Protein AF-A0A7S3JW39-F1 (afdb_monomer_lite)

Radius of gyration: 87.15 Å; chains: 1; bounding box: 140×127×284 Å

Organism: NCBI:txid44058

Secondary structure (DSSP, 8-state):
--TTTHHHHHHHHHHHHHHHHHHHHHHHHHHHHHHHHHHHHHHHHHHHHHHHHHHHHHHHHHHHHHHHHHHHHHHHHHHHHHHHHHHHHHHHHHHHHHHHHHHHHHHHHHHHHHHHHHHHHHHHHHHHHHHHHHHHHHHHHHHHHHHHHHHHHHHHHHHHHHHHHHHHHHHHHH--S------------SS--S-HHHHHHHHHHHHHH-TT-SSEEEHHHHHHHHTT-HHHHHHHHHHH-HHHHHHHHHHHHHHHHHHHHHTTTSSS----EEEHHHHHGGGS--TTSS--SS-TTS-------PPPPPPP----PPPP--GGGHHHHHTTS-HHHHHHHHHHHHHHHHHHHHHHHHHHHHHHHHHHHHHHHHHHHHHHHHHHHHHHHHHHHHHHHHHHHHHHHHHHHHHHHHHHHHHHHHHHHHHHHHHHHHHHHHHHHHHHHHHHHHHHHHHHHHHHHHHHHHHHHHHHHHHHHHHHHHHHHHHHHHHHHHHHHHHHHHHHHHHHHHHHHHHHHHHHHHHHHHHHHHHHTTTTS---S-------------------------------------------------------------

Sequence (602 aa):
MGEAKDSKKGKAYESVLAKWRGEVYAMMVREICRETELTKLQQEVMALKRAELMAQRSLESMELAEARAKHSTMEAREARNQAHALKEQQDELWGIVRRAAKSLTDNTYSHRLSVATARQEEQCARLNRAASRLAVLHTLLEQRETRLRNGAAALAAERRLWQRERRSAELQALSIIPLEQNKKEETIFIGRGLQPQAEALMRGIFVALDQNGVGRVNANLLLKALRSDANLEQLMHHYIGQTAWTKSLDELDEHILHHRRHIHDEGPPQRADLAWGEFLLLFVPKSSDDNEVKEKQLNDNKISTQLLPAVPVLTLLPPSSNTQNILKLESSMGVDALRREVLRLSSDRSALIAELTRVRDWTLRAAQDAALNWRNELRALELRAERAERSSALEMKLKDEALNRIDALSAASAASTATFSALTQSASVETTRALAAKQRLIDSLTAERNAAVATTKGETERLDTALSKCQQERDTAQANVNALEKEITILRDQLQALETQLTTFQTQTEVQSATKAQLTTVTNHRDALLRLLQEQRNSTIRQPHLPTKKKETHHTASSSTTSTSPHFRALASLQALTDDLLDDDDDDYDDDEVDENNFNMS

Foldseek 3Di:
DPCPVVVVVVVVVVVVVVVVVVVVVVVVVVVVVVVVVVVVVVVVVVVVVVVVVVVVVVVVVVVVVVVVVVVVVVVVVVVVVVVVVVVVVVVVVVVVVVVVVVVVCVVVVVVVVVVVVVVVVVVVVVVVVVVVVVVVVVLVVLLVVLVVQLVVLVVVLVVLLVLVVVVVVVVVVVPPDDDDDPPDPPVCLPHDFFDPVLLVVLVVVQVVQPPPPSQKHQLVVSLCVCVPDPVSLVVCCVRRNNVLVVQLSVVSVVLQVVLVVVCPDDDHRDGNMDGPSNSSSSRRDDPPPDDPPDPPPDPPDDDDPDDDDDDDDPPDDDDDPPCVVVVVCCVVDPPVRVVVVVVVVVVVVVVVVVVVVVVVVVVVVVVVVVVVVVVVVVVVVVVVVVVVVVVVVVVVVVVVVVVVVVVVVVVVVVVVVVVVVVVVVVVVVVVVVVVVVVVVVVVVVVVVVVVVVVVVVVVVVVVVVVVVVVVVVVVVVVVVVVVVVVVVVVVVVVVVVVVVVVVVVVVVVVVVVVVVVVVVVVVVVVVVVVVVVPVVPDPDDDDDDDDDDDDDDDDDDDDDDDDDDDDDDDDDDDDDDDDDDDDDDDDDDPDDPPDDDDDDDD

Structure (mmCIF, N/CA/C/O backbone):
data_AF-A0A7S3JW39-F1
#
_entry.id   AF-A0A7S3JW39-F1
#
loop_
_atom_site.group_PDB
_atom_site.id
_atom_site.type_symbol
_atom_site.label_atom_id
_atom_site.label_alt_id
_atom_site.label_comp_id
_atom_site.label_asym_id
_atom_site.label_entity_id
_atom_site.label_seq_id
_atom_site.pdbx_PDB_ins_code
_atom_site.Cartn_x
_atom_site.Cartn_y
_atom_site.Cartn_z
_atom_site.occupancy
_atom_site.B_iso_or_equiv
_atom_site.auth_seq_id
_atom_site.auth_comp_id
_atom_site.auth_asym_id
_atom_site.auth_atom_id
_atom_site.pdbx_PDB_model_num
ATOM 1 N N . MET A 1 1 ? 46.966 109.981 -96.327 1.00 51.81 1 MET A N 1
ATOM 2 C CA . MET A 1 1 ? 46.589 109.256 -97.568 1.00 51.81 1 MET A CA 1
ATOM 3 C C . MET A 1 1 ? 47.539 108.103 -97.952 1.00 51.81 1 MET A C 1
ATOM 5 O O . MET A 1 1 ? 47.291 107.486 -98.979 1.00 51.81 1 MET A O 1
ATOM 9 N N . GLY A 1 2 ? 48.578 107.756 -97.172 1.00 56.06 2 GLY A N 1
ATOM 10 C CA . GLY A 1 2 ? 49.537 106.702 -97.562 1.00 56.06 2 GLY A CA 1
ATOM 11 C C . GLY A 1 2 ? 49.047 105.257 -97.364 1.00 56.06 2 GLY A C 1
ATOM 12 O O . GLY A 1 2 ? 49.006 104.475 -98.309 1.00 56.06 2 GLY A O 1
ATOM 13 N N . GLU A 1 3 ? 48.627 104.908 -96.147 1.00 47.88 3 GLU A N 1
ATOM 14 C CA . GLU A 1 3 ? 48.547 103.510 -95.664 1.00 47.88 3 GLU A CA 1
ATOM 15 C C . GLU A 1 3 ? 47.446 102.643 -96.312 1.00 47.88 3 GLU A C 1
ATOM 17 O O . GLU A 1 3 ? 47.442 101.415 -96.193 1.00 47.88 3 GLU A O 1
ATOM 22 N N . ALA A 1 4 ? 46.505 103.255 -97.036 1.00 56.22 4 ALA A N 1
ATOM 23 C CA . ALA A 1 4 ? 45.332 102.571 -97.585 1.00 56.22 4 ALA A CA 1
ATOM 24 C C . ALA A 1 4 ? 45.660 101.502 -98.651 1.00 56.22 4 ALA A C 1
ATOM 26 O O . ALA A 1 4 ? 44.826 100.632 -98.919 1.00 56.22 4 ALA A O 1
ATOM 27 N N . LYS A 1 5 ? 46.851 101.548 -99.270 1.00 54.97 5 LYS A N 1
ATOM 28 C CA . LYS A 1 5 ? 47.291 100.535 -100.248 1.00 54.97 5 LYS A CA 1
ATOM 29 C C . LYS A 1 5 ? 47.945 99.323 -99.585 1.00 54.97 5 LYS A C 1
ATOM 31 O O . LYS A 1 5 ? 47.601 98.198 -99.946 1.00 54.97 5 LYS A O 1
ATOM 36 N N . ASP A 1 6 ? 48.791 99.521 -98.579 1.00 55.59 6 ASP A N 1
ATOM 37 C CA . ASP A 1 6 ? 49.425 98.405 -97.866 1.00 55.59 6 ASP A CA 1
ATOM 38 C C . ASP A 1 6 ? 48.435 97.669 -96.957 1.00 55.59 6 ASP A C 1
ATOM 40 O O . ASP A 1 6 ? 48.483 96.442 -96.876 1.00 55.59 6 ASP A O 1
ATOM 44 N N . SER A 1 7 ? 47.416 98.364 -96.431 1.00 57.81 7 SER A N 1
ATOM 45 C CA . SER A 1 7 ? 46.264 97.732 -95.764 1.00 57.81 7 SER A CA 1
ATOM 46 C C . SER A 1 7 ? 45.577 96.656 -96.627 1.00 57.81 7 SER A C 1
ATOM 48 O O . SER A 1 7 ? 45.109 95.650 -96.094 1.00 57.81 7 SER A O 1
ATOM 50 N N . LYS A 1 8 ? 45.547 96.801 -97.964 1.00 61.00 8 LYS A N 1
ATOM 51 C CA . LYS A 1 8 ? 44.989 95.765 -98.857 1.00 61.00 8 LYS A CA 1
ATOM 52 C C . LYS A 1 8 ? 45.900 94.542 -99.002 1.00 61.00 8 LYS A C 1
ATOM 54 O O . LYS A 1 8 ? 45.382 93.432 -99.096 1.00 61.00 8 LYS A O 1
ATOM 59 N N . LYS A 1 9 ? 47.227 94.718 -98.990 1.00 61.75 9 LYS A N 1
ATOM 60 C CA . LYS A 1 9 ? 48.183 93.595 -98.989 1.00 61.75 9 LYS A CA 1
ATOM 61 C C . LYS A 1 9 ? 48.175 92.862 -97.647 1.00 61.75 9 LYS A C 1
ATOM 63 O O . LYS A 1 9 ? 48.112 91.638 -97.644 1.00 61.75 9 LYS A O 1
ATOM 68 N N . GLY A 1 10 ? 48.146 93.607 -96.538 1.00 68.25 10 GLY A N 1
ATOM 69 C CA . GLY A 1 10 ? 47.984 93.064 -95.186 1.00 68.25 10 GLY A CA 1
ATOM 70 C C . GLY A 1 10 ? 46.754 92.164 -95.090 1.00 68.25 10 GLY A C 1
ATOM 71 O O . GLY A 1 10 ? 46.898 90.976 -94.834 1.00 68.25 10 GLY A O 1
ATOM 72 N N . LYS A 1 11 ? 45.572 92.676 -95.457 1.00 71.69 11 LYS A N 1
ATOM 73 C CA . LYS A 1 11 ? 44.311 91.910 -95.431 1.00 71.69 11 LYS A CA 1
ATOM 74 C C . LYS A 1 11 ? 44.311 90.663 -96.323 1.00 71.69 11 LYS A C 1
ATOM 76 O O . LYS A 1 11 ? 43.682 89.667 -95.977 1.00 71.69 11 LYS A O 1
ATOM 81 N N . ALA A 1 12 ? 45.014 90.685 -97.457 1.00 73.00 12 ALA A N 1
ATOM 82 C CA . ALA A 1 12 ? 45.169 89.498 -98.299 1.00 73.00 12 ALA A CA 1
ATOM 83 C C . ALA A 1 12 ? 46.060 88.434 -97.628 1.00 73.00 12 ALA A C 1
ATOM 85 O O . ALA A 1 12 ? 45.723 87.251 -97.643 1.00 73.00 12 ALA A O 1
ATOM 86 N N . TYR A 1 13 ? 47.157 88.851 -96.993 1.00 74.56 13 TYR A N 1
ATOM 87 C CA . TYR A 1 13 ? 48.057 87.959 -96.260 1.00 74.56 13 TYR A CA 1
ATOM 88 C C . TYR A 1 13 ? 47.412 87.411 -94.975 1.00 74.56 13 TYR A C 1
ATOM 90 O O . TYR A 1 13 ? 47.503 86.217 -94.703 1.00 74.56 13 TYR A O 1
ATOM 98 N N . GLU A 1 14 ? 46.672 88.245 -94.238 1.00 77.25 14 GLU A N 1
ATOM 99 C CA . GLU A 1 14 ? 45.842 87.838 -93.097 1.00 77.25 14 GLU A CA 1
ATOM 100 C C . GLU A 1 14 ? 44.768 86.826 -93.507 1.00 77.25 14 GLU A C 1
ATOM 102 O O . GLU A 1 14 ? 44.576 85.845 -92.799 1.00 77.25 14 GLU A O 1
ATOM 107 N N . SER A 1 15 ? 44.115 87.005 -94.661 1.00 79.75 15 SER A N 1
ATOM 108 C CA . SER A 1 15 ? 43.137 86.046 -95.198 1.00 79.75 15 SER A CA 1
ATOM 109 C C . SER A 1 15 ? 43.762 84.671 -95.474 1.00 79.75 15 SER A C 1
ATOM 111 O O . SER A 1 15 ? 43.231 83.645 -95.042 1.00 79.75 15 SER A O 1
ATOM 113 N N . VAL A 1 16 ? 44.938 84.633 -96.115 1.00 78.31 16 VAL A N 1
ATOM 114 C CA . VAL A 1 16 ? 45.667 83.378 -96.372 1.00 78.31 16 VAL A CA 1
ATOM 115 C C . VAL A 1 16 ? 46.146 82.735 -95.066 1.00 78.31 16 VAL A C 1
ATOM 117 O O . VAL A 1 16 ? 45.953 81.535 -94.880 1.00 78.31 16 VAL A O 1
ATOM 120 N N . LEU A 1 17 ? 46.696 83.513 -94.127 1.00 79.69 17 LEU A N 1
ATOM 121 C CA . LEU A 1 17 ? 47.099 83.009 -92.810 1.00 79.69 17 LEU A CA 1
ATOM 122 C C . LEU A 1 17 ? 45.909 82.518 -91.978 1.00 79.69 17 LEU A C 1
ATOM 124 O O . LEU A 1 17 ? 46.038 81.510 -91.289 1.00 79.69 17 LEU A O 1
ATOM 128 N N . ALA A 1 18 ? 44.757 83.188 -92.034 1.00 80.19 18 ALA A N 1
ATOM 129 C CA . ALA A 1 18 ? 43.541 82.764 -91.349 1.00 80.19 18 ALA A CA 1
ATOM 130 C C . ALA A 1 18 ? 43.007 81.449 -91.929 1.00 80.19 18 ALA A C 1
ATOM 132 O O . ALA A 1 18 ? 42.677 80.544 -91.163 1.00 80.19 18 ALA A O 1
ATOM 133 N N . LYS A 1 19 ? 42.998 81.298 -93.263 1.00 83.56 19 LYS A N 1
ATOM 134 C CA . LYS A 1 19 ? 42.613 80.042 -93.922 1.00 83.56 19 LYS A CA 1
ATOM 135 C C . LYS A 1 19 ? 43.581 78.906 -93.589 1.00 83.56 19 LYS A C 1
ATOM 137 O O . LYS A 1 19 ? 43.127 77.841 -93.190 1.00 83.56 19 LYS A O 1
ATOM 142 N N . TRP A 1 20 ? 44.893 79.141 -93.669 1.00 84.00 20 TRP A N 1
ATOM 143 C CA . TRP A 1 20 ? 45.897 78.114 -93.368 1.00 84.00 20 TRP A CA 1
ATOM 144 C C . TRP A 1 20 ? 45.891 77.711 -91.887 1.00 84.00 20 TRP A C 1
ATOM 146 O O . TRP A 1 20 ? 45.914 76.525 -91.575 1.00 84.00 20 TRP A O 1
ATOM 156 N N . ARG A 1 21 ? 45.751 78.673 -90.961 1.00 84.81 21 ARG A N 1
ATOM 157 C CA . ARG A 1 21 ? 45.506 78.380 -89.537 1.00 84.81 21 ARG A CA 1
ATOM 158 C C . ARG A 1 21 ? 44.224 77.569 -89.357 1.00 84.81 21 ARG A C 1
ATOM 160 O O . ARG A 1 21 ? 44.252 76.581 -88.637 1.00 84.81 21 ARG A O 1
ATOM 167 N N . GLY A 1 22 ? 43.130 77.948 -90.019 1.00 83.44 22 GLY A N 1
ATOM 168 C CA . GLY A 1 22 ? 41.865 77.212 -89.984 1.00 83.44 22 GLY A CA 1
ATOM 169 C C . GLY A 1 22 ? 42.002 75.765 -90.465 1.00 83.44 22 GLY A C 1
ATOM 170 O O . GLY A 1 22 ? 41.502 74.859 -89.810 1.00 83.44 22 GLY A O 1
ATOM 171 N N . GLU A 1 23 ? 42.736 75.530 -91.553 1.00 83.69 23 GLU A N 1
ATOM 172 C CA . GLU A 1 23 ? 43.011 74.192 -92.090 1.00 83.69 23 GLU A CA 1
ATOM 173 C C . GLU A 1 23 ? 43.914 73.362 -91.168 1.00 83.69 23 GLU A C 1
ATOM 175 O O . GLU A 1 23 ? 43.612 72.196 -90.914 1.00 83.69 23 GLU A O 1
ATOM 180 N N . VAL A 1 24 ? 44.968 73.960 -90.599 1.00 80.25 24 VAL A N 1
ATOM 181 C CA . VAL A 1 24 ? 45.857 73.300 -89.627 1.00 80.25 24 VAL A CA 1
ATOM 182 C C . VAL A 1 24 ? 45.113 72.968 -88.330 1.00 80.25 24 VAL A C 1
ATOM 184 O O . VAL A 1 24 ? 45.185 71.827 -87.877 1.00 80.25 24 VAL A O 1
ATOM 187 N N . TYR A 1 25 ? 44.329 73.896 -87.769 1.00 80.38 25 TYR A N 1
ATOM 188 C CA . TYR A 1 25 ? 43.463 73.612 -86.619 1.00 80.38 25 TYR A CA 1
ATOM 189 C C . TYR A 1 25 ? 42.421 72.537 -86.955 1.00 80.38 25 TYR A C 1
ATOM 191 O O . TYR A 1 25 ? 42.211 71.634 -86.153 1.00 80.38 25 TYR A O 1
ATOM 199 N N . ALA A 1 26 ? 41.815 72.563 -88.146 1.00 79.94 26 ALA A N 1
ATOM 200 C CA . ALA A 1 26 ? 40.858 71.543 -88.570 1.00 79.94 26 ALA A CA 1
ATOM 201 C C . ALA A 1 26 ? 41.501 70.168 -88.830 1.00 79.94 26 ALA A C 1
ATOM 203 O O . ALA A 1 26 ? 40.798 69.162 -88.767 1.00 79.94 26 ALA A O 1
ATOM 204 N N . MET A 1 27 ? 42.801 70.075 -89.134 1.00 80.38 27 MET A N 1
ATOM 205 C CA . MET A 1 27 ? 43.528 68.797 -89.112 1.00 80.38 27 MET A CA 1
ATOM 206 C C . MET A 1 27 ? 43.837 68.363 -87.678 1.00 80.38 27 MET A C 1
ATOM 208 O O . MET A 1 27 ? 43.476 67.254 -87.306 1.00 80.38 27 MET A O 1
ATOM 212 N N . MET A 1 28 ? 44.408 69.246 -86.854 1.00 79.12 28 MET A N 1
ATOM 213 C CA . MET A 1 28 ? 44.774 68.938 -85.467 1.00 79.12 28 MET A CA 1
ATOM 214 C C . MET A 1 28 ? 43.563 68.498 -84.628 1.00 79.12 28 MET A C 1
ATOM 216 O O . MET A 1 28 ? 43.649 67.525 -83.890 1.00 79.12 28 MET A O 1
ATOM 220 N N . VAL A 1 29 ? 42.408 69.154 -84.789 1.00 82.19 29 VAL A N 1
ATOM 221 C CA . VAL A 1 29 ? 41.151 68.751 -84.136 1.00 82.19 29 VAL A CA 1
ATOM 222 C C . VAL A 1 29 ? 40.667 67.390 -84.642 1.00 82.19 29 VAL A C 1
ATOM 224 O O . VAL A 1 29 ? 40.236 66.582 -83.830 1.00 82.19 29 VAL A O 1
ATOM 227 N N . ARG A 1 30 ? 40.771 67.089 -85.946 1.00 83.12 30 ARG A N 1
ATOM 228 C CA . ARG A 1 30 ? 40.403 65.761 -86.478 1.00 83.12 30 ARG A CA 1
ATOM 229 C C . ARG A 1 30 ? 41.318 64.649 -85.964 1.00 83.12 30 ARG A C 1
ATOM 231 O O . ARG A 1 30 ? 40.822 63.556 -85.708 1.00 83.12 30 ARG A O 1
ATOM 238 N N . GLU A 1 31 ? 42.604 64.927 -85.778 1.00 82.50 31 GLU A N 1
ATOM 239 C CA . GLU A 1 31 ? 43.541 63.945 -85.231 1.00 82.50 31 GLU A CA 1
ATOM 240 C C . GLU A 1 31 ? 43.288 63.709 -83.735 1.00 82.50 31 GLU A C 1
ATOM 242 O O . GLU A 1 31 ? 43.141 62.566 -83.322 1.00 82.50 31 GLU A O 1
ATOM 247 N N . ILE A 1 32 ? 43.065 64.769 -82.949 1.00 79.19 32 ILE A N 1
ATOM 248 C CA . ILE A 1 32 ? 42.654 64.660 -81.535 1.00 79.19 32 ILE A CA 1
ATOM 249 C C . ILE A 1 32 ? 41.302 63.932 -81.400 1.00 79.19 32 ILE A C 1
ATOM 251 O O . ILE A 1 32 ? 41.116 63.128 -80.483 1.00 79.19 32 ILE A O 1
ATOM 255 N N . CYS A 1 33 ? 40.350 64.148 -82.317 1.00 82.19 33 CYS A N 1
ATOM 256 C CA . CYS A 1 33 ? 39.117 63.356 -82.372 1.00 82.19 33 CYS A CA 1
ATOM 257 C C . CYS A 1 33 ? 39.410 61.868 -82.622 1.00 82.19 33 CYS A C 1
ATOM 259 O O . CYS A 1 33 ? 38.880 61.030 -81.901 1.00 82.19 33 CYS A O 1
ATOM 261 N N . ARG A 1 34 ? 40.309 61.525 -83.554 1.00 82.69 34 ARG A N 1
ATOM 262 C CA . ARG A 1 34 ? 40.712 60.128 -83.791 1.00 82.69 34 ARG A CA 1
ATOM 263 C C . ARG A 1 34 ? 41.442 59.493 -82.617 1.00 82.69 34 ARG A C 1
ATOM 265 O O . ARG A 1 34 ? 41.135 58.357 -82.274 1.00 82.69 34 ARG A O 1
ATOM 272 N N . GLU A 1 35 ? 42.367 60.196 -81.975 1.00 82.31 35 GLU A N 1
ATOM 273 C CA . GLU A 1 35 ? 43.060 59.695 -80.782 1.00 82.31 35 GLU A CA 1
ATOM 274 C C . GLU A 1 35 ? 42.078 59.475 -79.620 1.00 82.31 35 GLU A C 1
ATOM 276 O O . GLU A 1 35 ? 42.160 58.468 -78.913 1.00 82.31 35 GLU A O 1
ATOM 281 N N . THR A 1 36 ? 41.091 60.363 -79.449 1.00 81.88 36 THR A N 1
ATOM 282 C CA . THR A 1 36 ? 40.048 60.211 -78.417 1.00 81.88 36 THR A CA 1
ATOM 283 C C . THR A 1 36 ? 38.976 59.173 -78.765 1.00 81.88 36 THR A C 1
ATOM 285 O O . THR A 1 36 ? 38.390 58.592 -77.856 1.00 81.88 36 THR A O 1
ATOM 288 N N . GLU A 1 37 ? 38.731 58.870 -80.041 1.00 84.62 37 GLU A N 1
ATOM 289 C CA . GLU A 1 37 ? 37.926 57.717 -80.479 1.00 84.62 37 GLU A CA 1
ATOM 290 C C . GLU A 1 37 ? 38.684 56.395 -80.276 1.00 84.62 37 GLU A C 1
ATOM 292 O O . GLU A 1 37 ? 38.152 55.452 -79.693 1.00 84.62 37 GLU A O 1
ATOM 297 N N . LEU A 1 38 ? 39.955 56.335 -80.679 1.00 82.81 38 LEU A N 1
ATOM 298 C CA . LEU A 1 38 ? 40.786 55.135 -80.586 1.00 82.81 38 LEU A CA 1
ATOM 299 C C . LEU A 1 38 ? 41.079 54.749 -79.128 1.00 82.81 38 LEU A C 1
ATOM 301 O O . LEU A 1 38 ? 41.041 53.568 -78.785 1.00 82.81 38 LEU A O 1
ATOM 305 N N . THR A 1 39 ? 41.292 55.727 -78.242 1.00 84.19 39 THR A N 1
ATOM 306 C CA . THR A 1 39 ? 41.437 55.468 -76.798 1.00 84.19 39 THR A CA 1
ATOM 307 C C . THR A 1 39 ? 40.126 55.046 -76.126 1.00 84.19 39 THR A C 1
ATOM 309 O O . THR A 1 39 ? 40.175 54.196 -75.237 1.00 84.19 39 THR A O 1
ATOM 312 N N . LYS A 1 40 ? 38.954 55.535 -76.567 1.00 84.50 40 LYS A N 1
ATOM 313 C CA . LYS A 1 40 ? 37.648 54.999 -76.123 1.00 84.50 40 LYS A CA 1
ATOM 314 C C . LYS A 1 40 ? 37.475 53.542 -76.539 1.00 84.50 40 LYS A C 1
ATOM 316 O O . LYS A 1 40 ? 37.223 52.707 -75.679 1.00 84.50 40 LYS A O 1
ATOM 321 N N . LEU A 1 41 ? 37.717 53.214 -77.810 1.00 84.88 41 LEU A N 1
ATOM 322 C CA . LEU A 1 41 ? 37.633 51.837 -78.312 1.00 84.88 41 LEU A CA 1
ATOM 323 C C . LEU A 1 41 ? 38.593 50.893 -77.566 1.00 84.88 41 LEU A C 1
ATOM 325 O O . LEU A 1 41 ? 38.225 49.770 -77.229 1.00 84.88 41 LEU A O 1
ATOM 329 N N . GLN A 1 42 ? 39.805 51.348 -77.227 1.00 84.38 42 GLN A N 1
ATOM 330 C CA . GLN A 1 42 ? 40.721 50.583 -76.371 1.00 84.38 42 GLN A CA 1
ATOM 331 C C . GLN A 1 42 ? 40.177 50.382 -74.946 1.00 84.38 42 GLN A C 1
ATOM 333 O O . GLN A 1 42 ? 40.314 49.289 -74.394 1.00 84.38 42 GLN A O 1
ATOM 338 N N . GLN A 1 43 ? 39.544 51.396 -74.346 1.00 84.94 43 GLN A N 1
ATOM 339 C CA . GLN A 1 43 ? 38.907 51.273 -73.029 1.00 84.94 43 GLN A CA 1
ATOM 340 C C . GLN A 1 43 ? 37.698 50.326 -73.062 1.00 84.94 43 GLN A C 1
ATOM 342 O O . GLN A 1 43 ? 37.567 49.497 -72.165 1.00 84.94 43 GLN A O 1
ATOM 347 N N . GLU A 1 44 ? 36.870 50.383 -74.106 1.00 87.00 44 GLU A N 1
ATOM 348 C CA . GLU A 1 44 ? 35.723 49.493 -74.324 1.00 87.00 44 GLU A CA 1
ATOM 349 C C . GLU A 1 44 ? 36.167 48.035 -74.511 1.00 87.00 44 GLU A C 1
ATOM 351 O O . GLU A 1 44 ? 35.681 47.152 -73.806 1.00 87.00 44 GLU A O 1
ATOM 356 N N . VAL A 1 45 ? 37.169 47.769 -75.358 1.00 85.44 45 VAL A N 1
ATOM 357 C CA . VAL A 1 45 ? 37.749 46.422 -75.528 1.00 85.44 45 VAL A CA 1
ATOM 358 C C . VAL A 1 45 ? 38.351 45.894 -74.219 1.00 85.44 45 VAL A C 1
ATOM 360 O O . VAL A 1 45 ? 38.197 44.715 -73.897 1.00 85.44 45 VAL A O 1
ATOM 363 N N . MET A 1 46 ? 39.003 46.748 -73.424 1.00 84.88 46 MET A N 1
ATOM 364 C CA . MET A 1 46 ? 39.535 46.355 -72.113 1.00 84.88 46 MET A CA 1
ATOM 365 C C . MET A 1 46 ? 38.445 46.181 -71.044 1.00 84.88 46 MET A C 1
ATOM 367 O O . MET A 1 46 ? 38.635 45.391 -70.118 1.00 84.88 46 MET A O 1
ATOM 371 N N . ALA A 1 47 ? 37.306 46.867 -71.157 1.00 84.50 47 ALA A N 1
ATOM 372 C CA . ALA A 1 47 ? 36.140 46.651 -70.303 1.00 84.50 47 ALA A CA 1
ATOM 373 C C . ALA A 1 47 ? 35.443 45.323 -70.640 1.00 84.50 47 ALA A C 1
ATOM 375 O O . ALA A 1 47 ? 35.181 44.535 -69.733 1.00 84.50 47 ALA A O 1
ATOM 376 N N . LEU A 1 48 ? 35.242 45.027 -71.929 1.00 85.00 48 LEU A N 1
ATOM 377 C CA . LEU A 1 48 ? 34.677 43.760 -72.405 1.00 85.00 48 LEU A CA 1
ATOM 378 C C . LEU A 1 48 ? 35.526 42.562 -71.958 1.00 85.00 48 LEU A C 1
ATOM 380 O O . LEU A 1 48 ? 34.996 41.654 -71.328 1.00 85.00 48 LEU A O 1
ATOM 384 N N . LYS A 1 49 ? 36.853 42.605 -72.149 1.00 86.56 49 LYS A N 1
ATOM 385 C CA . LYS A 1 49 ? 37.763 41.541 -71.674 1.00 86.56 49 LYS A CA 1
ATOM 386 C C . LYS A 1 49 ? 37.746 41.349 -70.153 1.00 86.56 49 LYS A C 1
ATOM 388 O O . LYS A 1 49 ? 37.960 40.242 -69.668 1.00 86.56 49 LYS A O 1
ATOM 393 N N . ARG A 1 50 ? 37.495 42.409 -69.375 1.00 85.44 50 ARG A N 1
ATOM 394 C CA . ARG A 1 50 ? 37.314 42.299 -67.914 1.00 85.44 50 ARG A CA 1
ATOM 395 C C . ARG A 1 50 ? 35.974 41.660 -67.557 1.00 85.44 50 ARG A C 1
ATOM 397 O O . ARG A 1 50 ? 35.948 40.838 -66.649 1.00 85.44 50 ARG A O 1
ATOM 404 N N . ALA A 1 51 ? 34.897 42.008 -68.261 1.00 84.38 51 ALA A N 1
ATOM 405 C CA . ALA A 1 51 ? 33.585 41.395 -68.070 1.00 84.38 51 ALA A CA 1
ATOM 406 C C . ALA A 1 51 ? 33.599 39.901 -68.440 1.00 84.38 51 ALA A C 1
ATOM 408 O O . ALA A 1 51 ? 33.093 39.083 -67.679 1.00 84.38 51 ALA A O 1
ATOM 409 N N . GLU A 1 52 ? 34.257 39.537 -69.542 1.00 88.25 52 GLU A N 1
ATOM 410 C CA . GLU A 1 52 ? 34.462 38.153 -69.988 1.00 88.25 52 GLU A CA 1
ATOM 411 C C . GLU A 1 52 ? 35.227 37.319 -68.943 1.00 88.25 52 GLU A C 1
ATOM 413 O O . GLU A 1 52 ? 34.744 36.273 -68.516 1.00 88.25 52 GLU A O 1
ATOM 418 N N . LEU A 1 53 ? 36.357 37.825 -68.431 1.00 87.62 53 LEU A N 1
ATOM 419 C CA . LEU A 1 53 ? 37.119 37.166 -67.358 1.00 87.62 53 LEU A CA 1
ATOM 420 C C . LEU A 1 53 ? 36.355 37.077 -66.023 1.00 87.62 53 LEU A C 1
ATOM 422 O O . LEU A 1 53 ? 36.610 36.170 -65.231 1.00 87.62 53 LEU A O 1
ATOM 426 N N . MET A 1 54 ? 35.432 38.004 -65.742 1.00 84.19 54 MET A N 1
ATOM 427 C CA . MET A 1 54 ? 34.536 37.900 -64.583 1.00 84.19 54 MET A CA 1
ATOM 428 C C . MET A 1 54 ? 33.435 36.859 -64.809 1.00 84.19 54 MET A C 1
ATOM 430 O O . MET A 1 54 ? 33.132 36.107 -63.887 1.00 84.19 54 MET A O 1
ATOM 434 N N . ALA A 1 55 ? 32.878 36.769 -66.020 1.00 83.56 55 ALA A N 1
ATOM 435 C CA . ALA A 1 55 ? 31.882 35.764 -66.380 1.00 83.56 55 ALA A CA 1
ATOM 436 C C . ALA A 1 55 ? 32.468 34.342 -66.336 1.00 83.56 55 ALA A C 1
ATOM 438 O O . ALA A 1 55 ? 31.859 33.463 -65.735 1.00 83.56 55 ALA A O 1
ATOM 439 N N . GLN A 1 56 ? 33.677 34.138 -66.873 1.00 84.62 56 GLN A N 1
ATOM 440 C CA . GLN A 1 56 ? 34.398 32.859 -66.807 1.00 84.62 56 GLN A CA 1
ATOM 441 C C . GLN A 1 56 ? 34.629 32.418 -65.355 1.00 84.62 56 GLN A C 1
ATOM 443 O O . GLN A 1 56 ? 34.205 31.334 -64.970 1.00 84.62 56 GLN A O 1
ATOM 448 N N . ARG A 1 57 ? 35.175 33.296 -64.502 1.00 84.62 57 ARG A N 1
ATOM 449 C CA . ARG A 1 57 ? 35.357 33.001 -63.067 1.00 84.62 57 ARG A CA 1
ATOM 450 C C . ARG A 1 57 ? 34.044 32.773 -62.322 1.00 84.62 57 ARG A C 1
ATOM 452 O O . ARG A 1 57 ? 34.007 31.990 -61.377 1.00 84.62 57 ARG A O 1
ATOM 459 N N . SER A 1 58 ? 32.971 33.457 -62.721 1.00 83.00 58 SER A N 1
ATOM 460 C CA . SER A 1 58 ? 31.639 33.219 -62.162 1.00 83.00 58 SER A CA 1
ATOM 461 C C . SER A 1 58 ? 31.144 31.818 -62.521 1.00 83.00 58 SER A C 1
ATOM 463 O O . SER A 1 58 ? 30.639 31.131 -61.636 1.00 83.00 58 SER A O 1
ATOM 465 N N . LEU A 1 59 ? 31.331 31.384 -63.773 1.00 83.69 59 LEU A N 1
ATOM 466 C CA . LEU A 1 59 ? 30.980 30.044 -64.246 1.00 83.69 59 LEU A CA 1
ATOM 467 C C . LEU A 1 59 ? 31.784 28.970 -63.497 1.00 83.69 59 LEU A C 1
ATOM 469 O O . LEU A 1 59 ? 31.183 28.133 -62.832 1.00 83.69 59 LEU A O 1
ATOM 473 N N . GLU A 1 60 ? 33.117 29.081 -63.477 1.00 85.81 60 GLU A N 1
ATOM 474 C CA . GLU A 1 60 ? 34.020 28.194 -62.720 1.00 85.81 60 GLU A CA 1
ATOM 475 C C . GLU A 1 60 ? 33.602 28.085 -61.241 1.00 85.81 60 GLU A C 1
ATOM 477 O O . GLU A 1 60 ? 33.567 26.999 -60.662 1.00 85.81 60 GLU A O 1
ATOM 482 N N . SER A 1 61 ? 33.249 29.212 -60.608 1.00 82.56 61 SER A N 1
ATOM 483 C CA . SER A 1 61 ? 32.811 29.225 -59.206 1.00 82.56 61 SER A CA 1
ATOM 484 C C . SER A 1 61 ? 31.443 28.570 -58.989 1.00 82.56 61 SER A C 1
ATOM 486 O O . SER A 1 61 ? 31.213 27.993 -57.925 1.00 82.56 61 SER A O 1
ATOM 488 N N . MET A 1 62 ? 30.554 28.632 -59.986 1.00 85.38 62 MET A N 1
ATOM 489 C CA . MET A 1 62 ? 29.228 28.020 -59.956 1.00 85.38 62 MET A CA 1
ATOM 490 C C . MET A 1 62 ? 29.320 26.509 -60.180 1.00 85.38 62 MET A C 1
ATOM 492 O O . MET A 1 62 ? 28.770 25.757 -59.384 1.00 85.38 62 MET A O 1
ATOM 496 N N . GLU A 1 63 ? 30.078 26.061 -61.181 1.00 83.94 63 GLU A N 1
ATOM 497 C CA . GLU A 1 63 ? 30.342 24.642 -61.456 1.00 83.94 63 GLU A CA 1
ATOM 498 C C . GLU A 1 63 ? 31.006 23.958 -60.252 1.00 83.94 63 GLU A C 1
ATOM 500 O O . GLU A 1 63 ? 30.595 22.879 -59.825 1.00 83.94 63 GLU A O 1
ATOM 505 N N . LEU A 1 64 ? 31.986 24.620 -59.626 1.00 84.50 64 LEU A N 1
ATOM 506 C CA . LEU A 1 64 ? 32.675 24.108 -58.441 1.00 84.50 64 LEU A CA 1
ATOM 507 C C . LEU A 1 64 ? 31.763 24.113 -57.195 1.00 84.50 64 LEU A C 1
ATOM 509 O O . LEU A 1 64 ? 31.867 23.221 -56.347 1.00 84.50 64 LEU A O 1
ATOM 513 N N . ALA A 1 65 ? 30.833 25.067 -57.081 1.00 78.56 65 ALA A N 1
ATOM 514 C CA . ALA A 1 65 ? 29.794 25.050 -56.050 1.00 78.56 65 ALA A CA 1
ATOM 515 C C . ALA A 1 65 ? 28.756 23.937 -56.288 1.00 78.56 65 ALA A C 1
ATOM 517 O O . ALA A 1 65 ? 28.368 23.259 -55.337 1.00 78.56 65 ALA A O 1
ATOM 518 N N . GLU A 1 66 ? 28.353 23.696 -57.535 1.00 82.25 66 GLU A N 1
ATOM 519 C CA . GLU A 1 66 ? 27.414 22.638 -57.912 1.00 82.25 66 GLU A CA 1
ATOM 520 C C . GLU A 1 66 ? 28.025 21.244 -57.712 1.00 82.25 66 GLU A C 1
ATOM 522 O O . GLU A 1 66 ? 27.376 20.362 -57.153 1.00 82.25 66 GLU A O 1
ATOM 527 N N . ALA A 1 67 ? 29.301 21.054 -58.061 1.00 77.69 67 ALA A N 1
ATOM 528 C CA . ALA A 1 67 ? 30.045 19.828 -57.778 1.00 77.69 67 ALA A CA 1
ATOM 529 C C . ALA A 1 67 ? 30.118 19.539 -56.266 1.00 77.69 67 ALA A C 1
ATOM 531 O O . ALA A 1 67 ? 29.881 18.409 -55.836 1.00 77.69 67 ALA A O 1
ATOM 532 N N . ARG A 1 68 ? 30.363 20.564 -55.434 1.00 82.06 68 ARG A N 1
ATOM 533 C CA . ARG A 1 68 ? 30.316 20.453 -53.962 1.00 82.06 68 ARG A CA 1
ATOM 534 C C . ARG A 1 68 ? 28.908 20.169 -53.431 1.00 82.06 68 ARG A C 1
ATOM 536 O O . ARG A 1 68 ? 28.760 19.401 -52.480 1.00 82.06 68 ARG A O 1
ATOM 543 N N . ALA A 1 69 ? 27.873 20.751 -54.034 1.00 76.88 69 ALA A N 1
ATOM 544 C CA . ALA A 1 69 ? 26.488 20.458 -53.678 1.00 76.88 69 ALA A CA 1
ATOM 545 C C . ALA A 1 69 ? 26.149 18.992 -53.994 1.00 76.88 69 ALA A C 1
ATOM 547 O O . ALA A 1 69 ? 25.717 18.266 -53.103 1.00 76.88 69 ALA A O 1
ATOM 548 N N . LYS A 1 70 ? 26.461 18.521 -55.208 1.00 79.69 70 LYS A N 1
ATOM 549 C CA . LYS A 1 70 ? 26.297 17.122 -55.631 1.00 79.69 70 LYS A CA 1
ATOM 550 C C . LYS A 1 70 ? 27.027 16.158 -54.688 1.00 79.69 70 LYS A C 1
ATOM 552 O O . LYS A 1 70 ? 26.387 15.251 -54.157 1.00 79.69 70 LYS A O 1
ATOM 557 N N . HIS A 1 71 ? 28.302 16.413 -54.379 1.00 77.62 71 HIS A N 1
ATOM 558 C CA . HIS A 1 71 ? 29.082 15.620 -53.417 1.00 77.62 71 HIS A CA 1
ATOM 559 C C . HIS A 1 71 ? 28.406 15.556 -52.036 1.00 77.62 71 HIS A C 1
ATOM 561 O O . HIS A 1 71 ? 28.118 14.468 -51.545 1.00 77.62 71 HIS A O 1
ATOM 567 N N . SER A 1 72 ? 28.031 16.704 -51.459 1.00 74.81 72 SER A N 1
ATOM 568 C CA . SER A 1 72 ? 27.385 16.725 -50.137 1.00 74.81 72 SER A CA 1
ATOM 569 C C . SER A 1 72 ? 25.995 16.071 -50.124 1.00 74.81 72 SER A C 1
ATOM 571 O O . SER A 1 72 ? 25.601 15.497 -49.109 1.00 74.81 72 SER A O 1
ATOM 573 N N . THR A 1 73 ? 25.261 16.066 -51.245 1.00 78.06 73 THR A N 1
ATOM 574 C CA . THR A 1 73 ? 24.009 15.293 -51.365 1.00 78.06 73 THR A CA 1
ATOM 575 C C . THR A 1 73 ? 24.227 13.783 -51.492 1.00 78.06 73 THR A C 1
ATOM 577 O O . THR A 1 73 ? 23.359 13.028 -51.053 1.00 78.06 73 THR A O 1
ATOM 580 N N . MET A 1 74 ? 25.367 13.332 -52.028 1.00 78.06 74 MET A N 1
ATOM 581 C CA . MET A 1 74 ? 25.753 11.914 -52.040 1.00 78.06 74 MET A CA 1
ATOM 582 C C . MET A 1 74 ? 26.146 11.463 -50.630 1.00 78.06 74 MET A C 1
ATOM 584 O O . MET A 1 74 ? 25.529 10.546 -50.096 1.00 78.06 74 MET A O 1
ATOM 588 N N . GLU A 1 75 ? 27.049 12.192 -49.966 1.00 79.06 75 GLU A N 1
ATOM 589 C CA . GLU A 1 75 ? 27.450 11.933 -48.572 1.00 79.06 75 GLU A CA 1
ATOM 590 C C . GLU A 1 75 ? 26.237 11.920 -47.623 1.00 79.06 75 GLU A C 1
ATOM 592 O O . GLU A 1 75 ? 26.118 11.053 -46.758 1.00 79.06 75 GLU A O 1
ATOM 597 N N . ALA A 1 76 ? 25.278 12.835 -47.813 1.00 74.75 76 ALA A N 1
ATOM 598 C CA . ALA A 1 76 ? 24.041 12.869 -47.034 1.00 74.75 76 ALA A CA 1
ATOM 599 C C . ALA A 1 76 ? 23.065 11.716 -47.350 1.00 74.75 76 ALA A C 1
ATOM 601 O O . ALA A 1 76 ? 22.258 11.361 -46.488 1.00 74.75 76 ALA A O 1
ATOM 602 N N . ARG A 1 77 ? 23.110 11.126 -48.554 1.00 79.56 77 ARG A N 1
ATOM 603 C CA . ARG A 1 77 ? 22.365 9.898 -48.895 1.00 79.56 77 ARG A CA 1
ATOM 604 C C . ARG A 1 77 ? 23.038 8.673 -48.278 1.00 79.56 77 ARG A C 1
ATOM 606 O O . ARG A 1 77 ? 22.368 7.908 -47.594 1.00 79.56 77 ARG A O 1
ATOM 613 N N . GLU A 1 78 ? 24.352 8.534 -48.418 1.00 78.19 78 GLU A N 1
ATOM 614 C CA . GLU A 1 78 ? 25.124 7.440 -47.814 1.00 78.19 78 GLU A CA 1
ATOM 615 C C . GLU A 1 78 ? 24.995 7.423 -46.285 1.00 78.19 78 GLU A C 1
ATOM 617 O O . GLU A 1 78 ? 24.691 6.382 -45.703 1.00 78.19 78 GLU A O 1
ATOM 622 N N . ALA A 1 79 ? 25.123 8.581 -45.629 1.00 74.50 79 ALA A N 1
ATOM 623 C CA . ALA A 1 79 ? 24.947 8.706 -44.183 1.00 74.50 79 ALA A CA 1
ATOM 624 C C . ALA A 1 79 ? 23.517 8.362 -43.724 1.00 74.50 79 ALA A C 1
ATOM 626 O O . ALA A 1 79 ? 23.340 7.775 -42.654 1.00 74.50 79 ALA A O 1
ATOM 627 N N . ARG A 1 80 ? 22.488 8.676 -44.529 1.00 77.00 80 ARG A N 1
ATOM 628 C CA . ARG A 1 80 ? 21.106 8.236 -44.266 1.00 77.00 80 ARG A CA 1
ATOM 629 C C . ARG A 1 80 ? 20.975 6.725 -44.408 1.00 77.00 80 ARG A C 1
ATOM 631 O O . ARG A 1 80 ? 20.461 6.097 -43.491 1.00 77.00 80 ARG A O 1
ATOM 638 N N . ASN A 1 81 ? 21.482 6.134 -45.485 1.00 79.81 81 ASN A N 1
ATOM 639 C CA . ASN A 1 81 ? 21.398 4.691 -45.716 1.00 79.81 81 ASN A CA 1
ATOM 640 C C . ASN A 1 81 ? 22.113 3.904 -44.600 1.00 79.81 81 ASN A C 1
ATOM 642 O O . ASN A 1 81 ? 21.564 2.937 -44.076 1.00 79.81 81 ASN A O 1
ATOM 646 N N . GLN A 1 82 ? 23.280 4.376 -44.146 1.00 76.31 82 GLN A N 1
ATOM 647 C CA . GLN A 1 82 ? 23.978 3.818 -42.980 1.00 76.31 82 GLN A CA 1
ATOM 648 C C . GLN A 1 82 ? 23.165 3.971 -41.681 1.00 76.31 82 GLN A C 1
ATOM 650 O O . GLN A 1 82 ? 23.095 3.032 -40.890 1.00 76.31 82 GLN A O 1
ATOM 655 N N . ALA A 1 83 ? 22.512 5.118 -41.458 1.00 73.75 83 ALA A N 1
ATOM 656 C CA . ALA A 1 83 ? 21.649 5.325 -40.292 1.00 73.75 83 ALA A CA 1
ATOM 657 C C . ALA A 1 83 ? 20.382 4.446 -40.317 1.00 73.75 83 ALA A C 1
ATOM 659 O O . ALA A 1 83 ? 19.961 3.966 -39.265 1.00 73.75 83 ALA A O 1
ATOM 660 N N . HIS A 1 84 ? 19.802 4.195 -41.495 1.00 75.31 84 HIS A N 1
ATOM 661 C CA . HIS A 1 84 ? 18.685 3.263 -41.671 1.00 75.31 84 HIS A CA 1
ATOM 662 C C . HIS A 1 84 ? 19.111 1.818 -41.372 1.00 75.31 84 HIS A C 1
ATOM 664 O O . HIS A 1 84 ? 18.499 1.187 -40.513 1.00 75.31 84 HIS A O 1
ATOM 670 N N . ALA A 1 85 ? 20.216 1.338 -41.953 1.00 77.69 85 ALA A N 1
ATOM 671 C CA . ALA A 1 85 ? 20.731 -0.010 -41.694 1.00 77.69 85 ALA A CA 1
ATOM 672 C C . ALA A 1 85 ? 21.097 -0.236 -40.209 1.00 77.69 85 ALA A C 1
ATOM 674 O O . ALA A 1 85 ? 20.814 -1.290 -39.639 1.00 77.69 85 ALA A O 1
ATOM 675 N N . LEU A 1 86 ? 21.681 0.771 -39.542 1.00 76.94 86 LEU A N 1
ATOM 676 C CA . LEU A 1 86 ? 21.949 0.720 -38.098 1.00 76.94 86 LEU A CA 1
ATOM 677 C C . LEU A 1 86 ? 20.663 0.696 -37.261 1.00 76.94 86 LEU A C 1
ATOM 679 O O . LEU A 1 86 ? 20.625 0.031 -36.225 1.00 76.94 86 LEU A O 1
ATOM 683 N N . LYS A 1 87 ? 19.608 1.396 -37.695 1.00 79.12 87 LYS A N 1
ATOM 684 C CA . LYS A 1 87 ? 18.302 1.368 -37.028 1.00 79.12 87 LYS A CA 1
ATOM 685 C C . LYS A 1 87 ? 17.631 0.001 -37.177 1.00 79.12 87 LYS A C 1
ATOM 687 O O . LYS A 1 87 ? 17.137 -0.523 -36.187 1.00 79.12 87 LYS A O 1
ATOM 692 N N . GLU A 1 88 ? 17.659 -0.597 -38.364 1.00 80.62 88 GLU A N 1
ATOM 693 C CA . GLU A 1 88 ? 17.111 -1.939 -38.611 1.00 80.62 88 GLU A CA 1
ATOM 694 C C . GLU A 1 88 ? 17.802 -2.992 -37.736 1.00 80.62 88 GLU A C 1
ATOM 696 O O . GLU A 1 88 ? 17.127 -3.733 -37.023 1.00 80.62 88 GLU A O 1
ATOM 701 N N . GLN A 1 89 ? 19.138 -2.975 -37.665 1.00 77.00 89 GLN A N 1
ATOM 702 C CA . GLN A 1 89 ? 19.896 -3.825 -36.736 1.00 77.00 89 GLN A CA 1
ATOM 703 C C . GLN A 1 89 ? 19.525 -3.568 -35.265 1.00 77.00 89 GLN A C 1
ATOM 705 O O . GLN A 1 89 ? 19.442 -4.504 -34.466 1.00 77.00 89 GLN A O 1
ATOM 710 N N . GLN A 1 90 ? 19.272 -2.312 -34.881 1.00 77.38 90 GLN A N 1
ATOM 711 C CA . GLN A 1 90 ? 18.836 -1.974 -33.526 1.00 77.38 90 GLN A CA 1
ATOM 712 C C . GLN A 1 90 ? 17.419 -2.497 -33.225 1.00 77.38 90 GLN A C 1
ATOM 714 O O . GLN A 1 90 ? 17.186 -3.016 -32.131 1.00 77.38 90 GLN A O 1
ATOM 719 N N . ASP A 1 91 ? 16.489 -2.396 -34.174 1.00 77.81 91 ASP A N 1
ATOM 720 C CA . ASP A 1 91 ? 15.111 -2.877 -34.041 1.00 77.81 91 ASP A CA 1
ATOM 721 C C . ASP A 1 91 ? 15.036 -4.420 -34.071 1.00 77.81 91 ASP A C 1
ATOM 723 O O . ASP A 1 91 ? 14.271 -5.004 -33.296 1.00 77.81 91 ASP A O 1
ATOM 727 N N . GLU A 1 92 ? 15.893 -5.109 -34.837 1.00 78.38 92 GLU A N 1
ATOM 728 C CA . GLU A 1 92 ? 16.073 -6.568 -34.752 1.00 78.38 92 GLU A CA 1
ATOM 729 C C . GLU A 1 9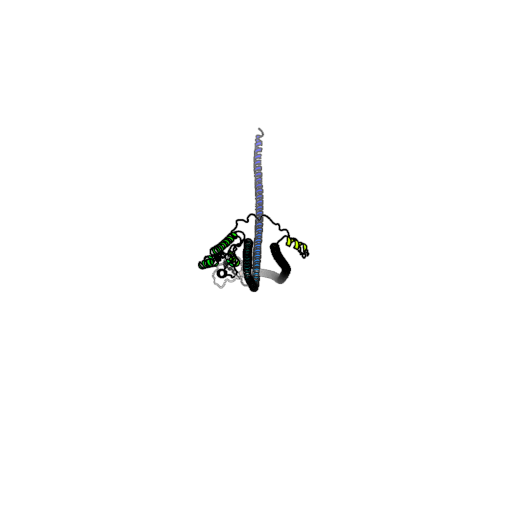2 ? 16.583 -7.007 -33.373 1.00 78.38 92 GLU A C 1
ATOM 731 O O . GLU A 1 92 ? 16.004 -7.907 -32.750 1.00 78.38 92 GLU A O 1
ATOM 736 N N . LEU A 1 93 ? 17.635 -6.355 -32.862 1.00 74.69 93 LEU A N 1
ATOM 737 C CA . LEU A 1 93 ? 18.192 -6.634 -31.536 1.00 74.69 93 LEU A CA 1
ATOM 738 C C . LEU A 1 93 ? 17.162 -6.362 -30.434 1.00 74.69 93 LEU A C 1
ATOM 740 O O . LEU A 1 93 ? 16.986 -7.200 -29.545 1.00 74.69 93 LEU A O 1
ATOM 744 N N . TRP A 1 94 ? 16.399 -5.267 -30.518 1.00 77.25 94 TRP A N 1
ATOM 745 C CA . TRP A 1 94 ? 15.251 -5.036 -29.637 1.00 77.25 94 TRP A CA 1
ATOM 746 C C . TRP A 1 94 ? 14.173 -6.108 -29.796 1.00 77.25 94 TRP A C 1
ATOM 748 O O . TRP A 1 94 ? 13.591 -6.522 -28.796 1.00 77.25 94 TRP A O 1
ATOM 758 N N . GLY A 1 95 ? 13.916 -6.603 -31.006 1.00 75.00 95 GLY A N 1
ATOM 759 C CA . GLY A 1 95 ? 13.004 -7.715 -31.264 1.00 75.00 95 GLY A CA 1
ATOM 760 C C . GLY A 1 95 ? 13.467 -9.028 -30.625 1.00 75.00 95 GLY A C 1
ATOM 761 O O . GLY A 1 95 ? 12.647 -9.788 -30.107 1.00 75.00 95 GLY A O 1
ATOM 762 N N . ILE A 1 96 ? 14.772 -9.311 -30.613 1.00 74.69 96 ILE A N 1
ATOM 763 C CA . ILE A 1 96 ? 15.369 -10.467 -29.922 1.00 74.69 96 ILE A CA 1
ATOM 764 C C . ILE A 1 96 ? 15.273 -10.282 -28.400 1.00 74.69 96 ILE A C 1
ATOM 766 O O . ILE A 1 96 ? 14.722 -11.146 -27.716 1.00 74.69 96 ILE A O 1
ATOM 770 N N . VAL A 1 97 ? 15.712 -9.136 -27.870 1.00 69.81 97 VAL A N 1
ATOM 771 C CA . VAL A 1 97 ? 15.653 -8.813 -26.432 1.00 69.81 97 VAL A CA 1
ATOM 772 C C . VAL A 1 97 ? 14.213 -8.823 -25.916 1.00 69.81 97 VAL A C 1
ATOM 774 O O . VAL A 1 97 ? 13.955 -9.379 -24.854 1.00 69.81 97 VAL A O 1
ATOM 777 N N . ARG A 1 98 ? 13.244 -8.294 -26.673 1.00 75.25 98 ARG A N 1
ATOM 778 C CA . ARG A 1 98 ? 11.815 -8.292 -26.313 1.00 75.25 98 ARG A CA 1
ATOM 779 C C . ARG A 1 98 ? 11.220 -9.704 -26.317 1.00 75.25 98 ARG A C 1
ATOM 781 O O . ARG A 1 98 ? 10.428 -10.015 -25.432 1.00 75.25 98 ARG A O 1
ATOM 788 N N . ARG A 1 99 ? 11.626 -10.578 -27.250 1.00 73.81 99 ARG A N 1
ATOM 789 C CA . ARG A 1 99 ? 11.232 -12.004 -27.262 1.00 73.81 99 ARG A CA 1
ATOM 790 C C . ARG A 1 99 ? 11.825 -12.770 -26.073 1.00 73.81 99 ARG A C 1
ATOM 792 O O . ARG A 1 99 ? 11.089 -13.486 -25.399 1.00 73.81 99 ARG A O 1
ATOM 799 N N . ALA A 1 100 ? 13.109 -12.570 -25.769 1.00 60.81 100 ALA A N 1
ATOM 800 C CA . ALA A 1 100 ? 13.778 -13.183 -24.618 1.00 60.81 100 ALA A CA 1
ATOM 801 C C . ALA A 1 100 ? 13.226 -12.673 -23.273 1.00 60.81 100 ALA A C 1
ATOM 803 O O . ALA A 1 100 ? 12.977 -13.457 -22.360 1.00 60.81 100 ALA A O 1
ATOM 804 N N . ALA A 1 101 ? 12.966 -11.368 -23.158 1.00 60.97 101 ALA A N 1
ATOM 805 C CA . ALA A 1 101 ? 12.323 -10.783 -21.988 1.00 60.97 101 ALA A CA 1
ATOM 806 C C . ALA A 1 101 ? 10.913 -11.352 -21.788 1.00 60.97 101 ALA A C 1
ATOM 808 O O . ALA A 1 101 ? 10.567 -11.701 -20.664 1.00 60.97 101 ALA A O 1
ATOM 809 N N . LYS A 1 102 ? 10.130 -11.519 -22.866 1.00 62.94 102 LYS A N 1
ATOM 810 C CA . LYS A 1 102 ? 8.771 -12.071 -22.789 1.00 62.94 102 LYS A CA 1
ATOM 811 C C . LYS A 1 102 ? 8.749 -13.537 -22.333 1.00 62.94 102 LYS A C 1
ATOM 813 O O . LYS A 1 102 ? 7.968 -13.888 -21.455 1.00 62.94 102 LYS A O 1
ATOM 818 N N . SER A 1 103 ? 9.651 -14.390 -22.829 1.00 61.28 103 SER A N 1
ATOM 819 C CA . SER A 1 103 ? 9.737 -15.785 -22.356 1.00 61.28 103 SER A CA 1
ATOM 820 C C . SER A 1 103 ? 10.217 -15.908 -20.898 1.00 61.28 103 SER A C 1
ATOM 822 O O . SER A 1 103 ? 9.811 -16.834 -20.188 1.00 61.28 103 SER A O 1
ATOM 824 N N . LEU A 1 104 ? 11.018 -14.946 -20.422 1.00 58.50 104 LEU A N 1
ATOM 825 C CA . LEU A 1 104 ? 11.385 -14.789 -19.011 1.00 58.50 104 LEU A CA 1
ATOM 826 C C . LEU A 1 104 ? 10.225 -14.260 -18.150 1.00 58.50 104 LEU A C 1
ATOM 828 O O . LEU A 1 104 ? 10.033 -14.754 -17.032 1.00 58.50 104 LEU A O 1
ATOM 832 N N . THR A 1 105 ? 9.430 -13.297 -18.632 1.00 58.00 105 THR A N 1
ATOM 833 C CA . THR A 1 105 ? 8.268 -12.792 -17.885 1.00 58.00 105 THR A CA 1
ATOM 834 C C . THR A 1 105 ? 7.171 -13.831 -17.789 1.00 58.00 105 THR A C 1
ATOM 836 O O . THR A 1 105 ? 6.686 -14.057 -16.691 1.00 58.00 105 THR A O 1
ATOM 839 N N . ASP A 1 106 ? 6.799 -14.514 -18.868 1.00 58.19 106 ASP A N 1
ATOM 840 C CA . ASP A 1 106 ? 5.568 -15.314 -18.867 1.00 58.19 106 ASP A CA 1
ATOM 841 C C . ASP A 1 106 ? 5.641 -16.476 -17.848 1.00 58.19 106 ASP A C 1
ATOM 843 O O . ASP A 1 106 ? 4.673 -16.741 -17.133 1.00 58.19 106 ASP A O 1
ATOM 847 N N . ASN A 1 107 ? 6.827 -17.067 -17.646 1.00 58.50 107 ASN A N 1
ATOM 848 C CA . ASN A 1 107 ? 7.063 -18.058 -16.587 1.00 58.50 107 ASN A CA 1
ATOM 849 C C . ASN A 1 107 ? 7.242 -17.438 -15.185 1.00 58.50 107 ASN A C 1
ATOM 851 O O . ASN A 1 107 ? 6.623 -17.890 -14.217 1.00 58.50 107 ASN A O 1
ATOM 855 N N . THR A 1 108 ? 8.086 -16.408 -15.032 1.00 58.88 108 THR A N 1
ATOM 856 C CA . THR A 1 108 ? 8.403 -15.864 -13.693 1.00 58.88 108 THR A CA 1
ATOM 857 C C . THR A 1 108 ? 7.291 -14.986 -13.122 1.00 58.88 108 THR A C 1
ATOM 859 O O . THR A 1 108 ? 7.078 -14.979 -11.910 1.00 58.88 108 THR A O 1
ATOM 862 N N . TYR A 1 109 ? 6.555 -14.276 -13.975 1.00 57.16 109 TYR A N 1
ATOM 863 C CA . TYR A 1 109 ? 5.417 -13.436 -13.616 1.00 57.16 109 TYR A CA 1
ATOM 864 C C . TYR A 1 109 ? 4.195 -14.293 -13.286 1.00 57.16 109 TYR A C 1
ATOM 866 O O . TYR A 1 109 ? 3.556 -14.019 -12.280 1.00 57.16 109 TYR A O 1
ATOM 874 N N . SER A 1 110 ? 3.928 -15.381 -14.024 1.00 61.94 110 SER A N 1
ATOM 875 C CA . SER A 1 110 ? 2.872 -16.348 -13.672 1.00 61.94 110 SER A CA 1
ATOM 876 C C . SER A 1 110 ? 3.077 -16.930 -12.266 1.00 61.94 110 SER A C 1
ATOM 878 O O . SER A 1 110 ? 2.192 -16.837 -11.411 1.00 61.94 110 SER A O 1
ATOM 880 N N . HIS A 1 111 ? 4.285 -17.422 -11.958 1.00 68.75 111 HIS A N 1
ATOM 881 C CA . HIS A 1 111 ? 4.584 -17.941 -10.620 1.00 68.75 111 HIS A CA 1
ATOM 882 C C . HIS A 1 111 ? 4.542 -16.847 -9.536 1.00 68.75 111 HIS A C 1
ATOM 884 O O . HIS A 1 111 ? 3.980 -17.065 -8.463 1.00 68.75 111 HIS A O 1
ATOM 890 N N . ARG A 1 112 ? 5.068 -15.641 -9.805 1.00 70.94 112 ARG A N 1
ATOM 891 C CA . ARG A 1 112 ? 4.991 -14.508 -8.863 1.00 70.94 112 ARG A CA 1
ATOM 892 C C . ARG A 1 112 ? 3.557 -14.034 -8.625 1.00 70.94 112 ARG A C 1
ATOM 894 O O . ARG A 1 112 ? 3.241 -13.695 -7.489 1.00 70.94 112 ARG A O 1
ATOM 901 N N . LEU A 1 113 ? 2.701 -14.044 -9.647 1.00 71.75 113 LEU A N 1
ATOM 902 C CA . LEU A 1 113 ? 1.286 -13.699 -9.536 1.00 71.75 113 LEU A CA 1
ATOM 903 C C . LEU A 1 113 ? 0.549 -14.747 -8.696 1.00 71.75 113 LEU A C 1
ATOM 905 O O . LEU A 1 113 ? -0.130 -14.372 -7.752 1.00 71.75 113 LEU A O 1
ATOM 909 N N . SER A 1 114 ? 0.772 -16.042 -8.947 1.00 74.06 114 SER A N 1
ATOM 910 C CA . SER A 1 114 ? 0.224 -17.141 -8.136 1.00 74.06 114 SER A CA 1
ATOM 911 C C . SER A 1 114 ? 0.655 -17.064 -6.662 1.00 74.06 114 SER A C 1
ATOM 913 O O . SER A 1 114 ? -0.162 -17.231 -5.757 1.00 74.06 114 SER A O 1
ATOM 915 N N . VAL A 1 115 ? 1.924 -16.740 -6.392 1.00 78.12 115 VAL A N 1
ATOM 916 C CA . VAL A 1 115 ? 2.418 -16.519 -5.022 1.00 78.12 115 VAL A CA 1
ATOM 917 C C . VAL A 1 115 ? 1.836 -15.236 -4.410 1.00 78.12 115 VAL A C 1
ATOM 919 O O . VAL A 1 115 ? 1.614 -15.187 -3.200 1.00 78.12 115 VAL A O 1
ATOM 922 N N . ALA A 1 116 ? 1.559 -14.201 -5.208 1.00 73.06 116 ALA A N 1
ATOM 923 C CA . ALA A 1 116 ? 0.915 -12.975 -4.742 1.00 73.06 116 ALA A CA 1
ATOM 924 C C . ALA A 1 116 ? -0.575 -13.184 -4.420 1.00 73.06 116 ALA A C 1
ATOM 926 O O . ALA A 1 116 ? -1.007 -12.756 -3.350 1.00 73.06 116 ALA A O 1
ATOM 927 N N . THR A 1 117 ? -1.337 -13.888 -5.265 1.00 77.19 117 THR A N 1
ATOM 928 C CA . THR A 1 117 ? -2.750 -14.208 -4.999 1.00 77.19 117 THR A CA 1
ATOM 929 C C . THR A 1 117 ? -2.880 -15.125 -3.790 1.00 77.19 117 THR A C 1
ATOM 931 O O . THR A 1 117 ? -3.635 -14.796 -2.884 1.00 77.19 117 THR A O 1
ATOM 934 N N . ALA A 1 118 ? -2.059 -16.175 -3.671 1.00 78.50 118 ALA A N 1
ATOM 935 C CA . ALA A 1 118 ? -2.053 -17.041 -2.488 1.00 78.50 118 ALA A CA 1
ATOM 936 C C . ALA A 1 118 ? -1.741 -16.267 -1.187 1.00 78.50 118 ALA A C 1
ATOM 938 O O . ALA A 1 118 ? -2.367 -16.496 -0.151 1.00 78.50 118 ALA A O 1
ATOM 939 N N . ARG A 1 119 ? -0.813 -15.297 -1.229 1.00 82.69 119 ARG A N 1
ATOM 940 C CA . ARG A 1 119 ? -0.535 -14.396 -0.092 1.00 82.69 119 ARG A CA 1
ATOM 941 C C . ARG A 1 119 ? -1.698 -13.448 0.202 1.00 82.69 119 ARG A C 1
ATOM 943 O O . ARG A 1 119 ? -1.973 -13.187 1.371 1.00 82.69 119 ARG A O 1
ATOM 950 N N . GLN A 1 120 ? -2.377 -12.935 -0.822 1.00 83.25 120 GLN A N 1
ATOM 951 C CA . GLN A 1 120 ? -3.553 -12.078 -0.667 1.00 83.25 120 GLN A CA 1
ATOM 952 C C . GLN A 1 120 ? -4.741 -12.864 -0.090 1.00 83.25 120 GLN A C 1
ATOM 954 O O . GLN A 1 120 ? -5.391 -12.387 0.834 1.00 83.25 120 GLN A O 1
ATOM 959 N N . GLU A 1 121 ? -4.971 -14.094 -0.544 1.00 88.12 121 GLU A N 1
ATOM 960 C CA . GLU A 1 121 ? -5.964 -15.025 -0.000 1.00 88.12 121 GLU A CA 1
ATOM 961 C C . GLU A 1 121 ? -5.666 -15.381 1.465 1.00 88.12 121 GLU A C 1
ATOM 963 O O . GLU A 1 121 ? -6.570 -15.334 2.301 1.00 88.12 121 GLU A O 1
ATOM 968 N N . GLU A 1 122 ? -4.402 -15.647 1.826 1.00 87.25 122 GLU A N 1
ATOM 969 C CA . GLU A 1 122 ? -4.001 -15.856 3.226 1.00 87.25 122 GLU A CA 1
ATOM 970 C C . GLU A 1 122 ? -4.250 -14.599 4.079 1.00 87.25 122 GLU A C 1
ATOM 972 O O . GLU A 1 122 ? -4.757 -14.698 5.202 1.00 87.25 122 GLU A O 1
ATOM 977 N N . GLN A 1 123 ? -3.950 -13.406 3.554 1.00 88.12 123 GLN A N 1
ATOM 978 C CA . GLN A 1 123 ? -4.240 -12.135 4.224 1.00 88.12 123 GLN A CA 1
ATOM 979 C C . GLN A 1 123 ? -5.748 -11.917 4.401 1.00 88.12 123 GLN A C 1
ATOM 981 O O . GLN A 1 123 ? -6.176 -11.605 5.510 1.00 88.12 123 GLN A O 1
ATOM 986 N N . CYS A 1 124 ? -6.568 -12.163 3.377 1.00 87.25 124 CYS A N 1
ATOM 987 C CA . CYS A 1 124 ? -8.028 -12.119 3.473 1.00 87.25 124 CYS A CA 1
ATOM 988 C C . CYS A 1 124 ? -8.559 -13.139 4.493 1.00 87.25 124 CYS A C 1
ATOM 990 O O . CYS A 1 124 ? -9.383 -12.790 5.336 1.00 87.25 124 CYS A O 1
ATOM 992 N N . ALA A 1 125 ? -8.040 -14.369 4.513 1.00 86.56 125 ALA A N 1
ATOM 993 C CA . ALA A 1 125 ? -8.399 -15.373 5.514 1.00 86.56 125 ALA A CA 1
ATOM 994 C C . ALA A 1 125 ? -7.997 -14.947 6.940 1.00 86.56 125 ALA A C 1
ATOM 996 O O . ALA A 1 125 ? -8.738 -15.186 7.896 1.00 86.56 125 ALA A O 1
ATOM 997 N N . ARG A 1 126 ? -6.847 -14.281 7.109 1.00 88.31 126 ARG A N 1
ATOM 998 C CA . ARG A 1 126 ? -6.396 -13.718 8.394 1.00 88.31 126 ARG A CA 1
ATOM 999 C C . ARG A 1 126 ? -7.246 -12.532 8.841 1.00 88.31 126 ARG A C 1
ATOM 1001 O O . ARG A 1 126 ? -7.594 -12.475 10.019 1.00 88.31 126 ARG A O 1
ATOM 1008 N N . LEU A 1 127 ? -7.620 -11.640 7.926 1.00 89.75 127 LEU A N 1
ATOM 1009 C CA . LEU A 1 127 ? -8.532 -10.525 8.186 1.00 89.75 127 LEU A CA 1
ATOM 1010 C C . LEU A 1 127 ? -9.932 -11.029 8.551 1.00 89.75 127 LEU A C 1
ATOM 1012 O O . LEU A 1 127 ? -10.485 -10.579 9.548 1.00 89.75 127 LEU A O 1
ATOM 1016 N N . ASN A 1 128 ? -10.460 -12.034 7.849 1.00 89.00 128 ASN A N 1
ATOM 1017 C CA . ASN A 1 128 ? -11.748 -12.651 8.174 1.00 89.00 128 ASN A CA 1
ATOM 1018 C C . ASN A 1 128 ? -11.719 -13.312 9.563 1.00 89.00 128 ASN A C 1
ATOM 1020 O O . ASN A 1 128 ? -12.604 -13.060 10.375 1.00 89.00 128 ASN A O 1
ATOM 1024 N N . ARG A 1 129 ? -10.658 -14.063 9.905 1.00 90.75 129 ARG A N 1
ATOM 1025 C CA . ARG A 1 129 ? -10.459 -14.596 11.272 1.00 90.75 129 ARG A CA 1
ATOM 1026 C C . ARG A 1 129 ? -10.360 -13.482 12.323 1.00 90.75 129 ARG A C 1
ATOM 1028 O O . ARG A 1 129 ? -10.859 -13.654 13.434 1.00 90.75 129 ARG A O 1
ATOM 1035 N N . ALA A 1 130 ? -9.724 -12.354 12.003 1.00 86.12 130 ALA A N 1
ATOM 1036 C CA . ALA A 1 130 ? -9.654 -11.198 12.895 1.00 86.12 130 ALA A CA 1
ATOM 1037 C C . ALA A 1 130 ? -11.032 -10.537 13.075 1.00 86.12 130 ALA A C 1
ATOM 1039 O O . ALA A 1 130 ? -11.418 -10.270 14.208 1.00 86.12 130 ALA A O 1
ATOM 1040 N N . ALA A 1 131 ? -11.807 -10.369 12.001 1.00 88.94 131 ALA A N 1
ATOM 1041 C CA . ALA A 1 131 ? -13.174 -9.857 12.037 1.00 88.94 131 ALA A CA 1
ATOM 1042 C C . ALA A 1 131 ? -14.108 -10.770 12.850 1.00 88.94 131 ALA A C 1
ATOM 1044 O O . ALA A 1 131 ? -14.824 -10.280 13.719 1.00 88.94 131 ALA A O 1
ATOM 1045 N N . SER A 1 132 ? -14.037 -12.097 12.677 1.00 89.44 132 SER A N 1
ATOM 1046 C CA . SER A 1 132 ? -14.779 -13.052 13.516 1.00 89.44 132 SER A CA 1
ATOM 1047 C C . SER A 1 132 ? -14.401 -12.935 14.997 1.00 89.44 132 SER A C 1
ATOM 1049 O O . SER A 1 132 ? -15.274 -12.960 15.862 1.00 89.44 132 SER A O 1
ATOM 1051 N N . ARG A 1 133 ? -13.110 -12.755 15.313 1.00 90.88 133 ARG A N 1
ATOM 1052 C CA . ARG A 1 133 ? -12.654 -12.523 16.695 1.00 90.88 133 ARG A CA 1
ATOM 1053 C C . ARG A 1 133 ? -13.126 -11.177 17.246 1.00 90.88 133 ARG A C 1
ATOM 1055 O O . ARG A 1 133 ? -13.474 -11.119 18.419 1.00 90.88 133 ARG A O 1
ATOM 1062 N N . LEU A 1 134 ? -13.166 -10.123 16.431 1.00 88.31 134 LEU A N 1
ATOM 1063 C CA . LEU A 1 134 ? -13.707 -8.819 16.820 1.00 88.31 134 LEU A CA 1
ATOM 1064 C C . LEU A 1 134 ? -15.220 -8.882 17.060 1.00 88.31 134 LEU A C 1
ATOM 1066 O O . LEU A 1 134 ? -15.677 -8.318 18.045 1.00 88.31 134 LEU A O 1
ATOM 1070 N N . ALA A 1 135 ? -15.978 -9.628 16.252 1.00 84.81 135 ALA A N 1
ATOM 1071 C CA . ALA A 1 135 ? -17.407 -9.858 16.476 1.00 84.81 135 ALA A CA 1
ATOM 1072 C C . ALA A 1 135 ? -17.674 -10.610 17.795 1.00 84.81 135 ALA A C 1
ATOM 1074 O O . ALA A 1 135 ? -18.532 -10.202 18.573 1.00 84.81 135 ALA A O 1
ATOM 1075 N N . VAL A 1 136 ? -16.892 -11.653 18.104 1.00 88.12 136 VAL A N 1
ATOM 1076 C CA . VAL A 1 136 ? -16.971 -12.356 19.402 1.00 88.12 136 VAL A CA 1
ATOM 1077 C C . VAL A 1 136 ? -16.548 -11.451 20.567 1.00 88.12 136 VAL A C 1
ATOM 1079 O O . VAL A 1 136 ? -17.153 -11.493 21.634 1.00 88.12 136 VAL A O 1
ATOM 1082 N N . LEU A 1 137 ? -15.535 -10.598 20.390 1.00 88.31 137 LEU A N 1
ATOM 1083 C CA . LEU A 1 137 ? -15.158 -9.615 21.411 1.00 88.31 137 LEU A CA 1
ATOM 1084 C C . LEU A 1 137 ? -16.235 -8.538 21.603 1.00 88.31 137 LEU A C 1
ATOM 1086 O O . LEU A 1 137 ? -16.444 -8.114 22.735 1.00 88.31 137 LEU A O 1
ATOM 1090 N N . HIS A 1 138 ? -16.940 -8.134 20.543 1.00 85.75 138 HIS A N 1
ATOM 1091 C CA . HIS A 1 138 ? -18.060 -7.196 20.611 1.00 85.75 138 HIS A CA 1
ATOM 1092 C C . HIS A 1 138 ? -19.197 -7.771 21.460 1.00 85.75 138 HIS A C 1
ATOM 1094 O O . HIS A 1 138 ? -19.563 -7.162 22.462 1.00 85.75 138 HIS A O 1
ATOM 1100 N N . THR A 1 139 ? -19.666 -8.989 21.164 1.00 85.81 139 THR A N 1
ATOM 1101 C CA . THR A 1 139 ? -20.748 -9.617 21.943 1.00 85.81 139 THR A CA 1
ATOM 1102 C C . THR A 1 139 ? -20.346 -9.896 23.393 1.00 85.81 139 THR A C 1
ATOM 1104 O O . THR A 1 139 ? -21.164 -9.738 24.298 1.00 85.81 139 THR A O 1
ATOM 1107 N N . LEU A 1 140 ? -19.078 -10.230 23.663 1.00 87.25 140 LEU A N 1
ATOM 1108 C CA . LEU A 1 140 ? -18.556 -10.351 25.031 1.00 87.25 140 LEU A CA 1
ATOM 1109 C C . LEU A 1 140 ? -18.458 -9.002 25.765 1.00 87.25 140 LEU A C 1
ATOM 1111 O O . LEU A 1 140 ? -18.664 -8.959 26.980 1.00 87.25 140 LEU A O 1
ATOM 1115 N N . LEU A 1 141 ? -18.155 -7.905 25.064 1.00 87.56 141 LEU A N 1
ATOM 1116 C CA . LEU A 1 141 ? -18.173 -6.554 25.632 1.00 87.56 141 LEU A CA 1
ATOM 1117 C C . LEU A 1 141 ? -19.604 -6.095 25.915 1.00 87.56 141 LEU A C 1
ATOM 1119 O O . LEU A 1 141 ? -19.858 -5.621 27.019 1.00 87.56 141 LEU A O 1
ATOM 1123 N N . GLU A 1 142 ? -20.543 -6.319 24.995 1.00 85.06 142 GLU A N 1
ATOM 1124 C CA . GLU A 1 142 ? -21.971 -6.056 25.199 1.00 85.06 142 GLU A CA 1
ATOM 1125 C C . GLU A 1 142 ? -22.502 -6.839 26.404 1.00 85.06 142 GLU A C 1
ATOM 1127 O O . GLU A 1 142 ? -23.026 -6.234 27.334 1.00 85.06 142 GLU A O 1
ATOM 1132 N N . GLN A 1 143 ? -22.277 -8.158 26.470 1.00 87.69 143 GLN A N 1
ATOM 1133 C CA . GLN A 1 143 ? -22.658 -8.987 27.623 1.00 87.69 143 GLN A CA 1
ATOM 1134 C C . GLN A 1 143 ? -21.979 -8.561 28.934 1.00 87.69 143 GLN A C 1
ATOM 1136 O O . GLN A 1 143 ? -22.545 -8.739 30.014 1.00 87.69 143 GLN A O 1
ATOM 1141 N N . ARG A 1 144 ? -20.755 -8.020 28.889 1.00 88.31 144 ARG A N 1
ATOM 1142 C CA . ARG A 1 144 ? -20.106 -7.451 30.078 1.00 88.31 144 ARG A CA 1
ATOM 1143 C C . ARG A 1 144 ? -20.786 -6.151 30.497 1.00 88.31 144 ARG A C 1
ATOM 1145 O O . ARG A 1 144 ? -20.995 -5.938 31.688 1.00 88.31 144 ARG A O 1
ATOM 1152 N N . GLU A 1 145 ? -21.135 -5.298 29.543 1.00 88.19 145 GLU A N 1
ATOM 1153 C CA . GLU A 1 145 ? -21.811 -4.030 29.792 1.00 88.19 145 GLU A CA 1
ATOM 1154 C C . GLU A 1 145 ? -23.256 -4.246 30.283 1.00 88.19 145 GLU A C 1
ATOM 1156 O O . GLU A 1 145 ? -23.683 -3.552 31.203 1.00 88.19 145 GLU A O 1
ATOM 1161 N N . THR A 1 146 ? -23.984 -5.262 29.789 1.00 87.69 146 THR A N 1
ATOM 1162 C CA . THR A 1 146 ? -25.309 -5.631 30.328 1.00 87.69 146 THR A CA 1
ATOM 1163 C C . THR A 1 146 ? -25.208 -6.124 31.766 1.00 87.69 146 THR A C 1
ATOM 1165 O O . THR A 1 146 ? -25.979 -5.682 32.615 1.00 87.69 146 THR A O 1
ATOM 1168 N N . ARG A 1 147 ? -24.212 -6.961 32.093 1.00 88.31 147 ARG A N 1
ATOM 1169 C CA . ARG A 1 147 ? -23.932 -7.383 33.478 1.00 88.31 147 ARG A CA 1
ATOM 1170 C C . ARG A 1 147 ? -23.568 -6.203 34.383 1.00 88.31 147 ARG A C 1
ATOM 1172 O O . ARG A 1 147 ? -24.015 -6.179 35.525 1.00 88.31 147 ARG A O 1
ATOM 1179 N N . LEU A 1 148 ? -22.804 -5.225 33.890 1.00 87.81 148 LEU A N 1
ATOM 1180 C CA . LEU A 1 148 ? -22.460 -4.016 34.648 1.00 87.81 148 LEU A CA 1
ATOM 1181 C C . LEU A 1 148 ? -23.682 -3.119 34.892 1.00 87.81 148 LEU A C 1
ATOM 1183 O O . LEU A 1 148 ? -23.888 -2.705 36.029 1.00 87.81 148 LEU A O 1
ATOM 1187 N N . ARG A 1 149 ? -24.526 -2.881 33.878 1.00 87.69 149 ARG A N 1
ATOM 1188 C CA . ARG A 1 149 ? -25.795 -2.145 34.035 1.00 87.69 149 ARG A CA 1
ATOM 1189 C C . ARG A 1 149 ? -26.754 -2.857 34.991 1.00 87.69 149 ARG A C 1
ATOM 1191 O O . ARG A 1 149 ? -27.249 -2.240 35.928 1.00 87.69 149 ARG A O 1
ATOM 1198 N N . ASN A 1 150 ? -26.930 -4.171 34.839 1.00 87.38 150 ASN A N 1
ATOM 1199 C CA . ASN A 1 150 ? -27.733 -4.991 35.752 1.00 87.38 150 ASN A CA 1
ATOM 1200 C C . ASN A 1 150 ? -27.199 -4.939 37.196 1.00 87.38 150 ASN A C 1
ATOM 1202 O O . ASN A 1 150 ? -27.987 -4.820 38.129 1.00 87.38 150 ASN A O 1
ATOM 1206 N N . GLY A 1 151 ? -25.875 -4.977 37.393 1.00 81.94 151 GLY A N 1
ATOM 1207 C CA . GLY A 1 151 ? -25.249 -4.834 38.711 1.00 81.94 151 GLY A CA 1
ATOM 1208 C C . GLY A 1 151 ? -25.419 -3.436 39.315 1.00 81.94 151 GLY A C 1
ATOM 1209 O O . GLY A 1 151 ? -25.725 -3.311 40.498 1.00 81.94 151 GLY A O 1
ATOM 1210 N N . ALA A 1 152 ? -25.293 -2.380 38.508 1.00 84.81 152 ALA A N 1
ATOM 1211 C CA . ALA A 1 152 ? -25.555 -1.007 38.938 1.00 84.81 152 ALA A CA 1
ATOM 1212 C C . ALA A 1 152 ? -27.031 -0.798 39.320 1.00 84.81 152 ALA A C 1
ATOM 1214 O O . ALA A 1 152 ? -27.319 -0.171 40.339 1.00 84.81 152 ALA A O 1
ATOM 1215 N N . ALA A 1 153 ? -27.960 -1.377 38.554 1.00 85.62 153 ALA A N 1
ATOM 1216 C CA . ALA A 1 153 ? -29.387 -1.345 38.848 1.00 85.62 153 ALA A CA 1
ATOM 1217 C C . ALA A 1 153 ? -29.748 -2.160 40.103 1.00 85.62 153 ALA A C 1
ATOM 1219 O O . ALA A 1 153 ? -30.538 -1.690 40.919 1.00 85.62 153 ALA A O 1
ATOM 1220 N N . ALA A 1 154 ? -29.120 -3.322 40.321 1.00 83.62 154 ALA A N 1
ATOM 1221 C CA . ALA A 1 154 ? -29.268 -4.097 41.554 1.00 83.62 154 ALA A CA 1
ATOM 1222 C C . ALA A 1 154 ? -28.780 -3.307 42.782 1.00 83.62 154 ALA A C 1
ATOM 1224 O O . ALA A 1 154 ? -29.526 -3.154 43.745 1.00 83.62 154 ALA A O 1
ATOM 1225 N N . LEU A 1 155 ? -27.591 -2.695 42.715 1.00 81.62 155 LEU A N 1
ATOM 1226 C CA . LEU A 1 155 ? -27.081 -1.809 43.772 1.00 81.62 155 LEU A CA 1
ATOM 1227 C C . LEU A 1 155 ? -27.979 -0.576 43.989 1.00 81.62 155 LEU A C 1
ATOM 1229 O O . LEU A 1 155 ? -28.103 -0.087 45.112 1.00 81.62 155 LEU A O 1
ATOM 1233 N N . ALA A 1 156 ? -28.622 -0.053 42.941 1.00 82.50 156 ALA A N 1
ATOM 1234 C CA . ALA A 1 156 ? -29.602 1.023 43.067 1.00 82.50 156 ALA A CA 1
ATOM 1235 C C . ALA A 1 156 ? -30.901 0.549 43.747 1.00 82.50 156 ALA A C 1
ATOM 1237 O O . ALA A 1 156 ? -31.448 1.280 44.575 1.00 82.50 156 ALA A O 1
ATOM 1238 N N . ALA A 1 157 ? -31.365 -0.669 43.455 1.00 81.38 157 ALA A N 1
ATOM 1239 C CA . ALA A 1 157 ? -32.511 -1.284 44.119 1.00 81.38 157 ALA A CA 1
ATOM 1240 C C . ALA A 1 157 ? -32.221 -1.558 45.604 1.00 81.38 157 ALA A C 1
ATOM 1242 O O . ALA A 1 157 ? -33.006 -1.139 46.452 1.00 81.38 157 ALA A O 1
ATOM 1243 N N . GLU A 1 158 ? -31.068 -2.147 45.937 1.00 80.38 158 GLU A N 1
ATOM 1244 C CA . GLU A 1 158 ? -30.607 -2.342 47.321 1.00 80.38 158 GLU A CA 1
ATOM 1245 C C . GLU A 1 158 ? -30.548 -1.017 48.092 1.00 80.38 158 GLU A C 1
ATOM 1247 O O . GLU A 1 158 ? -31.044 -0.933 49.213 1.00 80.38 158 GLU A O 1
ATOM 1252 N N . ARG A 1 159 ? -30.019 0.056 47.484 1.00 82.75 159 ARG A N 1
ATOM 1253 C CA . ARG A 1 159 ? -30.001 1.396 48.099 1.00 82.75 159 ARG A CA 1
ATOM 1254 C C . ARG A 1 159 ? -31.407 1.942 48.358 1.00 82.75 159 ARG A C 1
ATOM 1256 O O . ARG A 1 159 ? -31.635 2.491 49.433 1.00 82.75 159 ARG A O 1
ATOM 1263 N N . ARG A 1 160 ? -32.346 1.796 47.412 1.00 81.31 160 ARG A N 1
ATOM 1264 C CA . ARG A 1 160 ? -33.751 2.226 47.582 1.00 81.31 160 ARG A CA 1
ATOM 1265 C C . ARG A 1 160 ? -34.452 1.422 48.684 1.00 81.31 160 ARG A C 1
ATOM 1267 O O . ARG A 1 160 ? -35.121 2.015 49.528 1.00 81.31 160 ARG A O 1
ATOM 1274 N N . LEU A 1 161 ? -34.258 0.101 48.709 1.00 78.00 161 LEU A N 1
ATOM 1275 C CA . LEU A 1 161 ? -34.791 -0.790 49.743 1.00 78.00 161 LEU A CA 1
ATOM 1276 C C . LEU A 1 161 ? -34.224 -0.440 51.122 1.00 78.00 161 LEU A C 1
ATOM 1278 O O . LEU A 1 161 ? -34.998 -0.151 52.026 1.00 78.00 161 LEU A O 1
ATOM 1282 N N . TRP A 1 162 ? -32.901 -0.340 51.267 1.00 78.94 162 TRP A N 1
ATOM 1283 C CA . TRP A 1 162 ? -32.263 -0.007 52.543 1.00 78.94 162 TRP A CA 1
ATOM 1284 C C . TRP A 1 162 ? -32.656 1.382 53.063 1.00 78.94 162 TRP A C 1
ATOM 1286 O O . TRP A 1 162 ? -32.911 1.548 54.253 1.00 78.94 162 TRP A O 1
ATOM 1296 N N . GLN A 1 163 ? -32.773 2.387 52.185 1.00 79.81 163 GLN A N 1
ATOM 1297 C CA . GLN A 1 163 ? -33.292 3.708 52.567 1.00 79.81 163 GLN A CA 1
ATOM 1298 C C . GLN A 1 163 ? -34.746 3.637 53.056 1.00 79.81 163 GLN A C 1
ATOM 1300 O O . GLN A 1 163 ? -35.101 4.329 54.008 1.00 79.81 163 GLN A O 1
ATOM 1305 N N . ARG A 1 164 ? -35.586 2.798 52.436 1.00 73.44 164 ARG A N 1
ATOM 1306 C CA . ARG A 1 164 ? -36.981 2.584 52.844 1.00 73.44 164 ARG A CA 1
ATOM 1307 C C . ARG A 1 164 ? -37.083 1.828 54.168 1.00 73.44 164 ARG A C 1
ATOM 1309 O O . ARG A 1 164 ? -37.823 2.269 55.042 1.00 73.44 164 ARG A O 1
ATOM 1316 N N . GLU A 1 165 ? -36.336 0.740 54.334 1.00 76.88 165 GLU A N 1
ATOM 1317 C CA . GLU A 1 165 ? -36.250 -0.028 55.583 1.00 76.88 165 GLU A CA 1
ATOM 1318 C C . GLU A 1 165 ? -35.779 0.868 56.727 1.00 76.88 165 GLU A C 1
ATOM 1320 O O . GLU A 1 165 ? -36.454 0.967 57.752 1.00 76.88 165 GLU A O 1
ATOM 1325 N N . ARG A 1 166 ? -34.689 1.613 56.512 1.00 78.19 166 ARG A N 1
ATOM 1326 C CA . ARG A 1 166 ? -34.161 2.585 57.469 1.00 78.19 166 ARG A CA 1
ATOM 1327 C C . ARG A 1 166 ? -35.203 3.638 57.853 1.00 78.19 166 ARG A C 1
ATOM 1329 O O . ARG A 1 166 ? -35.461 3.793 59.041 1.00 78.19 166 ARG A O 1
ATOM 1336 N N . ARG A 1 167 ? -35.853 4.297 56.884 1.00 73.38 167 ARG A N 1
ATOM 1337 C CA . ARG A 1 167 ? -36.934 5.259 57.170 1.00 73.38 167 ARG A CA 1
ATOM 1338 C C . ARG A 1 167 ? -38.105 4.611 57.908 1.00 73.38 167 ARG A C 1
ATOM 1340 O O . ARG A 1 167 ? -38.695 5.248 58.769 1.00 73.38 167 ARG A O 1
ATOM 1347 N N . SER A 1 168 ? -38.448 3.358 57.602 1.00 72.00 168 SER A N 1
ATOM 1348 C CA . SER A 1 168 ? -39.525 2.650 58.305 1.00 72.00 168 SER A CA 1
ATOM 1349 C C . SER A 1 168 ? -39.161 2.342 59.761 1.00 72.00 168 SER A C 1
ATOM 1351 O O . SER A 1 168 ? -40.006 2.507 60.634 1.00 72.00 168 SER A O 1
ATOM 1353 N N . ALA A 1 169 ? -37.898 2.005 60.042 1.00 74.94 169 ALA A N 1
ATOM 1354 C CA . ALA A 1 169 ? -37.384 1.830 61.398 1.00 74.94 169 ALA A CA 1
ATOM 1355 C C . ALA A 1 169 ? -37.272 3.170 62.152 1.00 74.94 169 ALA A C 1
ATOM 1357 O O . ALA A 1 169 ? -37.616 3.238 63.327 1.00 74.94 169 ALA A O 1
ATOM 1358 N N . GLU A 1 170 ? -36.858 4.249 61.480 1.00 73.25 170 GLU A N 1
ATOM 1359 C CA . GLU A 1 170 ? -36.835 5.609 62.039 1.00 73.25 170 GLU A CA 1
ATOM 1360 C C . GLU A 1 170 ? -38.261 6.094 62.372 1.00 73.25 170 GLU A C 1
ATOM 1362 O O . GLU A 1 170 ? -38.495 6.597 63.468 1.00 73.25 170 GLU A O 1
ATOM 1367 N N . LEU A 1 171 ? -39.246 5.854 61.498 1.00 72.19 171 LEU A N 1
ATOM 1368 C CA . LEU A 1 171 ? -40.661 6.145 61.766 1.00 72.19 171 LEU A CA 1
ATOM 1369 C C . LEU A 1 171 ? -41.243 5.278 6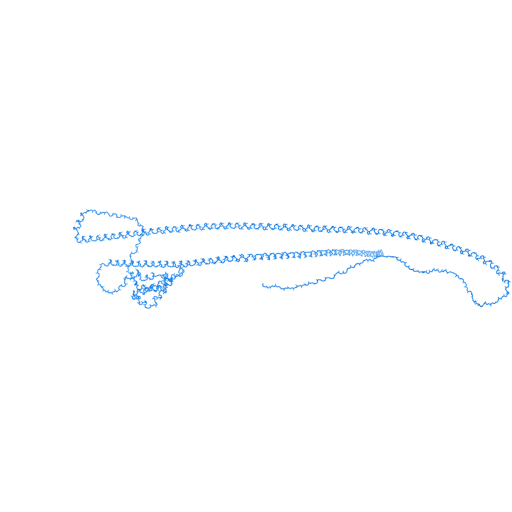2.895 1.00 72.19 171 LEU A C 1
ATOM 1371 O O . LEU A 1 171 ? -41.977 5.802 63.728 1.00 72.19 171 LEU A O 1
ATOM 1375 N N . GLN A 1 172 ? -40.889 3.990 62.973 1.00 74.00 172 GLN A N 1
ATOM 1376 C CA . GLN A 1 172 ? -41.295 3.106 64.077 1.00 74.00 172 GLN A CA 1
ATOM 1377 C C . GLN A 1 172 ? -40.663 3.508 65.420 1.00 74.00 172 GLN A C 1
ATOM 1379 O O . GLN A 1 172 ? -41.313 3.416 66.459 1.00 74.00 172 GLN A O 1
ATOM 1384 N N . ALA A 1 173 ? -39.421 4.000 65.414 1.00 72.00 173 ALA A N 1
ATOM 1385 C CA . ALA A 1 173 ? -38.764 4.541 66.603 1.00 72.00 173 ALA A CA 1
ATOM 1386 C C . ALA A 1 173 ? -39.374 5.882 67.056 1.00 72.00 173 ALA A C 1
ATOM 1388 O O . ALA A 1 173 ? -39.359 6.193 68.246 1.00 72.00 173 ALA A O 1
ATOM 1389 N N . LEU A 1 174 ? -39.934 6.664 66.126 1.00 66.75 174 LEU A N 1
ATOM 1390 C CA . LEU A 1 174 ? -40.668 7.900 66.414 1.00 66.75 174 LEU A CA 1
ATOM 1391 C C . LEU A 1 174 ? -42.131 7.650 66.832 1.00 66.75 174 LEU A C 1
ATOM 1393 O O . LEU A 1 174 ? -42.704 8.471 67.551 1.00 66.75 174 LEU A O 1
ATOM 1397 N N . SER A 1 175 ? -42.745 6.525 66.445 1.00 62.59 175 SER A N 1
ATOM 1398 C CA . SER A 1 175 ? -44.115 6.155 66.833 1.00 62.59 175 SER A CA 1
ATOM 1399 C C . SER A 1 175 ? -44.187 5.595 68.262 1.00 62.59 175 SER A C 1
ATOM 1401 O O . SER A 1 175 ? -44.496 4.427 68.485 1.00 62.59 175 SER A O 1
ATOM 1403 N N . ILE A 1 176 ? -43.918 6.452 69.249 1.00 51.03 176 ILE A N 1
ATOM 1404 C CA . ILE A 1 176 ? -43.895 6.117 70.688 1.00 51.03 176 ILE A CA 1
ATOM 1405 C C . ILE A 1 176 ? -45.321 5.986 71.287 1.00 51.03 176 ILE A C 1
ATOM 1407 O O . ILE A 1 176 ? -45.488 5.577 72.435 1.00 51.03 176 ILE A O 1
ATOM 1411 N N . ILE A 1 177 ? -46.373 6.281 70.512 1.00 49.81 177 ILE A N 1
ATOM 1412 C CA . ILE A 1 177 ? -47.779 6.132 70.924 1.00 49.81 177 ILE A CA 1
ATOM 1413 C C . ILE A 1 177 ? -48.342 4.798 70.393 1.00 49.81 177 ILE A C 1
ATOM 1415 O O . ILE A 1 177 ? -48.433 4.637 69.173 1.00 49.81 177 ILE A O 1
ATOM 1419 N N . PRO A 1 178 ? -48.780 3.864 71.261 1.00 45.84 178 PRO A N 1
ATOM 1420 C CA . PRO A 1 178 ? -49.436 2.632 70.835 1.00 45.84 178 PRO A CA 1
ATOM 1421 C C . PRO A 1 178 ? -50.885 2.915 70.409 1.00 45.84 178 PRO A C 1
ATOM 1423 O O . PRO A 1 178 ? -51.805 2.891 71.224 1.00 45.84 178 PRO A O 1
ATOM 1426 N N . LEU A 1 179 ? -51.090 3.195 69.122 1.00 44.03 179 LEU A N 1
ATOM 1427 C CA . LEU A 1 179 ? -52.425 3.254 68.521 1.00 44.03 179 LEU A CA 1
ATOM 1428 C C . LEU A 1 179 ? -52.977 1.839 68.298 1.00 44.03 179 LEU A C 1
ATOM 1430 O O . LEU A 1 179 ? -52.271 0.943 67.835 1.00 44.03 179 LEU A O 1
ATOM 1434 N N . GLU A 1 180 ? -54.241 1.637 68.671 1.00 42.09 180 GLU A N 1
ATOM 1435 C CA . GLU A 1 180 ? -54.857 0.311 68.746 1.00 42.09 180 GLU A CA 1
ATOM 1436 C C . GLU A 1 180 ? -55.146 -0.339 67.382 1.00 42.09 180 GLU A C 1
ATOM 1438 O O . GLU A 1 180 ? -55.148 0.285 66.319 1.00 42.09 180 GLU A O 1
ATOM 1443 N N . GLN A 1 181 ? -55.409 -1.647 67.435 1.00 48.91 181 GLN A N 1
ATOM 1444 C CA . GLN A 1 181 ? -55.553 -2.535 66.286 1.00 48.91 181 GLN A CA 1
ATOM 1445 C C . GLN A 1 181 ? -56.799 -2.230 65.436 1.00 48.91 181 GLN A C 1
ATOM 1447 O O . GLN A 1 181 ? -57.833 -2.880 65.586 1.00 48.91 181 GLN A O 1
ATOM 1452 N N . ASN A 1 182 ? -56.682 -1.350 64.442 1.00 35.19 182 ASN A N 1
ATOM 1453 C CA . ASN A 1 182 ? -57.608 -1.357 63.309 1.00 35.19 182 ASN A CA 1
ATOM 1454 C C . ASN A 1 182 ? -57.120 -2.326 62.225 1.00 35.19 182 ASN A C 1
ATOM 1456 O O . ASN A 1 182 ? -56.513 -1.935 61.230 1.00 35.19 182 ASN A O 1
ATOM 1460 N N . LYS A 1 183 ? -57.425 -3.618 62.412 1.00 43.19 183 LYS A N 1
ATOM 1461 C CA . LYS A 1 183 ? -57.361 -4.625 61.342 1.00 43.19 183 LYS A CA 1
ATOM 1462 C C . LYS A 1 183 ? -58.478 -4.374 60.322 1.00 43.19 183 LYS A C 1
ATOM 1464 O O . LYS A 1 183 ? -59.462 -5.107 60.277 1.00 43.19 183 LYS A O 1
ATOM 1469 N N . LYS A 1 184 ? -58.320 -3.346 59.490 1.00 37.56 184 LYS A N 1
ATOM 1470 C CA . LYS A 1 184 ? -58.917 -3.372 58.155 1.00 37.56 184 LYS A CA 1
ATOM 1471 C C . LYS A 1 184 ? -57.949 -4.068 57.219 1.00 37.56 184 LYS A C 1
ATOM 1473 O O . LYS A 1 184 ? -56.755 -3.784 57.229 1.00 37.56 184 LYS A O 1
ATOM 1478 N N . GLU A 1 185 ? -58.487 -4.962 56.405 1.00 37.00 185 GLU A N 1
ATOM 1479 C CA . GLU A 1 185 ? -57.766 -5.635 55.329 1.00 37.00 185 GLU A CA 1
ATOM 1480 C C . GLU A 1 185 ? -57.615 -4.684 54.136 1.00 37.00 185 GLU A C 1
ATOM 1482 O O . GLU A 1 185 ? -58.019 -4.974 53.013 1.00 37.00 185 GLU A O 1
ATOM 1487 N N . GLU A 1 186 ? -56.993 -3.528 54.379 1.00 38.12 186 GLU A N 1
ATOM 1488 C CA . GLU A 1 186 ? -56.227 -2.907 53.313 1.00 38.12 186 GLU A CA 1
ATOM 1489 C C . GLU A 1 186 ? -55.160 -3.928 52.922 1.00 38.12 186 GLU A C 1
ATOM 1491 O O . GLU A 1 186 ? -54.274 -4.280 53.707 1.00 38.12 186 GLU A O 1
ATOM 1496 N N . THR A 1 187 ? -55.274 -4.460 51.708 1.00 37.62 187 THR A N 1
ATOM 1497 C CA . THR A 1 187 ? -54.237 -5.274 51.080 1.00 37.62 187 THR A CA 1
ATOM 1498 C C . THR A 1 187 ? -53.065 -4.354 50.766 1.00 37.62 187 THR A C 1
ATOM 1500 O O . THR A 1 187 ? -52.910 -3.883 49.640 1.00 37.62 187 THR A O 1
ATOM 1503 N N . ILE A 1 188 ? -52.286 -4.042 51.807 1.00 38.62 188 ILE A N 1
ATOM 1504 C CA . ILE A 1 188 ? -51.167 -3.102 51.804 1.00 38.62 188 ILE A CA 1
ATOM 1505 C C . ILE A 1 188 ? -50.106 -3.629 50.834 1.00 38.62 188 ILE A C 1
ATOM 1507 O O . ILE A 1 188 ? -49.173 -4.346 51.193 1.00 38.62 188 ILE A O 1
ATOM 1511 N N . PHE A 1 189 ? -50.225 -3.208 49.575 1.00 43.03 189 PHE A N 1
ATOM 1512 C CA . PHE A 1 189 ? -49.253 -3.437 48.504 1.00 43.03 189 PHE A CA 1
ATOM 1513 C C . PHE A 1 189 ? -47.987 -2.566 48.683 1.00 43.03 189 PHE A C 1
ATOM 1515 O O . PHE A 1 189 ? -47.251 -2.256 47.753 1.00 43.03 189 PHE A O 1
ATOM 1522 N N . ILE A 1 190 ? -47.723 -2.143 49.921 1.00 44.31 190 ILE A N 1
ATOM 1523 C CA . ILE A 1 190 ? -46.769 -1.105 50.307 1.00 44.31 190 ILE A CA 1
ATOM 1524 C C . ILE A 1 190 ? -45.571 -1.760 51.015 1.00 44.31 190 ILE A C 1
ATOM 1526 O O . ILE A 1 190 ? -45.114 -1.289 52.055 1.00 44.31 190 ILE A O 1
ATOM 1530 N N . GLY A 1 191 ? -45.012 -2.839 50.452 1.00 48.97 191 GLY A N 1
ATOM 1531 C CA . GLY A 1 191 ? -43.870 -3.513 51.094 1.00 48.97 191 GLY A CA 1
ATOM 1532 C C . GLY A 1 191 ? -43.068 -4.521 50.274 1.00 48.97 191 GLY A C 1
ATOM 1533 O O . GLY A 1 191 ? -41.870 -4.646 50.508 1.00 48.97 191 GLY A O 1
ATOM 1534 N N . ARG A 1 192 ? -43.671 -5.222 49.308 1.00 55.66 192 ARG A N 1
ATOM 1535 C CA . ARG A 1 192 ? -42.945 -6.135 48.407 1.00 55.66 192 ARG A CA 1
ATOM 1536 C C . ARG A 1 192 ? -42.889 -5.540 47.003 1.00 55.66 192 ARG A C 1
ATOM 1538 O O . ARG A 1 192 ? -43.794 -4.809 46.616 1.00 55.66 192 ARG A O 1
ATOM 1545 N N . GLY A 1 193 ? -41.797 -5.813 46.291 1.00 62.78 193 GLY A N 1
ATOM 1546 C CA . GLY A 1 193 ? -41.646 -5.428 44.889 1.00 62.78 193 GLY A CA 1
ATOM 1547 C C . GLY A 1 193 ? -42.519 -6.280 43.965 1.00 62.78 193 GLY A C 1
ATOM 1548 O O . GLY A 1 193 ? -43.439 -6.967 44.412 1.00 62.78 193 GLY A O 1
ATOM 1549 N N . LEU A 1 194 ? -42.187 -6.249 42.676 1.00 76.06 194 LEU A N 1
ATOM 1550 C CA . LEU A 1 194 ? -42.832 -7.041 41.630 1.00 76.06 194 LEU A CA 1
ATOM 1551 C C . LEU A 1 194 ? -43.040 -8.510 42.058 1.00 76.06 194 LEU A C 1
ATOM 1553 O O . LEU A 1 194 ? -42.105 -9.166 42.517 1.00 76.06 194 LEU A O 1
ATOM 1557 N N . GLN A 1 195 ? -44.265 -9.030 41.919 1.00 82.06 195 GLN A N 1
ATOM 1558 C CA . GLN A 1 195 ? -44.554 -10.423 42.280 1.00 82.06 195 GLN A CA 1
ATOM 1559 C C . GLN A 1 195 ? -43.817 -11.399 41.343 1.00 82.06 195 GLN A C 1
ATOM 1561 O O . GLN A 1 195 ? -43.761 -11.125 40.143 1.00 82.06 195 GLN A O 1
ATOM 1566 N N . PRO A 1 196 ? -43.339 -12.569 41.818 1.00 82.00 196 PRO A N 1
ATOM 1567 C CA . PRO A 1 196 ? -42.618 -13.537 40.982 1.00 82.00 196 PRO A CA 1
ATOM 1568 C C . PRO A 1 196 ? -43.378 -13.984 39.723 1.00 82.00 196 PRO A C 1
ATOM 1570 O O . PRO A 1 196 ? -42.768 -14.274 38.699 1.00 82.00 196 PRO A O 1
ATOM 1573 N N . GLN A 1 197 ? -44.711 -14.016 39.779 1.00 83.62 197 GLN A N 1
ATOM 1574 C CA . GLN A 1 197 ? -45.592 -14.325 38.651 1.00 83.62 197 GLN A CA 1
ATOM 1575 C C . GLN A 1 197 ? -45.530 -13.233 37.569 1.00 83.62 197 GLN A C 1
ATOM 1577 O O . GLN A 1 197 ? -45.358 -13.539 36.390 1.00 83.62 197 GLN A O 1
ATOM 1582 N N . ALA A 1 198 ? -45.608 -11.963 37.974 1.00 85.12 198 ALA A N 1
ATOM 1583 C CA . ALA A 1 198 ? -45.492 -10.815 37.077 1.00 85.12 198 ALA A CA 1
ATOM 1584 C C . ALA A 1 198 ? -44.055 -10.625 36.563 1.00 85.12 198 ALA A C 1
ATOM 1586 O O . ALA A 1 198 ? -43.859 -10.281 35.398 1.00 85.12 198 ALA A O 1
ATOM 1587 N N . GLU A 1 199 ? -43.046 -10.918 37.394 1.00 87.88 199 GLU A N 1
ATOM 1588 C CA . GLU A 1 199 ? -41.647 -10.978 36.963 1.00 87.88 199 GLU A CA 1
ATOM 1589 C C . GLU A 1 199 ? -41.457 -12.045 35.882 1.00 87.88 199 GLU A C 1
ATOM 1591 O O . GLU A 1 199 ? -40.937 -11.732 34.816 1.00 87.88 199 GLU A O 1
ATOM 1596 N N . ALA A 1 200 ? -41.918 -13.279 36.107 1.00 86.06 200 ALA A N 1
ATOM 1597 C CA . ALA A 1 200 ? -41.796 -14.362 35.133 1.00 86.06 200 ALA A CA 1
ATOM 1598 C C . ALA A 1 200 ? -42.479 -14.025 33.795 1.00 86.06 200 ALA A C 1
ATOM 1600 O O . ALA A 1 200 ? -41.910 -14.295 32.736 1.00 86.06 200 ALA A O 1
ATOM 1601 N N . LEU A 1 201 ? -43.656 -13.389 33.839 1.00 88.00 201 LEU A N 1
ATOM 1602 C CA . LEU A 1 201 ? -44.397 -12.956 32.653 1.00 88.00 201 LEU A CA 1
ATOM 1603 C C . LEU A 1 201 ? -43.625 -11.868 31.884 1.00 88.00 201 LEU A C 1
ATOM 1605 O O . LEU A 1 201 ? -43.289 -12.060 30.713 1.00 88.00 201 LEU A O 1
ATOM 1609 N N . MET A 1 202 ? -43.257 -10.760 32.539 1.00 89.00 202 MET A N 1
ATOM 1610 C CA . MET A 1 202 ? -42.507 -9.682 31.880 1.00 89.00 202 MET A CA 1
ATOM 1611 C C . MET A 1 202 ? -41.104 -10.117 31.442 1.00 89.00 202 MET A C 1
ATOM 1613 O O . MET A 1 202 ? -40.610 -9.642 30.421 1.00 89.00 202 MET A O 1
ATOM 1617 N N . ARG A 1 203 ? -40.476 -11.067 32.145 1.00 89.94 203 ARG A N 1
ATOM 1618 C CA . ARG A 1 203 ? -39.209 -11.681 31.734 1.00 89.94 203 ARG A CA 1
ATOM 1619 C C . ARG A 1 203 ? -39.379 -12.534 30.480 1.00 89.94 203 ARG A C 1
ATOM 1621 O O . ARG A 1 203 ? -38.496 -12.515 29.630 1.00 89.94 203 ARG A O 1
ATOM 1628 N N . GLY A 1 204 ? -40.508 -13.230 30.330 1.00 88.94 204 GLY A N 1
ATOM 1629 C CA . GLY A 1 204 ? -40.876 -13.917 29.090 1.00 88.94 204 GLY A CA 1
ATOM 1630 C C . GLY A 1 204 ? -40.978 -12.953 27.906 1.00 88.94 204 GLY A C 1
ATOM 1631 O O . GLY A 1 204 ? -40.370 -13.198 26.866 1.00 88.94 204 GLY A O 1
ATOM 1632 N N . ILE A 1 205 ? -41.655 -11.813 28.091 1.00 90.25 205 ILE A N 1
ATOM 1633 C CA . ILE A 1 205 ? -41.753 -10.746 27.077 1.00 90.25 205 ILE A CA 1
ATOM 1634 C C . ILE A 1 205 ? -40.368 -10.166 26.751 1.00 90.25 205 ILE A C 1
ATOM 1636 O O . ILE A 1 205 ? -40.016 -10.026 25.582 1.00 90.25 205 ILE A O 1
ATOM 1640 N N . PHE A 1 206 ? -39.551 -9.869 27.766 1.00 91.69 206 PHE A N 1
ATOM 1641 C CA . PHE A 1 206 ? -38.207 -9.318 27.577 1.00 91.69 206 PHE A CA 1
ATOM 1642 C C . PHE A 1 206 ? -37.292 -10.291 26.814 1.00 91.69 206 PHE A C 1
ATOM 1644 O O . PHE A 1 206 ? -36.623 -9.886 25.868 1.00 91.69 206 PHE A O 1
ATOM 1651 N N . VAL A 1 207 ? -37.309 -11.584 27.157 1.00 92.00 207 VAL A N 1
ATOM 1652 C CA . VAL A 1 207 ? -36.542 -12.627 26.449 1.00 92.00 207 VAL A CA 1
ATOM 1653 C C . VAL A 1 207 ? -37.041 -12.828 25.012 1.00 92.00 207 VAL A C 1
ATOM 1655 O O . VAL A 1 207 ? -36.227 -13.054 24.124 1.00 92.00 207 VAL A O 1
ATOM 1658 N N . ALA A 1 208 ? -38.343 -12.690 24.747 1.00 90.12 208 ALA A N 1
ATOM 1659 C CA . ALA A 1 208 ? -38.887 -12.749 23.387 1.00 90.12 208 ALA A CA 1
ATOM 1660 C C . ALA A 1 208 ? -38.481 -11.547 22.504 1.00 90.12 208 ALA A C 1
ATOM 1662 O O . ALA A 1 208 ? -38.516 -11.647 21.277 1.00 90.12 208 ALA A O 1
ATOM 1663 N N . LEU A 1 209 ? -38.092 -10.418 23.110 1.00 91.06 209 LEU A N 1
ATOM 1664 C CA . LEU A 1 209 ? -37.618 -9.218 22.409 1.00 91.06 209 LEU A CA 1
ATOM 1665 C C . LEU A 1 209 ? -36.080 -9.142 22.309 1.00 91.06 209 LEU A C 1
ATOM 1667 O O . LEU A 1 209 ? -35.565 -8.493 21.398 1.00 91.06 209 LEU A O 1
ATOM 1671 N N . ASP A 1 210 ? -35.341 -9.812 23.199 1.00 90.75 210 ASP A N 1
ATOM 1672 C CA . ASP A 1 210 ? -33.875 -9.929 23.172 1.00 90.75 210 ASP A CA 1
ATOM 1673 C C . ASP A 1 210 ? -33.418 -10.996 22.161 1.00 90.75 210 ASP A C 1
ATOM 1675 O O . ASP A 1 210 ? -32.939 -12.076 22.511 1.00 90.75 210 ASP A O 1
ATOM 1679 N N . GLN A 1 211 ? -33.556 -10.671 20.872 1.00 83.50 211 GLN A N 1
ATOM 1680 C CA . GLN A 1 211 ? -33.211 -11.548 19.741 1.00 83.50 211 GLN A CA 1
ATOM 1681 C C . GLN A 1 211 ? -31.756 -12.055 19.754 1.00 83.50 211 GLN A C 1
ATOM 1683 O O . GLN A 1 211 ? -31.453 -13.055 19.106 1.00 83.50 211 GLN A O 1
ATOM 1688 N N . ASN A 1 212 ? -30.861 -11.381 20.486 1.00 82.19 212 ASN A N 1
ATOM 1689 C CA . ASN A 1 212 ? -29.436 -11.701 20.552 1.00 82.19 212 ASN A CA 1
ATOM 1690 C C . ASN A 1 212 ? -29.039 -12.448 21.844 1.00 82.19 212 ASN A C 1
ATOM 1692 O O . ASN A 1 212 ? -27.891 -12.881 21.960 1.00 82.19 212 ASN A O 1
ATOM 1696 N N . GLY A 1 213 ? -29.940 -12.578 22.827 1.00 83.38 213 GLY A N 1
ATOM 1697 C CA . GLY A 1 213 ? -29.648 -13.167 24.142 1.00 83.38 213 GLY A CA 1
ATOM 1698 C C . GLY A 1 213 ? -28.595 -12.397 24.954 1.00 83.38 213 GLY A C 1
ATOM 1699 O O . GLY A 1 213 ? -27.834 -12.996 25.717 1.00 83.38 213 GLY A O 1
ATOM 1700 N N . VAL A 1 214 ? -28.495 -11.079 24.758 1.00 83.69 214 VAL A N 1
ATOM 1701 C CA . VAL A 1 214 ? -27.428 -10.222 25.318 1.00 83.69 214 VAL A CA 1
ATOM 1702 C C . VAL A 1 214 ? -27.783 -9.672 26.711 1.00 83.69 214 VAL A C 1
ATOM 1704 O O . VAL A 1 214 ? -26.900 -9.263 27.472 1.00 83.69 214 VAL A O 1
ATOM 1707 N N . GLY A 1 215 ? -29.060 -9.706 27.087 1.00 85.19 215 GLY A N 1
ATOM 1708 C CA . GLY A 1 215 ? -29.629 -9.111 28.295 1.00 85.19 215 GLY A CA 1
ATOM 1709 C C . GLY A 1 215 ? -30.133 -7.680 28.088 1.00 85.19 215 GLY A C 1
ATOM 1710 O O . GLY A 1 215 ? -30.131 -6.905 29.048 1.00 85.19 215 GLY A O 1
ATOM 1711 N N . ARG A 1 216 ? -30.513 -7.316 26.854 1.00 89.06 216 ARG A N 1
ATOM 1712 C CA . ARG A 1 216 ? -30.920 -5.962 26.433 1.00 89.06 216 ARG A CA 1
ATOM 1713 C C . ARG A 1 216 ? -32.097 -5.983 25.468 1.00 89.06 216 ARG A C 1
ATOM 1715 O O . ARG A 1 216 ? -32.136 -6.802 24.559 1.00 89.06 216 ARG A O 1
ATOM 1722 N N . VAL A 1 217 ? -32.985 -5.002 25.609 1.00 91.06 217 VAL A N 1
ATOM 1723 C CA . VAL A 1 217 ? -34.094 -4.749 24.679 1.00 91.06 217 VAL A CA 1
ATOM 1724 C C . VAL A 1 217 ? -34.194 -3.249 24.405 1.00 91.06 217 VAL A C 1
ATOM 1726 O O . VAL A 1 217 ? -34.046 -2.437 25.316 1.00 91.06 217 VAL A O 1
ATOM 1729 N N . ASN A 1 218 ? -34.485 -2.865 23.161 1.00 90.38 218 ASN A N 1
ATOM 1730 C CA . ASN A 1 218 ? -34.801 -1.476 22.825 1.00 90.38 218 ASN A CA 1
ATOM 1731 C C . ASN A 1 218 ? -36.081 -1.048 23.564 1.00 90.38 218 ASN A C 1
ATOM 1733 O O . ASN A 1 218 ? -37.153 -1.615 23.338 1.00 90.38 218 ASN A O 1
ATOM 1737 N N . ALA A 1 219 ? -35.980 -0.031 24.417 1.00 89.25 219 ALA A N 1
ATOM 1738 C CA . ALA A 1 219 ? -37.051 0.427 25.295 1.00 89.25 219 ALA A CA 1
ATOM 1739 C C . ALA A 1 219 ? -38.336 0.798 24.535 1.00 89.25 219 ALA A C 1
ATOM 1741 O O . ALA A 1 219 ? -39.425 0.572 25.050 1.00 89.25 219 ALA A O 1
ATOM 1742 N N . ASN A 1 220 ? -38.239 1.273 23.287 1.00 89.19 220 ASN A N 1
ATOM 1743 C CA . ASN A 1 220 ? -39.405 1.571 22.444 1.00 89.19 220 ASN A CA 1
ATOM 1744 C C . ASN A 1 220 ? -40.163 0.296 22.038 1.00 89.19 220 ASN A C 1
ATOM 1746 O O . ASN A 1 220 ? -41.391 0.300 21.981 1.00 89.19 220 ASN A O 1
ATOM 1750 N N . LEU A 1 221 ? -39.444 -0.797 21.753 1.00 90.38 221 LEU A N 1
ATOM 1751 C CA . LEU A 1 221 ? -40.051 -2.092 21.429 1.00 90.38 221 LEU A CA 1
ATOM 1752 C C . LEU A 1 221 ? -40.666 -2.730 22.677 1.00 90.38 221 LEU A C 1
ATOM 1754 O O . LEU A 1 221 ? -41.768 -3.266 22.594 1.00 90.38 221 LEU A O 1
ATOM 1758 N N . LEU A 1 222 ? -39.995 -2.609 23.828 1.00 90.56 222 LEU A N 1
ATOM 1759 C CA . LEU A 1 222 ? -40.522 -3.060 25.114 1.00 90.56 222 LEU A CA 1
ATOM 1760 C C . LEU A 1 222 ? -41.793 -2.287 25.495 1.00 90.56 222 LEU A C 1
ATOM 1762 O O . LEU A 1 222 ? -42.834 -2.903 25.680 1.00 90.56 222 LEU A O 1
ATOM 1766 N N . LEU A 1 223 ? -41.752 -0.950 25.519 1.00 90.88 223 LEU A N 1
ATOM 1767 C CA . LEU A 1 223 ? -42.912 -0.104 25.823 1.00 90.88 223 LEU A CA 1
ATOM 1768 C C . LEU A 1 223 ? -44.082 -0.375 24.867 1.00 90.88 223 LEU A C 1
ATOM 1770 O O . LEU A 1 223 ? -45.225 -0.474 25.311 1.00 90.88 223 LEU A O 1
ATOM 1774 N N . LYS A 1 224 ? -43.806 -0.555 23.565 1.00 90.44 224 LYS A N 1
ATOM 1775 C CA . LYS A 1 224 ? -44.831 -0.934 22.586 1.00 90.44 224 LYS A CA 1
ATOM 1776 C C . LYS A 1 224 ? -45.437 -2.302 22.899 1.00 90.44 224 LYS A C 1
ATOM 1778 O O . LYS A 1 224 ? -46.654 -2.415 22.853 1.00 90.44 224 LYS A O 1
ATOM 1783 N N . ALA A 1 225 ? -44.628 -3.313 23.223 1.00 89.75 225 ALA A N 1
ATOM 1784 C CA . ALA A 1 225 ? -45.129 -4.635 23.592 1.00 89.75 225 ALA A CA 1
ATOM 1785 C C . ALA A 1 225 ? -46.014 -4.564 24.849 1.00 89.75 225 ALA A C 1
ATOM 1787 O O . ALA A 1 225 ? -47.161 -5.011 24.814 1.00 89.75 225 ALA A O 1
ATOM 1788 N N . LEU A 1 226 ? -45.527 -3.915 25.914 1.00 89.75 226 LEU A N 1
ATOM 1789 C CA . LEU A 1 226 ? -46.232 -3.786 27.194 1.00 89.75 226 LEU A CA 1
ATOM 1790 C C . LEU A 1 226 ? -47.550 -2.993 27.096 1.00 89.75 226 LEU A C 1
ATOM 1792 O O . LEU A 1 226 ? -48.481 -3.294 27.834 1.00 89.75 226 LEU A O 1
ATOM 1796 N N . ARG A 1 227 ? -47.654 -2.024 26.172 1.00 89.56 227 ARG A N 1
ATOM 1797 C CA . ARG A 1 227 ? -48.897 -1.281 25.871 1.00 89.56 227 ARG A CA 1
ATOM 1798 C C . ARG A 1 227 ? -49.775 -1.923 24.776 1.00 89.56 227 ARG A C 1
ATOM 1800 O O . ARG A 1 227 ? -50.802 -1.348 24.432 1.00 89.56 227 ARG A O 1
ATOM 1807 N N . SER A 1 228 ? -49.384 -3.057 24.181 1.00 86.50 228 SER A N 1
ATOM 1808 C CA . SER A 1 228 ? -50.109 -3.655 23.036 1.00 86.50 228 SER A CA 1
ATOM 1809 C C . SER A 1 228 ? -51.060 -4.804 23.376 1.00 86.50 228 SER A C 1
ATOM 1811 O O . SER A 1 228 ? -51.911 -5.132 22.551 1.00 86.50 228 SER A O 1
ATOM 1813 N N . ASP A 1 229 ? -50.942 -5.403 24.563 1.00 87.25 229 ASP A N 1
ATOM 1814 C CA . ASP A 1 229 ? -51.799 -6.504 25.009 1.00 87.25 229 ASP A CA 1
ATOM 1815 C C . ASP A 1 229 ? -52.678 -6.065 26.191 1.00 87.25 229 ASP A C 1
ATOM 1817 O O . ASP A 1 229 ? -52.206 -5.853 27.307 1.00 87.25 229 ASP A O 1
ATOM 1821 N N . ALA A 1 230 ? -53.985 -5.958 25.947 1.00 83.69 230 ALA A N 1
ATOM 1822 C CA . ALA A 1 230 ? -54.964 -5.586 26.966 1.00 83.69 230 ALA A CA 1
ATOM 1823 C C . ALA A 1 230 ? -55.125 -6.652 28.071 1.00 83.69 230 ALA A C 1
ATOM 1825 O O . ALA A 1 230 ? -55.555 -6.327 29.178 1.00 83.69 230 ALA A O 1
ATOM 1826 N N . ASN A 1 231 ? -54.770 -7.916 27.808 1.00 85.88 231 ASN A N 1
ATOM 1827 C CA . ASN A 1 231 ? -54.786 -8.972 28.825 1.00 85.88 231 ASN A CA 1
ATOM 1828 C C . ASN A 1 231 ? -53.593 -8.817 29.774 1.00 85.88 231 ASN A C 1
ATOM 1830 O O . ASN A 1 231 ? -53.749 -8.944 30.988 1.00 85.88 231 ASN A O 1
ATOM 1834 N N . LEU A 1 232 ? -52.417 -8.481 29.232 1.00 87.69 232 LEU A N 1
ATOM 1835 C CA . LEU A 1 232 ? -51.242 -8.106 30.017 1.00 87.69 232 LEU A CA 1
ATOM 1836 C C . LEU A 1 232 ? -51.536 -6.894 30.906 1.00 87.69 232 LEU A C 1
ATOM 1838 O O . LEU A 1 232 ? -51.227 -6.940 32.092 1.00 87.69 232 LEU A O 1
ATOM 1842 N N . GLU A 1 233 ? -52.163 -5.843 30.371 1.00 87.81 233 GLU A N 1
ATOM 1843 C CA . GLU A 1 233 ? -52.545 -4.662 31.156 1.00 87.81 233 GLU A CA 1
ATOM 1844 C C . GLU A 1 233 ? -53.446 -5.041 32.347 1.00 87.81 233 GLU A C 1
ATOM 1846 O O . GLU A 1 233 ? -53.145 -4.687 33.487 1.00 87.81 233 GLU A O 1
ATOM 1851 N N . GLN A 1 234 ? -54.492 -5.844 32.118 1.00 86.56 234 GLN A N 1
ATOM 1852 C CA . GLN A 1 234 ? -55.383 -6.328 33.183 1.00 86.56 234 GLN A CA 1
ATOM 1853 C C . GLN A 1 234 ? -54.656 -7.201 34.220 1.00 86.56 234 GLN A C 1
ATOM 1855 O O . GLN A 1 234 ? -54.879 -7.045 35.424 1.00 86.56 234 GLN A O 1
ATOM 1860 N N . LEU A 1 235 ? -53.754 -8.086 33.782 1.00 86.50 235 LEU A N 1
ATOM 1861 C CA . LEU A 1 235 ? -52.932 -8.904 34.678 1.00 86.50 235 LEU A CA 1
ATOM 1862 C C . LEU A 1 235 ? -51.974 -8.044 35.512 1.00 86.50 235 LEU A C 1
ATOM 1864 O O . LEU A 1 235 ? -51.851 -8.264 36.714 1.00 86.50 235 LEU A O 1
ATOM 1868 N N . MET A 1 236 ? -51.334 -7.031 34.926 1.00 86.12 236 MET A N 1
ATOM 1869 C CA . MET A 1 236 ? -50.444 -6.124 35.657 1.00 86.12 236 MET A CA 1
ATOM 1870 C C . MET A 1 236 ? -51.220 -5.215 36.621 1.00 86.12 236 MET A C 1
ATOM 1872 O O . MET A 1 236 ? -50.792 -5.039 37.763 1.00 86.12 236 MET A O 1
ATOM 1876 N N . HIS A 1 237 ? -52.409 -4.733 36.242 1.00 87.81 237 HIS A N 1
ATOM 1877 C CA . HIS A 1 237 ? -53.320 -4.040 37.161 1.00 87.81 237 HIS A CA 1
ATOM 1878 C C . HIS A 1 237 ? -53.683 -4.905 38.377 1.00 87.81 237 HIS A C 1
ATOM 1880 O O . HIS A 1 237 ? -53.748 -4.380 39.488 1.00 87.81 237 HIS A O 1
ATOM 1886 N N . HIS A 1 238 ? -53.856 -6.219 38.200 1.00 83.62 238 HIS A N 1
ATOM 1887 C CA . HIS A 1 238 ? -54.072 -7.158 39.304 1.00 83.62 238 HIS A CA 1
ATOM 1888 C C . HIS A 1 238 ? -52.794 -7.433 40.124 1.00 83.62 238 HIS A C 1
ATOM 1890 O O . HIS A 1 238 ? -52.854 -7.484 41.351 1.00 83.62 238 HIS A O 1
ATOM 1896 N N . TYR A 1 239 ? -51.634 -7.592 39.475 1.00 82.19 239 TYR A N 1
ATOM 1897 C CA . TYR A 1 239 ? -50.392 -8.008 40.138 1.00 82.19 239 TYR A CA 1
ATOM 1898 C C . TYR A 1 239 ? -49.607 -6.900 40.848 1.00 82.19 239 TYR A C 1
ATOM 1900 O O . TYR A 1 239 ? -48.820 -7.235 41.731 1.00 82.19 239 TYR A O 1
ATOM 1908 N N . ILE A 1 240 ? -49.760 -5.627 40.468 1.00 78.31 240 ILE A N 1
ATOM 1909 C CA . ILE A 1 240 ? -49.060 -4.489 41.107 1.00 78.31 240 ILE A CA 1
ATOM 1910 C C . ILE A 1 240 ? -49.949 -3.264 41.380 1.00 78.31 240 ILE A C 1
ATOM 1912 O O . ILE A 1 240 ? -49.498 -2.323 42.030 1.00 78.31 240 ILE A O 1
ATOM 1916 N N . GLY A 1 241 ? -51.205 -3.270 40.927 1.00 82.94 241 GLY A N 1
ATOM 1917 C CA . GLY A 1 241 ? -52.113 -2.127 41.028 1.00 82.94 241 GLY A CA 1
ATOM 1918 C C . GLY A 1 241 ? -52.004 -1.169 39.837 1.00 82.94 241 GLY A C 1
ATOM 1919 O O . GLY A 1 241 ? -50.919 -0.886 39.328 1.00 82.94 241 GLY A O 1
ATOM 1920 N N . GLN A 1 242 ? -53.153 -0.640 39.407 1.00 84.88 242 GLN A N 1
ATOM 1921 C CA . GLN A 1 242 ? -53.277 0.216 38.221 1.00 84.88 242 GLN A CA 1
ATOM 1922 C C . GLN A 1 242 ? -52.350 1.442 38.253 1.00 84.88 242 GLN A C 1
ATOM 1924 O O . GLN A 1 242 ? -51.623 1.684 37.296 1.00 84.88 242 GLN A O 1
ATOM 1929 N N . THR A 1 243 ? -52.322 2.181 39.365 1.00 82.44 243 THR A N 1
ATOM 1930 C CA . THR A 1 243 ? -51.517 3.408 39.509 1.00 82.44 243 THR A CA 1
ATOM 1931 C C . THR A 1 243 ? -50.009 3.157 39.492 1.00 82.44 243 THR A C 1
ATOM 1933 O O . THR A 1 243 ? -49.253 3.998 39.007 1.00 82.44 243 THR A O 1
ATOM 1936 N N . ALA A 1 244 ? -49.558 2.004 39.998 1.00 80.25 244 ALA A N 1
ATOM 1937 C CA . ALA A 1 244 ? -48.154 1.612 39.943 1.00 80.25 244 ALA A CA 1
ATOM 1938 C C . ALA A 1 244 ? -47.754 1.189 38.524 1.00 80.25 244 ALA A C 1
ATOM 1940 O O . ALA A 1 244 ? -46.697 1.590 38.048 1.00 80.25 244 ALA A O 1
ATOM 1941 N N . TRP A 1 245 ? -48.615 0.441 37.823 1.00 87.38 245 TRP A N 1
ATOM 1942 C CA . TRP A 1 245 ? -48.379 0.053 36.431 1.00 87.38 245 TRP A CA 1
ATOM 1943 C C . TRP A 1 245 ? -48.292 1.261 35.497 1.00 87.38 245 TRP A C 1
ATOM 1945 O O . TRP A 1 245 ? -47.314 1.373 34.758 1.00 87.38 245 TRP A O 1
ATOM 1955 N N . THR A 1 246 ? -49.246 2.199 35.570 1.00 86.81 246 THR A N 1
ATOM 1956 C CA . THR A 1 246 ? -49.195 3.417 34.746 1.00 86.81 246 THR A CA 1
ATOM 1957 C C . THR A 1 246 ? -47.941 4.232 35.053 1.00 86.81 246 THR A C 1
ATOM 1959 O O . THR A 1 246 ? -47.195 4.531 34.128 1.00 86.81 246 THR A O 1
ATOM 1962 N N . LYS A 1 247 ? -47.610 4.471 36.336 1.00 86.94 247 LYS A N 1
ATOM 1963 C CA . LYS A 1 247 ? -46.373 5.185 36.708 1.00 86.94 247 LYS A CA 1
ATOM 1964 C C . LYS A 1 247 ? -45.116 4.485 36.174 1.00 86.94 247 LYS A C 1
ATOM 1966 O O . LYS A 1 247 ? -44.242 5.159 35.641 1.00 86.94 247 LYS A O 1
ATOM 1971 N N . SER A 1 248 ? -45.019 3.155 36.242 1.00 85.94 248 SER A N 1
ATOM 1972 C CA . SER A 1 248 ? -43.869 2.421 35.688 1.00 85.94 248 SER A CA 1
ATOM 1973 C C . SER A 1 248 ? -43.777 2.494 34.156 1.00 85.94 248 SER A C 1
ATOM 1975 O O . SER A 1 248 ? -42.667 2.522 33.623 1.00 85.94 248 SER A O 1
ATOM 1977 N N . LEU A 1 249 ? -44.904 2.553 33.435 1.00 88.81 249 LEU A N 1
ATOM 1978 C CA . LEU A 1 249 ? -44.916 2.775 31.982 1.00 88.81 249 LEU A CA 1
ATOM 1979 C C . LEU A 1 249 ? -44.576 4.224 31.610 1.00 88.81 249 LEU A C 1
ATOM 1981 O O . LEU A 1 249 ? -43.883 4.446 30.618 1.00 88.81 249 LEU A O 1
ATOM 1985 N N . ASP A 1 250 ? -45.019 5.197 32.401 1.00 88.19 250 ASP A N 1
ATOM 1986 C CA . ASP A 1 250 ? -44.749 6.617 32.171 1.00 88.19 250 ASP A CA 1
ATOM 1987 C C . ASP A 1 250 ? -43.292 6.973 32.513 1.00 88.19 250 ASP A C 1
ATOM 1989 O O . ASP A 1 250 ? -42.656 7.719 31.772 1.00 88.19 250 ASP A O 1
ATOM 1993 N N . GLU A 1 251 ? -42.701 6.357 33.546 1.00 86.69 251 GLU A N 1
ATOM 1994 C CA . GLU A 1 251 ? -41.255 6.432 33.812 1.00 86.69 251 GLU A CA 1
ATOM 1995 C C . GLU A 1 251 ? -40.415 5.773 32.698 1.00 86.69 251 GLU A C 1
ATOM 1997 O O . GLU A 1 251 ? -39.303 6.225 32.417 1.00 86.69 251 GLU A O 1
ATOM 2002 N N . LEU A 1 252 ? -40.932 4.735 32.026 1.00 86.94 252 LEU A N 1
ATOM 2003 C CA . LEU A 1 252 ? -40.285 4.131 30.853 1.00 86.94 252 LEU A CA 1
ATOM 2004 C C . LEU A 1 252 ? -40.366 5.049 29.619 1.00 86.94 252 LEU A C 1
ATOM 2006 O O . LEU A 1 252 ? -39.387 5.165 28.879 1.00 86.94 252 LEU A O 1
ATOM 2010 N N . ASP A 1 253 ? -41.494 5.732 29.416 1.00 88.56 253 ASP A N 1
ATOM 2011 C CA . ASP A 1 253 ? -41.667 6.744 28.364 1.00 88.56 253 ASP A CA 1
ATOM 2012 C C . ASP A 1 253 ? -40.766 7.969 28.622 1.00 88.56 253 ASP A C 1
ATOM 2014 O O . ASP A 1 253 ? -40.050 8.427 27.730 1.00 88.56 253 ASP A O 1
ATOM 2018 N N . GLU A 1 254 ? -40.689 8.445 29.871 1.00 85.94 254 GLU A N 1
ATOM 2019 C CA . GLU A 1 254 ? -39.756 9.502 30.279 1.00 85.94 254 GLU A CA 1
ATOM 2020 C C . GLU A 1 254 ? -38.297 9.081 30.054 1.00 85.94 254 GLU A C 1
ATOM 2022 O O . GLU A 1 254 ? -37.519 9.856 29.498 1.00 85.94 254 GLU A O 1
ATOM 2027 N N . HIS A 1 255 ? -37.919 7.847 30.400 1.00 82.25 255 HIS A N 1
ATOM 2028 C CA . HIS A 1 255 ? -36.574 7.320 30.156 1.00 82.25 255 HIS A CA 1
ATOM 2029 C C . HIS A 1 255 ? -36.208 7.317 28.658 1.00 82.25 255 HIS A C 1
ATOM 2031 O O . HIS A 1 255 ? -35.079 7.664 28.290 1.00 82.25 255 HIS A O 1
ATOM 2037 N N . ILE A 1 256 ? -37.164 6.976 27.784 1.00 84.44 256 ILE A N 1
ATOM 2038 C CA . ILE A 1 256 ? -37.020 7.048 26.321 1.00 84.44 256 ILE A CA 1
ATOM 2039 C C . ILE A 1 256 ? -36.885 8.504 25.857 1.00 84.44 256 ILE A C 1
ATOM 2041 O O . ILE A 1 256 ? -35.993 8.814 25.065 1.00 84.44 256 ILE A O 1
ATOM 2045 N N . LEU A 1 257 ? -37.725 9.413 26.360 1.00 82.38 257 LEU A N 1
ATOM 2046 C CA . LEU A 1 257 ? -37.680 10.840 26.029 1.00 82.38 257 LEU A CA 1
ATOM 2047 C C . LEU A 1 257 ? -36.379 11.504 26.503 1.00 82.38 257 LEU A C 1
ATOM 2049 O O . LEU A 1 257 ? -35.814 12.316 25.774 1.00 82.38 257 LEU A O 1
ATOM 2053 N N . HIS A 1 258 ? -35.870 11.133 27.678 1.00 78.50 258 HIS A N 1
ATOM 2054 C CA . HIS A 1 258 ? -34.594 11.594 28.222 1.00 78.50 258 HIS A CA 1
ATOM 2055 C C . HIS A 1 258 ? -33.427 11.169 27.322 1.00 78.50 258 HIS A C 1
ATOM 2057 O O . HIS A 1 258 ? -32.653 12.016 26.876 1.00 78.50 258 HIS A O 1
ATOM 2063 N N . HIS A 1 259 ? -33.349 9.881 26.962 1.00 73.75 259 HIS A N 1
ATOM 2064 C CA . HIS A 1 259 ? -32.367 9.393 25.988 1.00 73.75 259 HIS A CA 1
ATOM 2065 C C . HIS A 1 259 ? -32.488 10.131 24.648 1.00 73.75 259 HIS A C 1
ATOM 2067 O O . HIS A 1 259 ? -31.487 10.578 24.095 1.00 73.75 259 HIS A O 1
ATOM 2073 N N . ARG A 1 260 ? -33.714 10.332 24.150 1.00 74.88 260 ARG A N 1
ATOM 2074 C CA . ARG A 1 260 ? -33.964 11.008 22.870 1.00 74.88 260 ARG A CA 1
ATOM 2075 C C . ARG A 1 260 ? -33.544 12.482 22.861 1.00 74.88 260 ARG A C 1
ATOM 2077 O O . ARG A 1 260 ? -33.150 12.968 21.807 1.00 74.88 260 ARG A O 1
ATOM 2084 N N . ARG A 1 261 ? -33.602 13.181 24.001 1.00 71.06 261 ARG A N 1
ATOM 2085 C CA . ARG A 1 261 ? -33.103 14.563 24.148 1.00 71.06 261 ARG A CA 1
ATOM 2086 C C . ARG A 1 261 ? -31.570 14.612 24.133 1.00 71.06 261 ARG A C 1
ATOM 2088 O O . ARG A 1 261 ? -31.007 15.427 23.413 1.00 71.06 261 ARG A O 1
ATOM 2095 N N . HIS A 1 262 ? -30.902 13.706 24.851 1.00 61.91 262 HIS A N 1
ATOM 2096 C CA . HIS A 1 262 ? -29.436 13.694 24.977 1.00 61.91 262 HIS A CA 1
ATOM 2097 C C . HIS A 1 262 ? -28.666 13.123 23.770 1.00 61.91 262 HIS A C 1
ATOM 2099 O O . HIS A 1 262 ? -27.441 13.199 23.745 1.00 61.91 262 HIS A O 1
ATOM 2105 N N . ILE A 1 263 ? -29.348 12.612 22.737 1.00 57.53 263 ILE A N 1
ATOM 2106 C CA . ILE A 1 263 ? -28.712 12.186 21.472 1.00 57.53 263 ILE A CA 1
ATOM 2107 C C . ILE A 1 263 ? -28.033 13.352 20.718 1.00 57.53 263 ILE A C 1
ATOM 2109 O O . ILE A 1 263 ? -27.198 13.100 19.853 1.00 57.53 263 ILE A O 1
ATOM 2113 N N . HIS A 1 264 ? -28.367 14.611 21.019 1.00 53.56 264 HIS A N 1
ATOM 2114 C CA . HIS A 1 264 ? -27.931 15.756 20.213 1.00 53.56 264 HIS A CA 1
ATOM 2115 C C . HIS A 1 264 ? -26.558 16.363 20.550 1.00 53.56 264 HIS A C 1
ATOM 2117 O O . HIS A 1 264 ? -26.004 17.011 19.664 1.00 53.56 264 HIS A O 1
ATOM 2123 N N . ASP A 1 265 ? -26.002 16.163 21.752 1.00 51.59 265 ASP A N 1
ATOM 2124 C CA . ASP A 1 265 ? -24.834 16.952 22.194 1.00 51.59 265 ASP A CA 1
ATOM 2125 C C . ASP A 1 265 ? -23.457 16.295 21.962 1.00 51.59 265 ASP A C 1
ATOM 2127 O O . ASP A 1 265 ? -22.544 16.989 21.521 1.00 51.59 265 ASP A O 1
ATOM 2131 N N . GLU A 1 266 ? -23.251 14.997 22.255 1.00 45.16 266 GLU A N 1
ATOM 2132 C CA . GLU A 1 266 ? -21.865 14.501 22.452 1.00 45.16 266 GLU A CA 1
ATOM 2133 C C . GLU A 1 266 ? -21.541 13.053 22.005 1.00 45.16 266 GLU A C 1
ATOM 2135 O O . GLU A 1 266 ? -20.592 12.441 22.499 1.00 45.16 266 GLU A O 1
ATOM 2140 N N . GLY A 1 267 ? -22.261 12.464 21.038 1.00 48.72 267 GLY A N 1
ATOM 2141 C CA . GLY A 1 267 ? -21.846 11.153 20.509 1.00 48.72 267 GLY A CA 1
ATOM 2142 C C . GLY A 1 267 ? -22.654 10.562 19.348 1.00 48.72 267 GLY A C 1
ATOM 2143 O O . GLY A 1 267 ? -23.687 11.105 18.959 1.00 48.72 267 GLY A O 1
ATOM 2144 N N . PRO A 1 268 ? -22.207 9.419 18.783 1.00 48.00 268 PRO A N 1
ATOM 2145 C CA . PRO A 1 268 ? -23.030 8.630 17.868 1.00 48.00 268 PRO A CA 1
ATOM 2146 C C . PRO A 1 268 ? -24.307 8.163 18.589 1.00 48.00 268 PRO A C 1
ATOM 2148 O O . PRO A 1 268 ? -24.250 7.889 19.791 1.00 48.00 268 PRO A O 1
ATOM 2151 N N . PRO A 1 269 ? -25.450 8.034 17.887 1.00 53.88 269 PRO A N 1
ATOM 2152 C CA . PRO A 1 269 ? -26.748 7.817 18.518 1.00 53.88 269 PRO A CA 1
ATOM 2153 C C . PRO A 1 269 ? -26.802 6.466 19.237 1.00 53.88 269 PRO A C 1
ATOM 2155 O O . PRO A 1 269 ? -27.074 5.423 18.633 1.00 53.88 269 PRO A O 1
ATOM 2158 N N . GLN A 1 270 ? -26.564 6.491 20.550 1.00 57.22 270 GLN A N 1
ATOM 2159 C CA . GLN A 1 270 ? -26.803 5.345 21.411 1.00 57.22 270 GLN A CA 1
ATOM 2160 C C . GLN A 1 270 ? -28.295 5.024 21.356 1.00 57.22 270 GLN A C 1
ATOM 2162 O O . GLN A 1 270 ? -29.152 5.867 21.629 1.00 57.22 270 GLN A O 1
ATOM 2167 N N . ARG A 1 271 ? -28.606 3.793 20.954 1.00 63.03 271 ARG A N 1
ATOM 2168 C CA . ARG A 1 271 ? -29.976 3.285 20.969 1.00 63.03 271 ARG A CA 1
ATOM 2169 C C . ARG A 1 271 ? -30.478 3.311 22.412 1.00 63.03 271 ARG A C 1
ATOM 2171 O O . ARG A 1 271 ? -29.708 3.061 23.339 1.00 63.03 271 ARG A O 1
ATOM 2178 N N . ALA A 1 272 ? -31.763 3.608 22.595 1.00 73.94 272 ALA A N 1
ATOM 2179 C CA . ALA A 1 272 ? -32.419 3.584 23.901 1.00 73.94 272 ALA A CA 1
ATOM 2180 C C . ALA A 1 272 ? -32.624 2.127 24.364 1.00 73.94 272 ALA A C 1
ATOM 2182 O O . ALA A 1 272 ? -33.749 1.641 24.441 1.00 73.94 272 ALA A O 1
ATOM 2183 N N . ASP A 1 273 ? -31.523 1.417 24.599 1.00 87.69 273 ASP A N 1
ATOM 2184 C CA . ASP A 1 273 ? -31.481 0.000 24.943 1.00 87.69 273 ASP A CA 1
ATOM 2185 C C . ASP A 1 273 ? -31.391 -0.158 26.465 1.00 87.69 273 ASP A C 1
ATOM 2187 O O . ASP A 1 273 ? -30.475 0.355 27.112 1.00 87.69 273 ASP A O 1
ATOM 2191 N N . LEU A 1 274 ? -32.358 -0.886 27.019 1.00 88.81 274 LEU A N 1
ATOM 2192 C CA . LEU A 1 274 ? -32.578 -1.084 28.446 1.00 88.81 274 LEU A CA 1
ATOM 2193 C C . LEU A 1 274 ? -32.146 -2.501 28.840 1.00 88.81 274 LEU A C 1
ATOM 2195 O O . LEU A 1 274 ? -32.514 -3.474 28.176 1.00 88.81 274 LEU A O 1
ATOM 2199 N N . ALA A 1 275 ? -31.368 -2.635 29.912 1.00 90.88 275 ALA A N 1
ATOM 2200 C CA . ALA A 1 275 ? -31.024 -3.929 30.493 1.00 90.88 275 ALA A CA 1
ATOM 2201 C C . ALA A 1 275 ? -32.114 -4.413 31.471 1.00 90.88 275 ALA A C 1
ATOM 2203 O O . ALA A 1 275 ? -32.838 -3.615 32.064 1.00 90.88 275 ALA A O 1
ATOM 2204 N N . TRP A 1 276 ? -32.228 -5.730 31.673 1.00 90.19 276 TRP A N 1
ATOM 2205 C CA . TRP A 1 276 ? -33.293 -6.329 32.500 1.00 90.19 276 TRP A CA 1
ATOM 2206 C C . TRP A 1 276 ? -33.374 -5.753 33.928 1.00 90.19 276 TRP A C 1
ATOM 2208 O O . TRP A 1 276 ? -34.461 -5.472 34.426 1.00 90.19 276 TRP A O 1
ATOM 2218 N N . GLY A 1 277 ? -32.232 -5.516 34.578 1.00 86.12 277 GLY A N 1
ATOM 2219 C CA . GLY A 1 277 ? -32.181 -4.907 35.909 1.00 86.12 277 GLY A CA 1
ATOM 2220 C C . GLY A 1 277 ? -32.617 -3.439 35.920 1.00 86.12 277 GLY A C 1
ATOM 2221 O O . GLY A 1 277 ? -33.234 -2.997 36.884 1.00 86.12 277 GLY A O 1
ATOM 2222 N N . GLU A 1 278 ? -32.347 -2.694 34.845 1.00 88.44 278 GLU A N 1
ATOM 2223 C CA . GLU A 1 278 ? -32.778 -1.296 34.689 1.00 88.44 278 GLU A CA 1
ATOM 2224 C C . GLU A 1 278 ? -34.301 -1.211 34.513 1.00 88.44 278 GLU A C 1
ATOM 2226 O O . GLU A 1 278 ? -34.937 -0.327 35.079 1.00 88.44 278 GLU A O 1
ATOM 2231 N N . PHE A 1 279 ? -34.899 -2.184 33.815 1.00 89.12 279 PHE A N 1
ATOM 2232 C CA . PHE A 1 279 ? -36.351 -2.343 33.737 1.00 89.12 279 PHE A CA 1
ATOM 2233 C C . PHE A 1 279 ? -36.975 -2.710 35.095 1.00 89.12 279 PHE A C 1
ATOM 2235 O O . PHE A 1 279 ? -37.932 -2.070 35.525 1.00 89.12 279 PHE A O 1
ATOM 2242 N N . LEU A 1 280 ? -36.410 -3.685 35.820 1.00 87.38 280 LEU A N 1
ATOM 2243 C CA . LEU A 1 280 ? -36.896 -4.048 37.160 1.00 87.38 280 LEU A CA 1
ATOM 2244 C C . LEU A 1 280 ? -36.810 -2.887 38.166 1.00 87.38 280 LEU A C 1
ATOM 2246 O O . LEU A 1 280 ? -37.653 -2.778 39.057 1.00 87.38 280 LEU A O 1
ATOM 2250 N N . LEU A 1 281 ? -35.839 -1.985 38.001 1.00 85.50 281 LEU A N 1
ATOM 2251 C CA . LEU A 1 281 ? -35.661 -0.800 38.843 1.00 85.50 281 LEU A CA 1
ATOM 2252 C C . LEU A 1 281 ? -36.820 0.217 38.726 1.00 85.50 281 LEU A C 1
ATOM 2254 O O . LEU A 1 281 ? -36.958 1.061 39.612 1.00 85.50 281 LEU A O 1
ATOM 2258 N N . LEU A 1 282 ? -37.681 0.127 37.704 1.00 84.50 282 LEU A N 1
ATOM 2259 C CA . LEU A 1 282 ? -38.920 0.918 37.595 1.00 84.50 282 LEU A CA 1
ATOM 2260 C C . LEU A 1 282 ? -39.986 0.490 38.621 1.00 84.50 282 LEU A C 1
ATOM 2262 O O . LEU A 1 282 ? -40.808 1.300 39.038 1.00 84.50 282 LEU A O 1
ATOM 2266 N N . PHE A 1 283 ? -39.952 -0.770 39.070 1.00 83.06 283 PHE A N 1
ATOM 2267 C CA . PHE A 1 283 ? -40.892 -1.334 40.051 1.00 83.06 283 PHE A CA 1
ATOM 2268 C C . PHE A 1 283 ? -40.372 -1.251 41.498 1.00 83.06 283 PHE A C 1
ATOM 2270 O O . PHE A 1 283 ? -40.991 -1.778 42.424 1.00 83.06 283 PHE A O 1
ATOM 2277 N N . VAL A 1 284 ? -39.229 -0.589 41.714 1.00 80.00 284 VAL A N 1
ATOM 2278 C CA . VAL A 1 284 ? -38.653 -0.314 43.039 1.00 80.00 284 VAL A CA 1
ATOM 2279 C C . VAL A 1 284 ? -38.778 1.189 43.305 1.00 80.00 284 VAL A C 1
ATOM 2281 O O . VAL A 1 284 ? -37.980 1.944 42.748 1.00 80.00 284 VAL A O 1
ATOM 2284 N N . PRO A 1 285 ? -39.729 1.658 44.137 1.00 69.44 285 PRO A N 1
ATOM 2285 C CA . PRO A 1 285 ? -40.018 3.085 44.284 1.00 69.44 285 PRO A CA 1
ATOM 2286 C C . PRO A 1 285 ? -38.780 3.947 44.553 1.00 69.44 285 PRO A C 1
ATOM 2288 O O . PRO A 1 285 ? -37.951 3.626 45.412 1.00 69.44 285 PRO A O 1
ATOM 2291 N N . LYS A 1 286 ? -38.658 5.056 43.815 1.00 68.25 286 LYS A N 1
ATOM 2292 C CA . LYS A 1 286 ? -37.659 6.098 44.077 1.00 68.25 286 LYS A CA 1
ATOM 2293 C C . LYS A 1 286 ? -37.917 6.664 45.477 1.00 68.25 286 LYS A C 1
ATOM 2295 O O . LYS A 1 286 ? -39.050 6.957 45.844 1.00 68.25 286 LYS A O 1
ATOM 2300 N N . SER A 1 287 ? -36.869 6.848 46.274 1.00 56.56 287 SER A N 1
ATOM 2301 C CA . SER A 1 287 ? -36.967 7.310 47.668 1.00 56.56 287 SER A CA 1
ATOM 2302 C C . SER A 1 287 ? -37.265 8.816 47.813 1.00 56.56 287 SER A C 1
ATOM 2304 O O . SER A 1 287 ? -37.029 9.393 48.877 1.00 56.56 287 SER A O 1
ATOM 2306 N N . SER A 1 288 ? -37.795 9.449 46.765 1.00 47.66 288 SER A N 1
ATOM 2307 C CA . SER A 1 288 ? -38.088 10.883 46.665 1.00 47.66 288 SER A CA 1
ATOM 2308 C C . SER A 1 288 ? -39.551 11.199 46.335 1.00 47.66 288 SER A C 1
ATOM 2310 O O . SER A 1 288 ? -39.849 12.363 46.096 1.00 47.66 288 SER A O 1
ATOM 2312 N N . ASP A 1 289 ? -40.447 10.206 46.307 1.00 47.66 289 ASP A N 1
ATOM 2313 C CA . ASP A 1 289 ? -41.883 10.447 46.119 1.00 47.66 289 ASP A CA 1
ATOM 2314 C C . ASP A 1 289 ? -42.469 11.213 47.329 1.00 47.66 289 ASP A C 1
ATOM 2316 O O . ASP A 1 289 ? -42.713 10.654 48.400 1.00 47.66 289 ASP A O 1
ATOM 2320 N N . ASP A 1 290 ? -42.674 12.512 47.114 1.00 41.78 290 ASP A N 1
ATOM 2321 C CA . ASP A 1 290 ? -43.760 13.345 47.635 1.00 41.78 290 ASP A CA 1
ATOM 2322 C C . ASP A 1 290 ? -43.946 13.459 49.157 1.00 41.78 290 ASP A C 1
ATOM 2324 O O . ASP A 1 290 ? -44.964 13.079 49.736 1.00 41.78 290 ASP A O 1
ATOM 2328 N N . ASN A 1 291 ? -42.995 14.150 49.795 1.00 37.62 291 ASN A N 1
ATOM 2329 C CA . ASN A 1 291 ? -43.290 15.060 50.911 1.00 37.62 291 ASN A CA 1
ATOM 2330 C C . ASN A 1 291 ? -42.263 16.216 50.974 1.00 37.62 291 ASN A C 1
ATOM 2332 O O . ASN A 1 291 ? -41.527 16.370 51.946 1.00 37.62 291 ASN A O 1
ATOM 2336 N N . GLU A 1 292 ? -42.217 17.076 49.945 1.00 36.62 292 GLU A N 1
ATOM 2337 C CA . GLU A 1 292 ? -41.343 18.274 49.927 1.00 36.62 292 GLU A CA 1
ATOM 2338 C C . GLU A 1 292 ? -41.633 19.290 51.059 1.00 36.62 292 GLU A C 1
ATOM 2340 O O . GLU A 1 292 ? -40.856 20.218 51.303 1.00 36.62 292 GLU A O 1
ATOM 2345 N N . VAL A 1 293 ? -42.736 19.129 51.794 1.00 41.47 293 VAL A N 1
ATOM 2346 C CA . VAL A 1 293 ? -43.174 20.051 52.848 1.00 41.47 293 VAL A CA 1
ATOM 2347 C C . VAL A 1 293 ? -42.507 19.731 54.197 1.00 41.47 293 VAL A C 1
ATOM 2349 O O . VAL A 1 293 ? -43.198 19.308 55.124 1.00 41.47 293 VAL A O 1
ATOM 2352 N N . LYS A 1 294 ? -41.180 19.971 54.318 1.00 40.22 294 LYS A N 1
ATOM 2353 C CA . LYS A 1 294 ? -40.526 20.607 55.507 1.00 40.22 294 LYS A CA 1
ATOM 2354 C C . LYS A 1 294 ? -38.986 20.666 55.540 1.00 40.22 294 LYS A C 1
ATOM 2356 O O . LYS A 1 294 ? -38.473 21.508 56.270 1.00 40.22 294 LYS A O 1
ATOM 2361 N N . GLU A 1 295 ? -38.221 19.866 54.794 1.00 38.66 295 GLU A N 1
ATOM 2362 C CA . GLU A 1 295 ? -36.755 19.726 55.028 1.00 38.66 295 GLU A CA 1
ATOM 2363 C C . GLU A 1 295 ? -35.854 20.917 54.595 1.00 38.66 295 GLU A C 1
ATOM 2365 O O . GLU A 1 295 ? -34.629 20.809 54.554 1.00 38.66 295 GLU A O 1
ATOM 2370 N N . LYS A 1 296 ? -36.416 22.102 54.325 1.00 35.56 296 LYS A N 1
ATOM 2371 C CA . LYS A 1 296 ? -35.692 23.275 53.786 1.00 35.56 296 LYS A CA 1
ATOM 2372 C C . LYS A 1 296 ? -35.027 24.195 54.834 1.00 35.56 296 LYS A C 1
ATOM 2374 O O . LYS A 1 296 ? -34.802 25.366 54.545 1.00 35.56 296 LYS A O 1
ATOM 2379 N N . GLN A 1 297 ? -34.722 23.701 56.043 1.00 38.53 297 GLN A N 1
ATOM 2380 C CA . GLN A 1 297 ? -34.196 24.526 57.156 1.00 38.53 297 GLN A CA 1
ATOM 2381 C C . GLN A 1 297 ? -33.009 23.948 57.965 1.00 38.53 297 GLN A C 1
ATOM 2383 O O . GLN A 1 297 ? -32.635 24.552 58.966 1.00 38.53 297 GLN A O 1
ATOM 2388 N N . LEU A 1 298 ? -32.394 22.817 57.580 1.00 40.94 298 LEU A N 1
ATOM 2389 C CA . LEU A 1 298 ? -31.403 22.135 58.448 1.00 40.94 298 LEU A CA 1
ATOM 2390 C C . LEU A 1 298 ? -30.025 21.812 57.834 1.00 40.94 298 LEU A C 1
ATOM 2392 O O . LEU A 1 298 ? -29.150 21.344 58.556 1.00 40.94 298 LEU A O 1
ATOM 2396 N N . ASN A 1 299 ? -29.786 22.103 56.549 1.00 37.38 299 ASN A N 1
ATOM 2397 C CA . ASN A 1 299 ? -28.548 21.724 55.842 1.00 37.38 299 ASN A CA 1
ATOM 2398 C C . ASN A 1 299 ? -27.725 22.918 55.309 1.00 37.38 299 ASN A C 1
ATOM 2400 O O . ASN A 1 299 ? -27.360 22.943 54.138 1.00 37.38 299 ASN A O 1
ATOM 2404 N N . ASP A 1 300 ? -27.388 23.877 56.179 1.00 33.16 300 ASP A N 1
ATOM 2405 C CA . ASP A 1 300 ? -26.391 24.936 55.884 1.00 33.16 300 ASP A CA 1
ATOM 2406 C C . ASP A 1 300 ? -25.042 24.740 56.621 1.00 33.16 300 ASP A C 1
ATOM 2408 O O . ASP A 1 300 ? -24.062 25.449 56.385 1.00 33.16 300 ASP A O 1
ATOM 2412 N N . ASN A 1 301 ? -24.938 23.720 57.484 1.00 37.38 301 ASN A N 1
ATOM 2413 C CA . ASN A 1 301 ? -23.689 23.364 58.163 1.00 37.38 301 ASN A CA 1
ATOM 2414 C C . ASN A 1 301 ? -22.793 22.489 57.272 1.00 37.38 301 ASN A C 1
ATOM 2416 O O . ASN A 1 301 ? -22.810 21.259 57.344 1.00 37.38 301 ASN A O 1
ATOM 2420 N N . LYS A 1 302 ? -21.946 23.140 56.466 1.00 41.78 302 LYS A N 1
ATOM 2421 C CA . LYS A 1 302 ? -20.807 22.500 55.787 1.00 41.78 302 LYS A CA 1
ATOM 2422 C C . LYS A 1 302 ? -19.804 21.952 56.811 1.00 41.78 302 LYS A C 1
ATOM 2424 O O . LYS A 1 302 ? -18.909 22.669 57.254 1.00 41.78 302 LYS A O 1
ATOM 2429 N N . ILE A 1 303 ? -19.912 20.670 57.154 1.00 36.69 303 ILE A N 1
ATOM 2430 C CA . ILE A 1 303 ? -18.869 19.974 57.918 1.00 36.69 303 ILE A CA 1
ATOM 2431 C C . ILE A 1 303 ? -17.700 19.672 56.975 1.00 36.69 303 ILE A C 1
ATOM 2433 O O . ILE A 1 303 ? -17.789 18.807 56.105 1.00 36.69 303 ILE A O 1
ATOM 2437 N N . SER A 1 304 ? -16.598 20.402 57.148 1.00 32.69 304 SER A N 1
ATOM 2438 C CA . SER A 1 304 ? -15.346 20.162 56.426 1.00 32.69 304 SER A CA 1
ATOM 2439 C C . SER A 1 304 ? -14.821 18.749 56.668 1.00 32.69 304 SER A C 1
ATOM 2441 O O . SER A 1 304 ? -14.686 18.313 57.811 1.00 32.69 304 SER A O 1
ATOM 2443 N N . THR A 1 305 ? -14.415 18.069 55.597 1.00 34.59 305 THR A N 1
ATOM 2444 C CA . THR A 1 305 ? -13.644 16.823 55.660 1.00 34.59 305 THR A CA 1
ATOM 2445 C C . THR A 1 305 ? -12.229 17.094 56.179 1.00 34.59 305 THR A C 1
ATOM 2447 O O . THR A 1 305 ? -11.291 17.258 55.398 1.00 34.59 305 THR A O 1
ATOM 2450 N N . GLN A 1 306 ? -12.066 17.153 57.500 1.00 34.44 306 GLN A N 1
ATOM 2451 C CA . GLN A 1 306 ? -10.760 17.025 58.146 1.00 34.44 306 GLN A CA 1
ATOM 2452 C C . GLN A 1 306 ? -10.465 15.549 58.432 1.00 34.44 306 GLN A C 1
ATOM 2454 O O . GLN A 1 306 ? -11.371 14.769 58.728 1.00 34.44 306 GLN A O 1
ATOM 2459 N N . LEU A 1 307 ? -9.195 15.157 58.309 1.00 36.69 307 LEU A N 1
ATOM 2460 C CA . LEU A 1 307 ? -8.777 13.776 58.527 1.00 36.69 307 LEU A CA 1
ATOM 2461 C C . LEU A 1 307 ? -8.936 13.408 60.006 1.00 36.69 307 LEU A C 1
ATOM 2463 O O . LEU A 1 307 ? -8.421 14.107 60.878 1.00 36.69 307 LEU A O 1
ATOM 2467 N N . LEU A 1 308 ? -9.593 12.280 60.280 1.00 32.16 308 LEU A N 1
ATOM 2468 C CA . LEU A 1 308 ? -9.584 11.681 61.612 1.00 32.16 308 LEU A CA 1
ATOM 2469 C C . LEU A 1 308 ? -8.167 11.157 61.923 1.00 32.16 308 LEU A C 1
ATOM 2471 O O . LEU A 1 308 ? -7.653 10.341 61.153 1.00 32.16 308 LEU A O 1
ATOM 2475 N N . PRO A 1 309 ? -7.524 11.595 63.022 1.00 38.59 309 PRO A N 1
ATOM 2476 C CA . PRO A 1 309 ? -6.264 11.016 63.475 1.00 38.59 309 PRO A CA 1
ATOM 2477 C C . PRO A 1 309 ? -6.473 9.597 64.034 1.00 38.59 309 PRO A C 1
ATOM 2479 O O . PRO A 1 309 ? -7.599 9.122 64.189 1.00 38.59 309 PRO A O 1
ATOM 2482 N N . ALA A 1 310 ? -5.366 8.907 64.320 1.00 38.44 310 ALA A N 1
ATOM 2483 C CA . ALA A 1 310 ? -5.360 7.497 64.706 1.00 38.44 310 ALA A CA 1
ATOM 2484 C C . ALA A 1 310 ? -6.251 7.173 65.925 1.00 38.44 310 ALA A C 1
ATOM 2486 O O . ALA A 1 310 ? -6.372 7.956 66.867 1.00 38.44 310 ALA A O 1
ATOM 2487 N N . VAL A 1 311 ? -6.838 5.971 65.900 1.00 38.12 311 VAL A N 1
ATOM 2488 C CA . VAL A 1 311 ? -7.801 5.474 66.894 1.00 38.12 311 VAL A CA 1
ATOM 2489 C C . VAL A 1 311 ? -7.209 5.484 68.314 1.00 38.12 311 VAL A C 1
ATOM 2491 O O . VAL A 1 311 ? -6.234 4.768 68.559 1.00 38.12 311 VAL A O 1
ATOM 2494 N N . PRO A 1 312 ? -7.816 6.194 69.285 1.00 37.69 312 PRO A N 1
ATOM 2495 C CA . PRO A 1 312 ? -7.490 6.003 70.690 1.00 37.69 312 PRO A CA 1
ATOM 2496 C C . PRO A 1 312 ? -8.055 4.655 71.156 1.00 37.69 312 PRO A C 1
ATOM 2498 O O . PRO A 1 312 ? -9.268 4.441 71.175 1.00 37.69 312 PRO A O 1
ATOM 2501 N N . VAL A 1 313 ? -7.176 3.731 71.547 1.00 39.38 313 VAL A N 1
ATOM 2502 C CA . VAL A 1 313 ? -7.588 2.456 72.149 1.00 39.38 313 VAL A CA 1
ATOM 2503 C C . VAL A 1 313 ? -8.172 2.741 73.532 1.00 39.38 313 VAL A C 1
ATOM 2505 O O . VAL A 1 313 ? -7.438 2.993 74.486 1.00 39.38 313 VAL A O 1
ATOM 2508 N N . LEU A 1 314 ? -9.502 2.706 73.643 1.00 37.78 314 LEU A N 1
ATOM 2509 C CA . LEU A 1 314 ? -10.216 2.875 74.909 1.00 37.78 314 LEU A CA 1
ATOM 2510 C C . LEU A 1 314 ? -10.017 1.648 75.810 1.00 37.78 314 LEU A C 1
ATOM 2512 O O . LEU A 1 314 ? -10.843 0.735 75.856 1.00 37.78 314 LEU A O 1
ATOM 2516 N N . THR A 1 315 ? -8.917 1.642 76.561 1.00 36.28 315 THR A N 1
ATOM 2517 C CA . THR A 1 315 ? -8.700 0.721 77.678 1.00 36.28 315 THR A CA 1
ATOM 2518 C C . THR A 1 315 ? -9.676 1.044 78.807 1.00 36.28 315 THR A C 1
ATOM 2520 O O . THR A 1 315 ? -9.393 1.866 79.680 1.00 36.28 315 THR A O 1
ATOM 2523 N N . LEU A 1 316 ? -10.837 0.390 78.787 1.00 36.84 316 LEU A N 1
ATOM 2524 C CA . LEU A 1 316 ? -11.779 0.380 79.903 1.00 36.84 316 LEU A CA 1
ATOM 2525 C C . LEU A 1 316 ? -11.095 -0.235 81.132 1.00 36.84 316 LEU A C 1
ATOM 2527 O O . LEU A 1 316 ? -10.926 -1.453 81.207 1.00 36.84 316 LEU A O 1
ATOM 2531 N N . LEU A 1 317 ? -10.701 0.602 82.097 1.00 37.00 317 LEU A N 1
ATOM 2532 C CA . LEU A 1 317 ? -10.292 0.115 83.413 1.00 37.00 317 LEU A CA 1
ATOM 2533 C C . LEU A 1 317 ? -11.461 -0.651 84.062 1.00 37.00 317 LEU A C 1
ATOM 2535 O O . LEU A 1 317 ? -12.619 -0.247 83.902 1.00 37.00 317 LEU A O 1
ATOM 2539 N N . PRO A 1 318 ? -11.188 -1.724 84.826 1.00 39.59 318 PRO A N 1
ATOM 2540 C CA . PRO A 1 318 ? -12.218 -2.360 85.635 1.00 39.59 318 PRO A CA 1
ATOM 2541 C C . PRO A 1 318 ? -12.768 -1.352 86.661 1.00 39.59 318 PRO A C 1
ATOM 2543 O O . PRO A 1 318 ? -12.004 -0.525 87.172 1.00 39.59 318 PRO A O 1
ATOM 2546 N N . PRO A 1 319 ? -14.073 -1.398 86.985 1.00 44.97 319 PRO A N 1
ATOM 2547 C CA . PRO A 1 319 ? -14.662 -0.476 87.946 1.00 44.97 319 PRO A CA 1
ATOM 2548 C C . PRO A 1 319 ? -14.001 -0.655 89.315 1.00 44.97 319 PRO A C 1
ATOM 2550 O O . PRO A 1 319 ? -13.940 -1.767 89.845 1.00 44.97 319 PRO A O 1
ATOM 2553 N N . SER A 1 320 ? -13.516 0.441 89.900 1.00 45.31 320 SER A N 1
ATOM 2554 C CA . SER A 1 320 ? -12.991 0.421 91.262 1.00 45.31 320 SER A CA 1
ATOM 2555 C C . SER A 1 320 ? -14.109 0.045 92.240 1.00 45.31 320 SER A C 1
ATOM 2557 O O . SER A 1 320 ? -15.236 0.533 92.145 1.00 45.31 320 SER A O 1
ATOM 2559 N N . SER A 1 321 ? -13.804 -0.854 93.176 1.00 43.50 321 SER A N 1
ATOM 2560 C CA . SER A 1 321 ? -14.753 -1.513 94.086 1.00 43.50 321 SER A CA 1
ATOM 2561 C C . SER A 1 321 ? -15.234 -0.602 95.229 1.00 43.50 321 SER A C 1
ATOM 2563 O O . SER A 1 321 ? -15.180 -0.947 96.407 1.00 43.50 321 SER A O 1
ATOM 2565 N N . ASN A 1 322 ? -15.715 0.591 94.879 1.00 47.62 322 ASN A N 1
ATOM 2566 C CA . ASN A 1 322 ? -16.040 1.665 95.810 1.00 47.62 322 ASN A CA 1
ATOM 2567 C C . ASN A 1 322 ? -17.500 1.569 96.301 1.00 47.62 322 ASN A C 1
ATOM 2569 O O . ASN A 1 322 ? -18.367 2.377 95.956 1.00 47.62 322 ASN A O 1
ATOM 2573 N N . THR A 1 323 ? -17.775 0.533 97.098 1.00 52.19 323 THR A N 1
ATOM 2574 C CA . THR A 1 323 ? -19.118 0.137 97.573 1.00 52.19 323 THR A CA 1
ATOM 2575 C C . THR A 1 323 ? -19.887 1.236 98.317 1.00 52.19 323 THR A C 1
ATOM 2577 O O . THR A 1 323 ? -21.117 1.229 98.309 1.00 52.19 323 THR A O 1
ATOM 2580 N N . GLN A 1 324 ? -19.197 2.226 98.895 1.00 50.91 324 GLN A N 1
ATOM 2581 C CA . GLN A 1 324 ? -19.818 3.344 99.620 1.00 50.91 324 GLN A CA 1
ATOM 2582 C C . GLN A 1 324 ? -20.744 4.222 98.758 1.00 50.91 324 GLN A C 1
ATOM 2584 O O . GLN A 1 324 ? -21.654 4.852 99.298 1.00 50.91 324 GLN A O 1
ATOM 2589 N N . ASN A 1 325 ? -20.555 4.262 97.434 1.00 54.06 325 ASN A N 1
ATOM 2590 C CA . ASN A 1 325 ? -21.426 5.041 96.545 1.00 54.06 325 ASN A CA 1
ATOM 2591 C C . ASN A 1 325 ? -22.761 4.338 96.244 1.00 54.06 325 ASN A C 1
ATOM 2593 O O . ASN A 1 325 ? -23.750 5.016 95.977 1.00 54.06 325 ASN A O 1
ATOM 2597 N N . ILE A 1 326 ? -22.819 3.004 96.334 1.00 53.66 326 ILE A N 1
ATOM 2598 C CA . ILE A 1 326 ? -24.040 2.224 96.065 1.00 53.66 326 ILE A CA 1
ATOM 2599 C C . ILE A 1 326 ? -25.078 2.481 97.170 1.00 53.66 326 ILE A C 1
ATOM 2601 O O . ILE A 1 326 ? -26.217 2.842 96.882 1.00 53.66 326 ILE A O 1
ATOM 2605 N N . LEU A 1 327 ? -24.644 2.442 98.434 1.00 51.34 327 LEU A N 1
ATOM 2606 C CA . LEU A 1 327 ? -25.487 2.688 99.615 1.00 51.34 327 LEU A CA 1
ATOM 2607 C C . LEU A 1 327 ? -26.098 4.108 99.659 1.00 51.34 327 LEU A C 1
ATOM 2609 O O . LEU A 1 327 ? -27.123 4.331 100.307 1.00 51.34 327 LEU A O 1
ATOM 2613 N N . LYS A 1 328 ? -25.497 5.083 98.958 1.00 54.78 328 LYS A N 1
ATOM 2614 C CA . LYS A 1 328 ? -26.035 6.452 98.810 1.00 54.78 328 LYS A CA 1
ATOM 2615 C C . LYS A 1 328 ? -27.077 6.589 97.692 1.00 54.78 328 LYS A C 1
ATOM 2617 O O . LYS A 1 328 ? -27.881 7.519 97.724 1.00 54.78 328 LYS A O 1
ATOM 2622 N N . LEU A 1 329 ? -27.088 5.675 96.721 1.00 53.69 329 LEU A N 1
ATOM 2623 C CA . LEU A 1 329 ? -28.114 5.620 95.676 1.00 53.69 329 LEU A CA 1
ATOM 2624 C C . LEU A 1 329 ? -29.384 4.932 96.188 1.00 53.69 329 LEU A C 1
ATOM 2626 O O . LEU A 1 329 ? -30.473 5.457 95.991 1.00 53.69 329 LEU A O 1
ATOM 2630 N N . GLU A 1 330 ? -29.257 3.835 96.940 1.00 52.31 330 GLU A N 1
ATOM 2631 C CA . GLU A 1 330 ? -30.402 3.133 97.557 1.00 52.31 330 GLU A CA 1
ATOM 2632 C C . GLU A 1 330 ? -31.198 4.009 98.542 1.00 52.31 330 GLU A C 1
ATOM 2634 O O . GLU A 1 330 ? -32.400 3.824 98.718 1.00 52.31 330 GLU A O 1
ATOM 2639 N N . SER A 1 331 ? -30.539 4.991 99.165 1.00 56.50 331 SER A N 1
ATOM 2640 C CA . SER A 1 331 ? -31.141 5.933 100.119 1.00 56.50 331 SER A CA 1
ATOM 2641 C C . SER A 1 331 ? -31.672 7.230 99.483 1.00 56.50 331 SER A C 1
ATOM 2643 O O . SER A 1 331 ? -32.248 8.057 100.188 1.00 56.50 331 SER A O 1
ATOM 2645 N N . SER A 1 332 ? -31.521 7.411 98.164 1.00 57.00 332 SER A N 1
ATOM 2646 C CA . SER A 1 332 ? -32.020 8.583 97.416 1.00 57.00 332 SER A CA 1
ATOM 2647 C C . SER A 1 332 ? -32.927 8.229 96.228 1.00 57.00 332 SER A C 1
ATOM 2649 O O . SER A 1 332 ? -33.763 9.041 95.834 1.00 57.00 332 SER A O 1
ATOM 2651 N N . MET A 1 333 ? -32.835 7.007 95.697 1.00 58.38 333 MET A N 1
ATOM 2652 C CA . MET A 1 333 ? -33.725 6.456 94.675 1.00 58.38 333 MET A CA 1
ATOM 2653 C C . MET A 1 333 ? -34.372 5.168 95.187 1.00 58.38 333 MET A C 1
ATOM 2655 O O . MET A 1 333 ? -33.695 4.164 95.397 1.00 58.38 333 MET A O 1
ATOM 2659 N N . GLY A 1 334 ? -35.701 5.174 95.330 1.00 70.19 334 GLY A N 1
ATOM 2660 C CA . GLY A 1 334 ? -36.458 3.977 95.706 1.00 70.19 334 GLY A CA 1
ATOM 2661 C C . GLY A 1 334 ? -36.232 2.808 94.736 1.00 70.19 334 GLY A C 1
ATOM 2662 O O . GLY A 1 334 ? -35.932 3.015 93.557 1.00 70.19 334 GLY A O 1
ATOM 2663 N N . VAL A 1 335 ? -36.406 1.577 95.226 1.00 72.44 335 VAL A N 1
ATOM 2664 C CA . VAL A 1 335 ? -35.992 0.328 94.551 1.00 72.44 335 VAL A CA 1
ATOM 2665 C C . VAL A 1 335 ? -36.447 0.238 93.087 1.00 72.44 335 VAL A C 1
ATOM 2667 O O . VAL A 1 335 ? -35.666 -0.173 92.233 1.00 72.44 335 VAL A O 1
ATOM 2670 N N . ASP A 1 336 ? -37.662 0.682 92.752 1.00 72.62 336 ASP A N 1
ATOM 2671 C CA . ASP A 1 336 ? -38.185 0.637 91.376 1.00 72.62 336 ASP A CA 1
ATOM 2672 C C . ASP A 1 336 ? -37.655 1.748 90.456 1.00 72.62 336 ASP A C 1
ATOM 2674 O O . ASP A 1 336 ? -37.708 1.623 89.232 1.00 72.62 336 ASP A O 1
ATOM 2678 N N . ALA A 1 337 ? -37.134 2.848 91.004 1.00 71.69 337 ALA A N 1
ATOM 2679 C CA . ALA A 1 337 ? -36.357 3.822 90.237 1.00 71.69 337 ALA A CA 1
ATOM 2680 C C . ALA A 1 337 ? -34.943 3.282 89.971 1.00 71.69 337 ALA A C 1
ATOM 2682 O O . ALA A 1 337 ? -34.471 3.335 88.838 1.00 71.69 337 ALA A O 1
ATOM 2683 N N . LEU A 1 338 ? -34.313 2.677 90.982 1.00 74.69 338 LEU A N 1
ATOM 2684 C CA . LEU A 1 338 ? -32.976 2.090 90.873 1.00 74.69 338 LEU A CA 1
ATOM 2685 C C . LEU A 1 338 ? -32.968 0.877 89.917 1.00 74.69 338 LEU A C 1
ATOM 2687 O O . LEU A 1 338 ? -32.103 0.784 89.050 1.00 74.69 338 LEU A O 1
ATOM 2691 N N . ARG A 1 339 ? -33.996 0.013 89.960 1.00 76.62 339 ARG A N 1
ATOM 2692 C CA . ARG A 1 339 ? -34.224 -1.056 88.964 1.00 76.62 339 ARG A CA 1
ATOM 2693 C C . ARG A 1 339 ? -34.378 -0.520 87.542 1.00 76.62 339 ARG A C 1
ATOM 2695 O O . ARG A 1 339 ? -33.776 -1.076 86.626 1.00 76.62 339 ARG A O 1
ATOM 2702 N N . ARG A 1 340 ? -35.171 0.541 87.342 1.00 78.31 340 ARG A N 1
ATOM 2703 C CA . ARG A 1 340 ? -35.352 1.158 86.016 1.00 78.31 340 ARG A CA 1
ATOM 2704 C C . ARG A 1 340 ? -34.049 1.739 85.481 1.00 78.31 340 ARG A C 1
ATOM 2706 O O . ARG A 1 340 ? -33.753 1.523 84.313 1.00 78.31 340 ARG A O 1
ATOM 2713 N N . GLU A 1 341 ? -33.252 2.393 86.321 1.00 78.69 341 GLU A N 1
ATOM 2714 C CA . GLU A 1 341 ? -31.966 2.952 85.895 1.00 78.69 341 GLU A CA 1
ATOM 2715 C C . GLU A 1 341 ? -30.917 1.864 85.616 1.00 78.69 341 GLU A C 1
ATOM 2717 O O . GLU A 1 341 ? -30.205 1.950 84.621 1.00 78.69 341 GLU A O 1
ATOM 2722 N N . VAL A 1 342 ? -30.878 0.775 86.395 1.00 79.12 342 VAL A N 1
ATOM 2723 C CA . VAL A 1 342 ? -30.037 -0.400 86.083 1.00 79.12 342 VAL A CA 1
ATOM 2724 C C . VAL A 1 342 ? -30.443 -1.042 84.750 1.00 79.12 342 VAL A C 1
ATOM 2726 O O . VAL A 1 342 ? -29.571 -1.379 83.948 1.00 79.12 342 VAL A O 1
ATOM 2729 N N . LEU A 1 343 ? -31.745 -1.167 84.468 1.00 78.50 343 LEU A N 1
ATOM 2730 C CA . LEU A 1 343 ? -32.229 -1.649 83.171 1.00 78.50 343 LEU A CA 1
ATOM 2731 C C . LEU A 1 343 ? -31.848 -0.686 82.036 1.00 78.50 343 LEU A C 1
ATOM 2733 O O . LEU A 1 343 ? -31.318 -1.140 81.021 1.00 78.50 343 LEU A O 1
ATOM 2737 N N . ARG A 1 344 ? -32.023 0.629 82.227 1.00 86.50 344 ARG A N 1
ATOM 2738 C CA . ARG A 1 344 ? -31.632 1.670 81.264 1.00 86.50 344 ARG A CA 1
ATOM 2739 C C . ARG A 1 344 ? -30.136 1.602 80.944 1.00 86.50 344 ARG A C 1
ATOM 2741 O O . ARG A 1 344 ? -29.770 1.448 79.787 1.00 86.50 344 ARG A O 1
ATOM 2748 N N . LEU A 1 345 ? -29.277 1.580 81.962 1.00 79.75 345 LEU A N 1
ATOM 2749 C CA . LEU A 1 345 ? -27.824 1.461 81.809 1.00 79.75 345 LEU A CA 1
ATOM 2750 C C . LEU A 1 345 ? -27.395 0.115 81.196 1.00 79.75 345 LEU A C 1
ATOM 27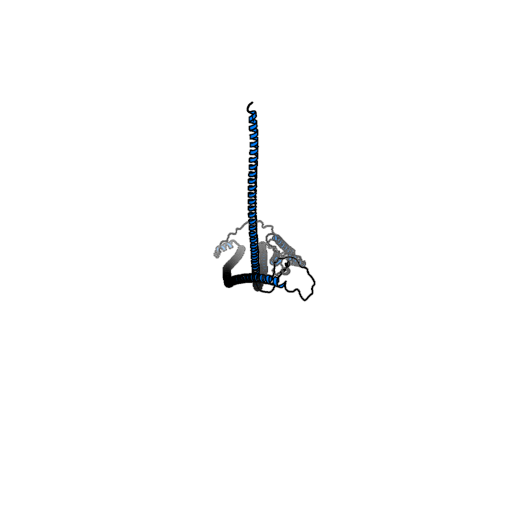52 O O . LEU A 1 345 ? -26.399 0.061 80.475 1.00 79.75 345 LEU A O 1
ATOM 2756 N N . SER A 1 346 ? -28.140 -0.973 81.429 1.00 79.44 346 SER A N 1
ATOM 2757 C CA . SER A 1 346 ? -27.899 -2.254 80.748 1.00 79.44 346 SER A CA 1
ATOM 2758 C C . SER A 1 346 ? -28.242 -2.190 79.253 1.00 79.44 346 SER A C 1
ATOM 2760 O O . SER A 1 346 ? -27.486 -2.714 78.433 1.00 79.44 346 SER A O 1
ATOM 2762 N N . SER A 1 347 ? -29.314 -1.471 78.898 1.00 82.06 347 SER A N 1
ATOM 2763 C CA . SER A 1 347 ? -29.703 -1.188 77.516 1.00 82.06 347 SER A CA 1
ATOM 2764 C C . SER A 1 347 ? -28.658 -0.310 76.826 1.00 82.06 347 SER A C 1
ATOM 2766 O O . SER A 1 347 ? -28.111 -0.723 75.804 1.00 82.06 347 SER A O 1
ATOM 2768 N N . ASP A 1 348 ? -28.290 0.827 77.424 1.00 80.69 348 ASP A N 1
ATOM 2769 C CA . ASP A 1 348 ? -27.243 1.736 76.932 1.00 80.69 348 ASP A CA 1
ATOM 2770 C C . ASP A 1 348 ? -25.917 0.995 76.699 1.00 80.69 348 ASP A C 1
ATOM 2772 O O . ASP A 1 348 ? -25.287 1.136 75.650 1.00 80.69 348 ASP A O 1
ATOM 2776 N N . ARG A 1 349 ? -25.506 0.142 77.651 1.00 82.00 349 ARG A N 1
ATOM 2777 C CA . ARG A 1 349 ? -24.306 -0.695 77.524 1.00 82.00 349 ARG A CA 1
ATOM 2778 C C . ARG A 1 349 ? -24.414 -1.677 76.356 1.00 82.00 349 ARG A C 1
ATOM 2780 O O . ARG A 1 349 ? -23.426 -1.877 75.653 1.00 82.00 349 ARG A O 1
ATOM 2787 N N . SER A 1 350 ? -25.579 -2.290 76.143 1.00 79.94 350 SER A N 1
ATOM 2788 C CA . SER A 1 350 ? -25.802 -3.208 75.017 1.00 79.94 350 SER A CA 1
ATOM 2789 C C . SER A 1 350 ? -25.753 -2.481 73.667 1.00 79.94 350 SER A C 1
ATOM 2791 O O . SER A 1 350 ? -25.108 -2.970 72.740 1.00 79.94 350 SER A O 1
ATOM 2793 N N . ALA A 1 351 ? -26.315 -1.270 73.585 1.00 78.25 351 ALA A N 1
ATOM 2794 C CA . ALA A 1 351 ? -26.267 -0.417 72.401 1.00 78.25 351 ALA A CA 1
ATOM 2795 C C . ALA A 1 351 ? -24.838 0.066 72.095 1.00 78.25 351 ALA A C 1
ATOM 2797 O O . ALA A 1 351 ? -24.398 0.002 70.948 1.00 78.25 351 ALA A O 1
ATOM 2798 N N . LEU A 1 352 ? -24.073 0.464 73.119 1.00 81.00 352 LEU A N 1
ATOM 2799 C CA . LEU A 1 352 ? -22.653 0.808 72.982 1.00 81.00 352 LEU A CA 1
ATOM 2800 C C . LEU A 1 352 ? -21.811 -0.377 72.495 1.00 81.00 352 LEU A C 1
ATOM 2802 O O . LEU A 1 352 ? -20.959 -0.199 71.630 1.00 81.00 352 LEU A O 1
ATOM 2806 N N . ILE A 1 353 ? -22.052 -1.589 73.007 1.00 84.12 353 ILE A N 1
ATOM 2807 C CA . ILE A 1 353 ? -21.367 -2.800 72.527 1.00 84.12 353 ILE A CA 1
ATOM 2808 C C . ILE A 1 353 ? -21.737 -3.086 71.064 1.00 84.12 353 ILE A C 1
ATOM 2810 O O . ILE A 1 353 ? -20.843 -3.373 70.268 1.00 84.12 353 ILE A O 1
ATOM 2814 N N . ALA A 1 354 ? -23.015 -2.953 70.694 1.00 80.69 354 ALA A N 1
ATOM 2815 C CA . ALA A 1 354 ? -23.482 -3.154 69.324 1.00 80.69 354 ALA A CA 1
ATOM 2816 C C . ALA A 1 354 ? -22.840 -2.159 68.340 1.00 80.69 354 ALA A C 1
ATOM 2818 O O . ALA A 1 354 ? -22.308 -2.579 67.309 1.00 80.69 354 ALA A O 1
ATOM 2819 N N . GLU A 1 355 ? -22.797 -0.865 68.673 1.00 82.31 355 GLU A N 1
ATOM 2820 C CA . GLU A 1 355 ? -22.182 0.142 67.801 1.00 82.31 355 GLU A CA 1
ATOM 2821 C C . GLU A 1 355 ? -20.651 0.010 67.755 1.00 82.31 355 GLU A C 1
ATOM 2823 O O . GLU A 1 355 ? -20.064 0.139 66.683 1.00 82.31 355 GLU A O 1
ATOM 2828 N N . LEU A 1 356 ? -19.990 -0.370 68.857 1.00 81.12 356 LEU A N 1
ATOM 2829 C CA . LEU A 1 356 ? -18.558 -0.702 68.846 1.00 81.12 356 LEU A CA 1
ATOM 2830 C C . LEU A 1 356 ? -18.249 -1.905 67.942 1.00 81.12 356 LEU A C 1
ATOM 2832 O O . LEU A 1 356 ? -17.272 -1.863 67.191 1.00 81.12 356 LEU A O 1
ATOM 2836 N N . THR A 1 357 ? -19.081 -2.956 67.944 1.00 84.94 357 THR A N 1
ATOM 2837 C CA . THR A 1 357 ? -18.931 -4.051 66.969 1.00 84.94 357 THR A CA 1
ATOM 2838 C C . THR A 1 357 ? -19.221 -3.597 65.540 1.00 84.94 357 THR A C 1
ATOM 2840 O O . THR A 1 357 ? -18.485 -3.980 64.635 1.00 84.94 357 THR A O 1
ATOM 2843 N N . ARG A 1 358 ? -20.205 -2.713 65.322 1.00 84.38 358 ARG A N 1
ATOM 2844 C CA . ARG A 1 358 ? -20.522 -2.161 63.995 1.00 84.38 358 ARG A CA 1
ATOM 2845 C C . ARG A 1 358 ? -19.366 -1.330 63.429 1.00 84.38 358 ARG A C 1
ATOM 2847 O O . ARG A 1 358 ? -19.014 -1.493 62.263 1.00 84.38 358 ARG A O 1
ATOM 2854 N N . VAL A 1 359 ? -18.726 -0.504 64.259 1.00 82.06 359 VAL A N 1
ATOM 2855 C CA . VAL A 1 359 ? -17.535 0.287 63.903 1.00 82.06 359 VAL A CA 1
ATOM 2856 C C . VAL A 1 359 ? -16.318 -0.609 63.651 1.00 82.06 359 VAL A C 1
ATOM 2858 O O . VAL A 1 359 ? -15.605 -0.392 62.673 1.00 82.06 359 VAL A O 1
ATOM 2861 N N . ARG A 1 360 ? -16.091 -1.647 64.470 1.00 84.62 360 ARG A N 1
ATOM 2862 C CA . ARG A 1 360 ? -15.029 -2.648 64.243 1.00 84.62 360 ARG A CA 1
ATOM 2863 C C . ARG A 1 360 ? -15.216 -3.385 62.913 1.00 84.62 360 ARG A C 1
ATOM 2865 O O . ARG A 1 360 ? -14.263 -3.564 62.160 1.00 84.62 360 ARG A O 1
ATOM 2872 N N . ASP A 1 361 ? -16.438 -3.803 62.612 1.00 84.62 361 ASP A N 1
ATOM 2873 C CA . ASP A 1 361 ? -16.730 -4.582 61.408 1.00 84.62 361 ASP A CA 1
ATOM 2874 C C . ASP A 1 361 ? -16.726 -3.698 60.150 1.00 84.62 361 ASP A C 1
ATOM 2876 O O . ASP A 1 361 ? -16.398 -4.176 59.063 1.00 84.62 361 ASP A O 1
ATOM 2880 N N . TRP A 1 362 ? -17.009 -2.398 60.289 1.00 87.38 362 TRP A N 1
ATOM 2881 C CA . TRP A 1 362 ? -16.806 -1.403 59.234 1.00 87.38 362 TRP A CA 1
ATOM 2882 C C . TRP A 1 362 ? -15.318 -1.118 58.976 1.00 87.38 362 TRP A C 1
ATOM 2884 O O . TRP A 1 362 ? -14.897 -1.148 57.820 1.00 87.38 362 TRP A O 1
ATOM 2894 N N . THR A 1 363 ? -14.497 -0.913 60.015 1.00 81.38 363 THR A N 1
ATOM 2895 C CA . THR A 1 363 ? -13.048 -0.687 59.834 1.00 81.38 363 THR A CA 1
ATOM 2896 C C . THR A 1 363 ? -12.331 -1.919 59.278 1.00 81.38 363 THR A C 1
ATOM 2898 O O . THR A 1 363 ? -11.435 -1.769 58.448 1.00 81.38 363 THR A O 1
ATOM 2901 N N . LEU A 1 364 ? -12.766 -3.134 59.636 1.00 87.12 364 LEU A N 1
ATOM 2902 C CA . LEU A 1 364 ? -12.294 -4.377 59.012 1.00 87.12 364 LEU A CA 1
ATOM 2903 C C . LEU A 1 364 ? -12.587 -4.431 57.505 1.00 87.12 364 LEU A C 1
ATOM 2905 O O . LEU A 1 364 ? -11.694 -4.788 56.738 1.00 87.12 364 LEU A O 1
ATOM 2909 N N . ARG A 1 365 ? -13.795 -4.046 57.067 1.00 86.31 365 ARG A N 1
ATOM 2910 C CA . ARG A 1 365 ? -14.136 -3.973 55.632 1.00 86.31 365 ARG A CA 1
ATOM 2911 C C . ARG A 1 365 ? -13.305 -2.910 54.919 1.00 86.31 365 ARG A C 1
ATOM 2913 O O . ARG A 1 365 ? -12.655 -3.230 53.934 1.00 86.31 365 ARG A O 1
ATOM 2920 N N . ALA A 1 366 ? -13.216 -1.700 55.472 1.00 79.88 366 ALA A N 1
ATOM 2921 C CA . ALA A 1 366 ? -12.411 -0.621 54.897 1.00 79.88 366 ALA A CA 1
ATOM 2922 C C . ALA A 1 366 ? -10.925 -1.011 54.730 1.00 79.88 366 ALA A C 1
ATOM 2924 O O . ALA A 1 366 ? -10.305 -0.678 53.720 1.00 79.88 366 ALA A O 1
ATOM 2925 N N . ALA A 1 367 ? -10.358 -1.767 55.679 1.00 81.69 367 ALA A N 1
ATOM 2926 C CA . ALA A 1 367 ? -9.003 -2.308 55.569 1.00 81.69 367 ALA A CA 1
ATOM 2927 C C . ALA A 1 367 ? -8.874 -3.405 54.491 1.00 81.69 367 ALA A C 1
ATOM 2929 O O . ALA A 1 367 ? -7.863 -3.461 53.787 1.00 81.69 367 ALA A O 1
ATOM 2930 N N . GLN A 1 368 ? -9.890 -4.261 54.327 1.00 90.00 368 GLN A N 1
ATOM 2931 C CA . GLN A 1 368 ? -9.940 -5.267 53.259 1.00 90.00 368 GLN A CA 1
ATOM 2932 C C . GLN A 1 368 ? -10.067 -4.615 51.874 1.00 90.00 368 GLN A C 1
ATOM 2934 O O . GLN A 1 368 ? -9.319 -4.977 50.967 1.00 90.00 368 GLN A O 1
ATOM 2939 N N . ASP A 1 369 ? -10.934 -3.613 51.725 1.00 87.19 369 ASP A N 1
ATOM 2940 C CA . ASP A 1 369 ? -11.123 -2.855 50.484 1.00 87.19 369 ASP A CA 1
ATOM 2941 C C . ASP A 1 369 ? -9.845 -2.093 50.093 1.00 87.19 369 ASP A C 1
ATOM 2943 O O . ASP A 1 369 ? -9.416 -2.145 48.939 1.00 87.19 369 ASP A O 1
ATOM 2947 N N . ALA A 1 370 ? -9.162 -1.466 51.059 1.00 82.00 370 ALA A N 1
ATOM 2948 C CA . ALA A 1 370 ? -7.860 -0.836 50.837 1.00 82.00 370 ALA A CA 1
ATOM 2949 C C . ALA A 1 370 ? -6.793 -1.849 50.371 1.00 82.00 370 ALA A C 1
ATOM 2951 O O . ALA A 1 370 ? -6.058 -1.583 49.418 1.00 82.00 370 ALA A O 1
ATOM 2952 N N . ALA A 1 371 ? -6.740 -3.039 50.981 1.00 85.31 371 ALA A N 1
ATOM 2953 C CA . ALA A 1 371 ? -5.816 -4.101 50.578 1.00 85.31 371 ALA A CA 1
ATOM 2954 C C . ALA A 1 371 ? -6.141 -4.694 49.190 1.00 85.31 371 ALA A C 1
ATOM 2956 O O . ALA A 1 371 ? -5.230 -5.098 48.463 1.00 85.31 371 ALA A O 1
ATOM 2957 N N . LEU A 1 372 ? -7.419 -4.739 48.796 1.00 89.75 372 LEU A N 1
ATOM 2958 C CA . LEU A 1 372 ? -7.841 -5.125 47.446 1.00 89.75 372 LEU A CA 1
ATOM 2959 C C . LEU A 1 372 ? -7.465 -4.057 46.412 1.00 89.75 372 LEU A C 1
ATOM 2961 O O . LEU A 1 372 ? -6.921 -4.403 45.363 1.00 89.75 372 LEU A O 1
ATOM 2965 N N . ASN A 1 373 ? -7.675 -2.775 46.719 1.00 87.94 373 ASN A N 1
ATOM 2966 C CA . ASN A 1 373 ? -7.273 -1.667 45.852 1.00 87.94 373 ASN A CA 1
ATOM 2967 C C . ASN A 1 373 ? -5.758 -1.657 45.619 1.00 87.94 373 ASN A C 1
ATOM 2969 O O . ASN A 1 373 ? -5.330 -1.662 44.468 1.00 87.94 373 ASN A O 1
ATOM 2973 N N . TRP A 1 374 ? -4.947 -1.783 46.673 1.00 89.38 374 TRP A N 1
ATOM 2974 C CA . TRP A 1 374 ? -3.486 -1.826 46.546 1.00 89.38 374 TRP A CA 1
ATOM 2975 C C . TRP A 1 374 ? -2.986 -3.021 45.708 1.00 89.38 374 TRP A C 1
ATOM 2977 O O . TRP A 1 374 ? -2.078 -2.887 44.888 1.00 89.38 374 TRP A O 1
ATOM 2987 N N . ARG A 1 375 ? -3.633 -4.192 45.823 1.00 90.50 375 ARG A N 1
ATOM 2988 C CA . ARG A 1 375 ? -3.364 -5.354 44.949 1.00 90.50 375 ARG A CA 1
ATOM 2989 C C . ARG A 1 375 ? -3.744 -5.100 43.487 1.00 90.50 375 ARG A C 1
ATOM 2991 O O . ARG A 1 375 ? -3.045 -5.568 42.588 1.00 90.50 375 ARG A O 1
ATOM 2998 N N . ASN A 1 376 ? -4.832 -4.374 43.238 1.00 89.12 376 ASN A N 1
ATOM 2999 C CA . ASN A 1 376 ? -5.244 -3.988 41.887 1.00 89.12 376 ASN A CA 1
ATOM 3000 C C . ASN A 1 376 ? -4.288 -2.946 41.280 1.00 89.12 376 ASN A C 1
ATOM 3002 O O . ASN A 1 376 ? -3.979 -3.033 40.093 1.00 89.12 376 ASN A O 1
ATOM 3006 N N . GLU A 1 377 ? -3.777 -2.009 42.082 1.00 89.31 377 GLU A N 1
ATOM 3007 C CA . GLU A 1 377 ? -2.761 -1.030 41.675 1.00 89.31 377 GLU A CA 1
ATOM 3008 C C . GLU A 1 377 ? -1.429 -1.699 41.325 1.00 89.31 377 GLU A C 1
ATOM 3010 O O . GLU A 1 377 ? -0.898 -1.443 40.244 1.00 89.31 377 GLU A O 1
ATOM 3015 N N . LEU A 1 378 ? -0.935 -2.615 42.170 1.00 89.38 378 LEU A N 1
ATOM 3016 C CA . LEU A 1 378 ? 0.251 -3.431 41.883 1.00 89.38 378 LEU A CA 1
ATOM 3017 C C . LEU A 1 378 ? 0.103 -4.180 40.552 1.00 89.38 378 LEU A C 1
ATOM 3019 O O . LEU A 1 378 ? 0.930 -4.011 39.658 1.00 89.38 378 LEU A O 1
ATOM 3023 N N . ARG A 1 379 ? -1.008 -4.901 40.354 1.00 92.56 379 ARG A N 1
ATOM 3024 C CA . ARG A 1 379 ? -1.290 -5.599 39.088 1.00 92.56 379 ARG A CA 1
ATOM 3025 C C . ARG A 1 379 ? -1.412 -4.651 37.889 1.00 92.56 379 ARG A C 1
ATOM 3027 O O . ARG A 1 379 ? -1.042 -5.005 36.770 1.00 92.56 379 ARG A O 1
ATOM 3034 N N . ALA A 1 380 ? -1.911 -3.434 38.092 1.00 87.25 380 ALA A N 1
ATOM 3035 C CA . ALA A 1 380 ? -1.959 -2.408 37.053 1.00 87.25 380 ALA A CA 1
ATOM 3036 C C . ALA A 1 380 ? -0.582 -1.782 36.754 1.00 87.25 380 ALA A C 1
ATOM 3038 O O . ALA A 1 380 ? -0.412 -1.192 35.686 1.00 87.25 380 ALA A O 1
ATOM 3039 N N . LEU A 1 381 ? 0.394 -1.879 37.660 1.00 87.62 381 LEU A N 1
ATOM 3040 C CA . LEU A 1 381 ? 1.792 -1.508 37.419 1.00 87.62 381 LEU A CA 1
ATOM 3041 C C . LEU A 1 381 ? 2.550 -2.645 36.716 1.00 87.62 381 LEU A C 1
ATOM 3043 O O . LEU A 1 381 ? 3.194 -2.381 35.704 1.00 87.62 381 LEU A O 1
ATOM 3047 N N . GLU A 1 382 ? 2.377 -3.898 37.147 1.00 92.44 382 GLU A N 1
ATOM 3048 C CA . GLU A 1 382 ? 2.893 -5.102 36.466 1.00 92.44 382 GLU A CA 1
ATOM 3049 C C . GLU A 1 382 ? 2.480 -5.119 34.981 1.00 92.44 382 GLU A C 1
ATOM 3051 O O . GLU A 1 382 ? 3.320 -5.169 34.083 1.00 92.44 382 GLU A O 1
ATOM 3056 N N . LEU A 1 383 ? 1.184 -4.940 34.698 1.00 90.62 383 LEU A N 1
ATOM 3057 C CA . LEU A 1 383 ? 0.651 -4.891 33.330 1.00 90.62 383 LEU A CA 1
ATOM 3058 C C . LEU A 1 383 ? 1.083 -3.651 32.524 1.00 90.62 383 LEU A C 1
ATOM 3060 O O . LEU A 1 383 ? 0.897 -3.632 31.305 1.00 90.62 383 LEU A O 1
ATOM 3064 N N . ARG A 1 384 ? 1.632 -2.606 33.160 1.00 88.94 384 ARG A N 1
ATOM 3065 C CA . ARG A 1 384 ? 2.288 -1.482 32.463 1.00 88.94 384 ARG A CA 1
ATOM 3066 C C . ARG A 1 384 ? 3.750 -1.812 32.155 1.00 88.94 384 ARG A C 1
ATOM 3068 O O . ARG A 1 384 ? 4.180 -1.540 31.037 1.00 88.94 384 ARG A O 1
ATOM 3075 N N . ALA A 1 385 ? 4.468 -2.446 33.083 1.00 89.94 385 ALA A N 1
ATOM 3076 C CA . ALA A 1 385 ? 5.836 -2.917 32.873 1.00 89.94 385 ALA A CA 1
ATOM 3077 C C . ALA A 1 385 ? 5.909 -3.935 31.721 1.00 89.94 385 ALA A C 1
ATOM 3079 O O . ALA A 1 385 ? 6.627 -3.693 30.754 1.00 89.94 385 ALA A O 1
ATOM 3080 N N . GLU A 1 386 ? 5.055 -4.970 31.720 1.00 91.25 386 GLU A N 1
ATOM 3081 C CA . GLU A 1 386 ? 4.967 -5.938 30.609 1.00 91.25 386 GLU A CA 1
ATOM 3082 C C . GLU A 1 386 ? 4.736 -5.266 29.242 1.00 91.25 386 GLU A C 1
ATOM 3084 O O . GLU A 1 386 ? 5.185 -5.757 28.206 1.00 91.25 386 GLU A O 1
ATOM 3089 N N . ARG A 1 387 ? 3.973 -4.164 29.204 1.00 88.94 387 ARG A N 1
ATOM 3090 C CA . ARG A 1 387 ? 3.704 -3.427 27.961 1.00 88.94 387 ARG A CA 1
ATOM 3091 C C . ARG A 1 387 ? 4.925 -2.637 27.505 1.00 88.94 387 ARG A C 1
ATOM 3093 O O . ARG A 1 387 ? 5.202 -2.658 26.311 1.00 88.94 387 ARG A O 1
ATOM 3100 N N . ALA A 1 388 ? 5.647 -2.003 28.429 1.00 86.88 388 ALA A N 1
ATOM 3101 C CA . ALA A 1 388 ? 6.886 -1.281 28.144 1.00 86.88 388 ALA A CA 1
ATOM 3102 C C . ALA A 1 388 ? 8.010 -2.224 27.670 1.00 86.88 388 ALA A C 1
ATOM 3104 O O . ALA A 1 388 ? 8.718 -1.918 26.711 1.00 86.88 388 ALA A O 1
ATOM 3105 N N . GLU A 1 389 ? 8.127 -3.409 28.274 1.00 90.88 389 GLU A N 1
ATOM 3106 C CA . GLU A 1 389 ? 9.038 -4.464 27.813 1.00 90.88 389 GLU A CA 1
ATOM 3107 C C . GLU A 1 389 ? 8.665 -4.954 26.409 1.00 90.88 389 GLU A C 1
ATOM 3109 O O . GLU A 1 389 ? 9.524 -5.042 25.532 1.00 90.88 389 GLU A O 1
ATOM 3114 N N . ARG A 1 390 ? 7.374 -5.213 26.150 1.00 89.19 390 ARG A N 1
ATOM 3115 C CA . ARG A 1 390 ? 6.897 -5.635 24.822 1.00 89.19 390 ARG A CA 1
ATOM 3116 C C . ARG A 1 390 ? 7.080 -4.552 23.756 1.00 89.19 390 ARG A C 1
ATOM 3118 O O . ARG A 1 390 ? 7.419 -4.907 22.631 1.00 89.19 390 ARG A O 1
ATOM 3125 N N . SER A 1 391 ? 6.902 -3.266 24.070 1.00 87.94 391 SER A N 1
ATOM 3126 C CA . SER A 1 391 ? 7.196 -2.184 23.118 1.00 87.94 391 SER A CA 1
ATOM 3127 C C . SER A 1 391 ? 8.697 -2.043 22.865 1.00 87.94 391 SER A C 1
ATOM 3129 O O . SER A 1 391 ? 9.094 -1.966 21.709 1.00 87.94 391 SER A O 1
ATOM 3131 N N . SER A 1 392 ? 9.538 -2.126 23.902 1.00 87.75 392 SER A N 1
ATOM 3132 C CA . SER A 1 392 ? 11.003 -2.123 23.757 1.00 87.75 392 SER A CA 1
ATOM 3133 C C . SER A 1 392 ? 11.502 -3.295 22.895 1.00 87.75 392 SER A C 1
ATOM 3135 O O . SER A 1 392 ? 12.279 -3.109 21.959 1.00 87.75 392 SER A O 1
ATOM 3137 N N . ALA A 1 393 ? 10.970 -4.502 23.115 1.00 90.50 393 ALA A N 1
ATOM 3138 C CA . ALA A 1 393 ? 11.288 -5.681 22.309 1.00 90.50 393 ALA A CA 1
ATOM 3139 C C . ALA A 1 393 ? 10.803 -5.576 20.847 1.00 90.50 393 ALA A C 1
ATOM 3141 O O . ALA A 1 393 ? 11.404 -6.183 19.959 1.00 90.50 393 ALA A O 1
ATOM 3142 N N . LEU A 1 394 ? 9.732 -4.820 20.577 1.00 90.50 394 LEU A N 1
ATOM 3143 C CA . LEU A 1 394 ? 9.290 -4.506 19.214 1.00 90.50 394 LEU A CA 1
ATOM 3144 C C . LEU A 1 394 ? 10.168 -3.429 18.566 1.00 90.50 394 LEU A C 1
ATOM 3146 O O . LEU A 1 394 ? 10.534 -3.580 17.406 1.00 90.50 394 LEU A O 1
ATOM 3150 N N . GLU A 1 395 ? 10.570 -2.389 19.300 1.00 90.19 395 GLU A N 1
ATOM 3151 C CA . GLU A 1 395 ? 11.520 -1.386 18.806 1.00 90.19 395 GLU A CA 1
ATOM 3152 C C . GLU A 1 395 ? 12.878 -1.990 18.447 1.00 90.19 395 GLU A C 1
ATOM 3154 O O . GLU A 1 395 ? 13.448 -1.617 17.425 1.00 90.19 395 GLU A O 1
ATOM 3159 N N . MET A 1 396 ? 13.398 -2.914 19.261 1.00 90.31 396 MET A N 1
ATOM 3160 C CA . MET A 1 396 ? 14.636 -3.630 18.943 1.00 90.31 396 MET A CA 1
ATOM 3161 C C . MET A 1 396 ? 14.485 -4.432 17.649 1.00 90.31 396 MET A C 1
ATOM 3163 O O . MET A 1 396 ? 15.267 -4.229 16.729 1.00 90.31 396 MET A O 1
ATOM 3167 N N . LYS A 1 397 ? 13.408 -5.214 17.498 1.00 92.31 397 LYS A N 1
ATOM 3168 C CA . LYS A 1 397 ? 13.132 -5.942 16.246 1.00 92.31 397 LYS A CA 1
ATOM 3169 C C . LYS A 1 397 ? 12.984 -5.026 15.031 1.00 92.31 397 LYS A C 1
ATOM 3171 O O . LYS A 1 397 ? 13.440 -5.384 13.954 1.00 92.31 397 LYS A O 1
ATOM 3176 N N . LEU A 1 398 ? 12.383 -3.846 15.186 1.00 89.06 398 LEU A N 1
ATOM 3177 C CA . LEU A 1 398 ? 12.276 -2.860 14.106 1.00 89.06 398 LEU A CA 1
ATOM 3178 C C . LEU A 1 398 ? 13.634 -2.232 13.750 1.00 89.06 398 LEU A C 1
ATOM 3180 O O . LEU A 1 398 ? 13.873 -1.951 12.577 1.00 89.06 398 LEU A O 1
ATOM 3184 N N . LYS A 1 399 ? 14.537 -2.050 14.725 1.00 91.75 399 LYS A N 1
ATOM 3185 C CA . LYS A 1 399 ? 15.932 -1.633 14.491 1.00 91.75 399 LYS A CA 1
ATOM 3186 C C . LYS A 1 399 ? 16.717 -2.741 13.781 1.00 91.75 399 LYS A C 1
ATOM 3188 O O . LYS A 1 399 ? 17.373 -2.457 12.783 1.00 91.75 399 LYS A O 1
ATOM 3193 N N . ASP A 1 400 ? 16.570 -3.992 14.213 1.00 92.62 400 ASP A N 1
ATOM 3194 C CA . ASP A 1 400 ? 17.191 -5.156 13.573 1.00 92.62 400 ASP A CA 1
ATOM 3195 C C . ASP A 1 400 ? 16.683 -5.331 12.129 1.00 92.62 400 ASP A C 1
ATOM 3197 O O . ASP A 1 400 ? 17.475 -5.497 11.205 1.00 92.62 400 ASP A O 1
ATOM 3201 N N . GLU A 1 401 ? 15.371 -5.227 11.885 1.00 89.94 401 GLU A N 1
ATOM 3202 C CA . GLU A 1 401 ? 14.798 -5.232 10.532 1.00 89.94 401 GLU A CA 1
ATOM 3203 C C . GLU A 1 401 ? 15.300 -4.062 9.673 1.00 89.94 401 GLU A C 1
ATOM 3205 O O . GLU A 1 401 ? 15.512 -4.240 8.473 1.00 89.94 401 GLU A O 1
ATOM 3210 N N . ALA A 1 402 ? 15.493 -2.873 10.250 1.00 86.62 402 ALA A N 1
ATOM 3211 C CA . ALA A 1 402 ? 16.027 -1.721 9.527 1.00 86.62 402 ALA A CA 1
ATOM 3212 C C . ALA A 1 402 ? 17.500 -1.922 9.133 1.00 86.62 402 ALA A C 1
ATOM 3214 O O . ALA A 1 402 ? 17.856 -1.645 7.989 1.00 86.62 402 ALA A O 1
ATOM 3215 N N . LEU A 1 403 ? 18.330 -2.466 10.031 1.00 91.88 403 LEU A N 1
ATOM 3216 C CA . LEU A 1 403 ? 19.722 -2.828 9.742 1.00 91.88 403 LEU A CA 1
ATOM 3217 C C . LEU A 1 403 ? 19.799 -3.897 8.643 1.00 91.88 403 LEU A C 1
ATOM 3219 O O . LEU A 1 403 ? 20.433 -3.668 7.618 1.00 91.88 403 LEU A O 1
ATOM 3223 N N . ASN A 1 404 ? 19.034 -4.988 8.768 1.00 91.00 404 ASN A N 1
ATOM 3224 C CA . ASN A 1 404 ? 18.955 -6.030 7.736 1.00 91.00 404 ASN A CA 1
ATOM 3225 C C . ASN A 1 404 ? 18.504 -5.484 6.362 1.00 91.00 404 ASN A C 1
ATOM 3227 O O . ASN A 1 404 ? 18.931 -5.989 5.325 1.00 91.00 404 ASN A O 1
ATOM 3231 N N . ARG A 1 405 ? 17.658 -4.442 6.320 1.00 88.56 405 ARG A N 1
ATOM 3232 C CA . ARG A 1 405 ? 17.287 -3.757 5.064 1.00 88.56 405 ARG A CA 1
ATOM 3233 C C . ARG A 1 405 ? 18.420 -2.892 4.510 1.00 88.56 405 ARG A C 1
ATOM 3235 O O . ARG A 1 405 ? 18.579 -2.852 3.294 1.00 88.56 405 ARG A O 1
ATOM 3242 N N . ILE A 1 406 ? 19.199 -2.221 5.359 1.00 89.69 406 ILE A N 1
ATOM 3243 C CA . ILE A 1 406 ? 20.389 -1.460 4.940 1.00 89.69 406 ILE A CA 1
ATOM 3244 C C . ILE A 1 406 ? 21.440 -2.410 4.350 1.00 89.69 406 ILE A C 1
ATOM 3246 O O . ILE A 1 406 ? 21.959 -2.135 3.270 1.00 89.69 406 ILE A O 1
ATOM 3250 N N . ASP A 1 407 ? 21.675 -3.560 4.984 1.00 91.25 407 ASP A N 1
ATOM 3251 C CA . ASP A 1 407 ? 22.610 -4.581 4.495 1.00 91.25 407 ASP A CA 1
ATOM 3252 C C . ASP A 1 407 ? 22.122 -5.251 3.200 1.00 91.25 407 ASP A C 1
ATOM 3254 O O . ASP A 1 407 ? 22.899 -5.469 2.270 1.00 91.25 407 ASP A O 1
ATOM 3258 N N . ALA A 1 408 ? 20.815 -5.500 3.063 1.00 88.62 408 ALA A N 1
ATOM 3259 C CA . ALA A 1 408 ? 20.239 -5.971 1.803 1.00 88.62 408 ALA A CA 1
ATOM 3260 C C . ALA A 1 408 ? 20.376 -4.935 0.667 1.00 88.62 408 ALA A C 1
ATOM 3262 O O . ALA A 1 408 ? 20.623 -5.307 -0.481 1.00 88.62 408 ALA A O 1
ATOM 3263 N N . LEU A 1 409 ? 20.245 -3.637 0.969 1.00 88.31 409 LEU A N 1
ATOM 3264 C CA . LEU A 1 409 ? 20.420 -2.553 -0.003 1.00 88.31 409 LEU A CA 1
ATOM 3265 C C . LEU A 1 409 ? 21.894 -2.321 -0.373 1.00 88.31 409 LEU A C 1
ATOM 3267 O O . LEU A 1 409 ? 22.177 -2.017 -1.533 1.00 88.31 409 LEU A O 1
ATOM 3271 N N . SER A 1 410 ? 22.833 -2.493 0.561 1.00 90.12 410 SER A N 1
ATOM 3272 C CA . SER A 1 410 ? 24.273 -2.403 0.280 1.00 90.12 410 SER A CA 1
ATOM 3273 C C . SER A 1 410 ? 24.770 -3.610 -0.525 1.00 90.12 410 SER A C 1
ATOM 3275 O O . SER A 1 410 ? 25.519 -3.440 -1.487 1.00 90.12 410 SER A O 1
ATOM 3277 N N . ALA A 1 411 ? 24.265 -4.815 -0.242 1.00 88.31 411 ALA A N 1
ATOM 3278 C CA . ALA A 1 411 ? 24.499 -5.996 -1.070 1.00 88.31 411 ALA A CA 1
ATOM 3279 C C . ALA A 1 411 ? 23.908 -5.836 -2.486 1.00 88.31 411 ALA A C 1
ATOM 3281 O O . ALA A 1 411 ? 24.562 -6.174 -3.473 1.00 88.31 411 ALA A O 1
ATOM 3282 N N . ALA A 1 412 ? 22.700 -5.273 -2.611 1.00 86.38 412 ALA A N 1
ATOM 3283 C CA . ALA A 1 412 ? 22.072 -5.015 -3.908 1.00 86.38 412 ALA A CA 1
ATOM 3284 C C . ALA A 1 412 ? 22.810 -3.939 -4.727 1.00 86.38 412 ALA A C 1
ATOM 3286 O O . ALA A 1 412 ? 22.948 -4.085 -5.944 1.00 86.38 412 ALA A O 1
ATOM 3287 N N . SER A 1 413 ? 23.323 -2.880 -4.090 1.00 89.12 413 SER A N 1
ATOM 3288 C CA . SER A 1 413 ? 24.116 -1.859 -4.787 1.00 89.12 413 SER A CA 1
ATOM 3289 C C . SER A 1 413 ? 25.495 -2.384 -5.199 1.00 89.12 413 SER A C 1
ATOM 3291 O O . SER A 1 413 ? 25.917 -2.117 -6.322 1.00 89.12 413 SER A O 1
ATOM 3293 N N . ALA A 1 414 ? 26.143 -3.214 -4.373 1.00 88.88 414 ALA A N 1
ATOM 3294 C CA . ALA A 1 414 ? 27.379 -3.915 -4.725 1.00 88.88 414 ALA A CA 1
ATOM 3295 C C . ALA A 1 414 ? 27.187 -4.914 -5.884 1.00 88.88 414 ALA A C 1
ATOM 3297 O O . ALA A 1 414 ? 28.029 -5.000 -6.778 1.00 88.88 414 ALA A O 1
ATOM 3298 N N . ALA A 1 415 ? 26.060 -5.633 -5.925 1.00 86.50 415 ALA A N 1
ATOM 3299 C CA . ALA A 1 415 ? 25.709 -6.480 -7.064 1.00 86.50 415 ALA A CA 1
ATOM 3300 C C . ALA A 1 415 ? 25.483 -5.648 -8.342 1.00 86.50 415 ALA A C 1
ATOM 3302 O O . ALA A 1 415 ? 25.977 -6.006 -9.411 1.00 86.50 415 ALA A O 1
ATOM 3303 N N . SER A 1 416 ? 24.800 -4.504 -8.230 1.00 84.81 416 SER A N 1
ATOM 3304 C CA . SER A 1 416 ? 24.578 -3.582 -9.350 1.00 84.81 416 SER A CA 1
ATOM 3305 C C . SER A 1 416 ? 25.899 -3.045 -9.922 1.00 84.81 416 SER A C 1
ATOM 3307 O O . SER A 1 416 ? 26.155 -3.189 -11.121 1.00 84.81 416 SER A O 1
ATOM 3309 N N . THR A 1 417 ? 26.802 -2.527 -9.079 1.00 88.12 417 THR A N 1
ATOM 3310 C CA . THR A 1 417 ? 28.115 -2.031 -9.532 1.00 88.12 417 THR A CA 1
ATOM 3311 C C . THR A 1 417 ? 28.996 -3.142 -10.106 1.00 88.12 417 THR A C 1
ATOM 3313 O O . THR A 1 417 ? 29.691 -2.903 -11.094 1.00 88.12 417 THR A O 1
ATOM 3316 N N . ALA A 1 418 ? 28.912 -4.371 -9.584 1.00 87.06 418 ALA A N 1
ATOM 3317 C CA . ALA A 1 418 ? 29.570 -5.533 -10.182 1.00 87.06 418 ALA A CA 1
ATOM 3318 C C . ALA A 1 418 ? 29.033 -5.847 -11.592 1.00 87.06 418 ALA A C 1
ATOM 3320 O O . ALA A 1 418 ? 29.829 -6.046 -12.511 1.00 87.06 418 ALA A O 1
ATOM 3321 N N . THR A 1 419 ? 27.710 -5.824 -11.810 1.00 88.44 419 THR A N 1
ATOM 3322 C CA . THR A 1 419 ? 27.138 -6.030 -13.158 1.00 88.44 419 THR A CA 1
ATOM 3323 C C . THR A 1 419 ? 27.499 -4.908 -14.135 1.00 88.44 419 THR A C 1
ATOM 3325 O O . THR A 1 419 ? 27.805 -5.188 -15.292 1.00 88.44 419 THR A O 1
ATOM 3328 N N . PHE A 1 420 ? 27.561 -3.653 -13.680 1.00 85.50 420 PHE A N 1
ATOM 3329 C CA . PHE A 1 420 ? 28.006 -2.523 -14.503 1.00 85.50 420 PHE A CA 1
ATOM 3330 C C . PHE A 1 420 ? 29.498 -2.616 -14.870 1.00 85.50 420 PHE A C 1
ATOM 3332 O O . PHE A 1 420 ? 29.881 -2.343 -16.009 1.00 85.50 420 PHE A O 1
ATOM 3339 N N . SER A 1 421 ? 30.341 -3.068 -13.935 1.00 87.25 421 SER A N 1
ATOM 3340 C CA . SER A 1 421 ? 31.755 -3.376 -14.187 1.00 87.25 421 SER A CA 1
ATOM 3341 C C . SER A 1 421 ? 31.917 -4.503 -15.220 1.00 87.25 421 SER A C 1
ATOM 3343 O O . SER A 1 421 ? 32.682 -4.368 -16.171 1.00 87.25 421 SER A O 1
ATOM 3345 N N . ALA A 1 422 ? 31.130 -5.580 -15.116 1.00 86.19 422 ALA A N 1
ATOM 3346 C CA . ALA A 1 422 ? 31.147 -6.671 -16.094 1.00 86.19 422 ALA A CA 1
ATOM 3347 C C . ALA A 1 422 ? 30.687 -6.223 -17.497 1.00 86.19 422 ALA A C 1
ATOM 3349 O O . ALA A 1 422 ? 31.317 -6.574 -18.494 1.00 86.19 422 ALA A O 1
ATOM 3350 N N . LEU A 1 423 ? 29.633 -5.402 -17.587 1.00 85.88 423 LEU A N 1
ATOM 3351 C CA . LEU A 1 423 ? 29.145 -4.846 -18.856 1.00 85.88 423 LEU A CA 1
ATOM 3352 C C . LEU A 1 423 ? 30.170 -3.911 -19.513 1.00 85.88 423 LEU A C 1
ATOM 3354 O O . LEU A 1 423 ? 30.436 -4.032 -20.707 1.00 85.88 423 LEU A O 1
ATOM 3358 N N . THR A 1 424 ? 30.789 -3.013 -18.742 1.00 85.62 424 THR A N 1
ATOM 3359 C CA . THR A 1 424 ? 31.834 -2.116 -19.268 1.00 85.62 424 THR A CA 1
ATOM 3360 C C . THR A 1 424 ? 33.101 -2.872 -19.683 1.00 85.62 424 THR A C 1
ATOM 3362 O O . THR A 1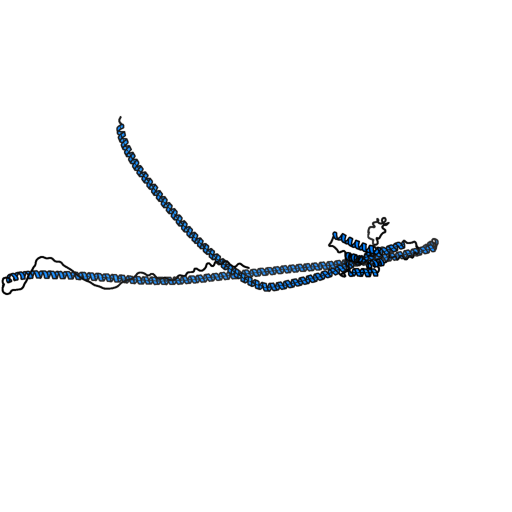 424 ? 33.723 -2.504 -20.681 1.00 85.62 424 THR A O 1
ATOM 3365 N N . GLN A 1 425 ? 33.448 -3.976 -19.011 1.00 86.56 425 GLN A N 1
ATOM 3366 C CA . GLN A 1 425 ? 34.499 -4.889 -19.474 1.00 86.56 425 GLN A CA 1
ATOM 3367 C C . GLN A 1 425 ? 34.111 -5.628 -20.768 1.00 86.56 425 GLN A C 1
ATOM 3369 O O . GLN A 1 425 ? 34.942 -5.722 -21.667 1.00 86.56 425 GLN A O 1
ATOM 3374 N N . SER A 1 426 ? 32.867 -6.100 -20.926 1.00 85.62 426 SER A N 1
ATOM 3375 C CA . SER A 1 426 ? 32.430 -6.736 -22.186 1.00 85.62 426 SER A CA 1
ATOM 3376 C C . SER A 1 426 ? 32.529 -5.762 -23.361 1.00 85.62 426 SER A C 1
ATOM 3378 O O . SER A 1 426 ? 33.166 -6.068 -24.368 1.00 85.62 426 SER A O 1
ATOM 3380 N N . ALA A 1 427 ? 32.028 -4.534 -23.190 1.00 82.69 427 ALA A N 1
ATOM 3381 C CA . ALA A 1 427 ? 32.109 -3.485 -24.205 1.00 82.69 427 ALA A CA 1
ATOM 3382 C C . ALA A 1 427 ? 33.564 -3.114 -24.576 1.00 82.69 427 ALA A C 1
ATOM 3384 O O . ALA A 1 427 ? 33.852 -2.826 -25.741 1.00 82.69 427 ALA A O 1
ATOM 3385 N N . SER A 1 428 ? 34.511 -3.155 -23.627 1.00 87.31 428 SER A N 1
ATOM 3386 C CA . SER A 1 428 ? 35.936 -2.925 -23.925 1.00 87.31 428 SER A CA 1
ATOM 3387 C C . SER A 1 428 ? 36.574 -4.088 -24.702 1.00 87.31 428 SER A C 1
ATOM 3389 O O . SER A 1 428 ? 37.386 -3.871 -25.604 1.00 87.31 428 SER A O 1
ATOM 3391 N N . VAL A 1 429 ? 36.154 -5.328 -24.437 1.00 88.94 429 VAL A N 1
ATOM 3392 C CA . VAL A 1 429 ? 36.566 -6.522 -25.193 1.00 88.94 429 VAL A CA 1
ATOM 3393 C C . VAL A 1 429 ? 35.940 -6.554 -26.596 1.00 88.94 429 VAL A C 1
ATOM 3395 O O . VAL A 1 429 ? 36.593 -6.951 -27.559 1.00 88.94 429 VAL A O 1
ATOM 3398 N N . GLU A 1 430 ? 34.699 -6.104 -26.754 1.00 86.44 430 GLU A N 1
ATOM 3399 C CA . GLU A 1 430 ? 34.015 -6.010 -28.050 1.00 86.44 430 GLU A CA 1
ATOM 3400 C C . GLU A 1 430 ? 34.606 -4.900 -28.928 1.00 86.44 430 GLU A C 1
ATOM 3402 O O . GLU A 1 430 ? 34.925 -5.147 -30.092 1.00 86.44 430 GLU A O 1
ATOM 3407 N N . THR A 1 431 ? 34.857 -3.710 -28.374 1.00 85.62 431 THR A N 1
ATOM 3408 C CA . THR A 1 431 ? 35.505 -2.611 -29.114 1.00 85.62 431 THR A CA 1
ATOM 3409 C C . THR A 1 431 ? 36.943 -2.941 -29.518 1.00 85.62 431 THR A C 1
ATOM 3411 O O . THR A 1 431 ? 37.325 -2.679 -30.659 1.00 85.62 431 THR A O 1
ATOM 3414 N N . THR A 1 432 ? 37.734 -3.589 -28.655 1.00 86.38 432 THR A N 1
ATOM 3415 C CA . THR A 1 432 ? 39.089 -4.044 -29.029 1.00 86.38 432 THR A CA 1
ATOM 3416 C C . THR A 1 432 ? 39.071 -5.157 -30.081 1.00 86.38 432 THR A C 1
ATOM 3418 O O . THR A 1 432 ? 39.882 -5.119 -31.009 1.00 86.38 432 THR A O 1
ATOM 3421 N N . ARG A 1 433 ? 38.112 -6.096 -30.032 1.00 85.88 433 ARG A N 1
ATOM 3422 C CA . ARG A 1 433 ? 37.888 -7.079 -31.113 1.00 85.88 433 ARG A CA 1
ATOM 3423 C C . ARG A 1 433 ? 37.497 -6.407 -32.432 1.00 85.88 433 ARG A C 1
ATOM 3425 O O . ARG A 1 433 ? 38.041 -6.774 -33.470 1.00 85.88 433 ARG A O 1
ATOM 3432 N N . ALA A 1 434 ? 36.603 -5.420 -32.401 1.00 84.31 434 ALA A N 1
ATOM 3433 C CA . ALA A 1 434 ? 36.171 -4.685 -33.589 1.00 84.31 434 ALA A CA 1
ATOM 3434 C C . ALA A 1 434 ? 37.320 -3.881 -34.225 1.00 84.31 434 ALA A C 1
ATOM 3436 O O . ALA A 1 434 ? 37.471 -3.886 -35.446 1.00 84.31 434 ALA A O 1
ATOM 3437 N N . LEU A 1 435 ? 38.175 -3.250 -33.412 1.00 84.44 435 LEU A N 1
ATOM 3438 C CA . LEU A 1 435 ? 39.394 -2.584 -33.887 1.00 84.44 435 LEU A CA 1
ATOM 3439 C C . LEU A 1 435 ? 40.384 -3.582 -34.508 1.00 84.44 435 LEU A C 1
ATOM 3441 O O . LEU A 1 435 ? 40.877 -3.338 -35.607 1.00 84.44 435 LEU A O 1
ATOM 3445 N N . ALA A 1 436 ? 40.617 -4.734 -33.871 1.00 86.50 436 ALA A N 1
ATOM 3446 C CA . ALA A 1 436 ? 41.481 -5.781 -34.422 1.00 86.50 436 ALA A CA 1
ATOM 3447 C C . ALA A 1 436 ? 40.937 -6.378 -35.737 1.00 86.50 436 ALA A C 1
ATOM 3449 O O . ALA A 1 436 ? 41.716 -6.714 -36.628 1.00 86.50 436 ALA A O 1
ATOM 3450 N N . ALA A 1 437 ? 39.613 -6.485 -35.889 1.00 85.38 437 ALA A N 1
ATOM 3451 C CA . ALA A 1 437 ? 38.980 -6.896 -37.141 1.00 85.38 437 ALA A CA 1
ATOM 3452 C C . ALA A 1 437 ? 39.152 -5.840 -38.248 1.00 85.38 437 ALA A C 1
ATOM 3454 O O . ALA A 1 437 ? 39.526 -6.191 -39.366 1.00 85.38 437 ALA A O 1
ATOM 3455 N N . LYS A 1 438 ? 38.961 -4.549 -37.934 1.00 86.06 438 LYS A N 1
ATOM 3456 C CA . LYS A 1 438 ? 39.207 -3.449 -38.883 1.00 86.06 438 LYS A CA 1
ATOM 3457 C C . LYS A 1 438 ? 40.672 -3.366 -39.314 1.00 86.06 438 LYS A C 1
ATOM 3459 O O . LYS A 1 438 ? 40.922 -3.160 -40.496 1.00 86.06 438 LYS A O 1
ATOM 3464 N N . GLN A 1 439 ? 41.626 -3.587 -38.406 1.00 87.31 439 GLN A N 1
ATOM 3465 C CA . GLN A 1 439 ? 43.046 -3.622 -38.767 1.00 87.31 439 GLN A CA 1
ATOM 3466 C C . GLN A 1 439 ? 43.339 -4.747 -39.768 1.00 87.31 439 GLN A C 1
ATOM 3468 O O . GLN A 1 439 ? 43.900 -4.478 -40.822 1.00 87.31 439 GLN A O 1
ATOM 3473 N N . ARG A 1 440 ? 42.853 -5.972 -39.520 1.00 88.00 440 ARG A N 1
ATOM 3474 C CA . ARG A 1 440 ? 43.017 -7.100 -40.459 1.00 88.00 440 ARG A CA 1
ATOM 3475 C C . ARG A 1 440 ? 42.417 -6.832 -41.842 1.00 88.00 440 ARG A C 1
ATOM 3477 O O . ARG A 1 440 ? 42.966 -7.302 -42.831 1.00 88.00 440 ARG A O 1
ATOM 3484 N N . LEU A 1 441 ? 41.314 -6.083 -41.922 1.00 87.38 441 LEU A N 1
ATOM 3485 C CA . LEU A 1 441 ? 40.734 -5.664 -43.201 1.00 87.38 441 LEU A CA 1
ATOM 3486 C C . LEU A 1 441 ? 41.676 -4.707 -43.953 1.00 87.38 441 LEU A C 1
ATOM 3488 O O . LEU A 1 441 ? 41.896 -4.880 -45.147 1.00 87.38 441 LEU A O 1
ATOM 3492 N N . ILE A 1 442 ? 42.271 -3.735 -43.253 1.00 84.81 442 ILE A N 1
ATOM 3493 C CA . ILE A 1 442 ? 43.277 -2.817 -43.815 1.00 84.81 442 ILE A CA 1
ATOM 3494 C C . ILE A 1 442 ? 44.521 -3.598 -44.272 1.00 84.81 442 ILE A C 1
ATOM 3496 O O . ILE A 1 442 ? 45.037 -3.350 -45.362 1.00 84.81 442 ILE A O 1
ATOM 3500 N N . ASP A 1 443 ? 44.971 -4.573 -43.482 1.00 85.94 443 ASP A N 1
ATOM 3501 C CA . ASP A 1 443 ? 46.111 -5.433 -43.812 1.00 85.94 443 ASP A CA 1
ATOM 3502 C C . ASP A 1 443 ? 45.826 -6.292 -45.071 1.00 85.94 443 ASP A C 1
ATOM 3504 O O . ASP A 1 443 ? 46.699 -6.436 -45.925 1.00 85.94 443 ASP A O 1
ATOM 3508 N N . SER A 1 444 ? 44.591 -6.793 -45.246 1.00 86.69 444 SER A N 1
ATOM 3509 C CA . SER A 1 444 ? 44.161 -7.513 -46.463 1.00 86.69 444 SER A CA 1
ATOM 3510 C C . SER A 1 444 ? 44.108 -6.592 -47.684 1.00 86.69 444 SER A C 1
ATOM 3512 O O . SER A 1 444 ? 44.787 -6.841 -48.677 1.00 86.69 444 SER A O 1
ATOM 3514 N N . LEU A 1 445 ? 43.396 -5.462 -47.586 1.00 84.31 445 LEU A N 1
ATOM 3515 C CA . LEU A 1 445 ? 43.237 -4.507 -48.690 1.00 84.31 445 LEU A CA 1
ATOM 3516 C C . LEU A 1 445 ? 44.577 -3.902 -49.143 1.00 84.31 445 LEU A C 1
ATOM 3518 O O . LEU A 1 445 ? 44.767 -3.606 -50.323 1.00 84.31 445 LEU A O 1
ATOM 3522 N N . THR A 1 446 ? 45.535 -3.726 -48.227 1.00 85.12 446 THR A N 1
ATOM 3523 C CA . THR A 1 446 ? 46.895 -3.294 -48.583 1.00 85.12 446 THR A CA 1
ATOM 3524 C C . THR A 1 446 ? 47.713 -4.414 -49.231 1.00 85.12 446 THR A C 1
ATOM 3526 O O . THR A 1 446 ? 48.454 -4.129 -50.171 1.00 85.12 446 THR A O 1
ATOM 3529 N N . ALA A 1 447 ? 47.550 -5.677 -48.823 1.00 84.00 447 ALA A N 1
ATOM 3530 C CA . ALA A 1 447 ? 48.152 -6.821 -49.512 1.00 84.00 447 ALA A CA 1
ATOM 3531 C C . ALA A 1 447 ? 47.590 -7.004 -50.938 1.00 84.00 447 ALA A C 1
ATOM 3533 O O . ALA A 1 447 ? 48.364 -7.138 -51.885 1.00 84.00 447 ALA A O 1
ATOM 3534 N N . GLU A 1 448 ? 46.268 -6.922 -51.107 1.00 83.88 448 GLU A N 1
ATOM 3535 C CA . GLU A 1 448 ? 45.567 -6.979 -52.399 1.00 83.88 448 GLU A CA 1
ATOM 3536 C C . GLU A 1 448 ? 46.011 -5.840 -53.330 1.00 83.88 448 GLU A C 1
ATOM 3538 O O . GLU A 1 448 ? 46.406 -6.083 -54.473 1.00 83.88 448 GLU A O 1
ATOM 3543 N N . ARG A 1 449 ? 46.063 -4.599 -52.822 1.00 82.62 449 ARG A N 1
ATOM 3544 C CA . ARG A 1 449 ? 46.603 -3.449 -53.564 1.00 82.62 449 ARG A CA 1
ATOM 3545 C C . ARG A 1 449 ? 48.052 -3.676 -53.999 1.00 82.62 449 ARG A C 1
ATOM 3547 O O . ARG A 1 449 ? 48.401 -3.356 -55.133 1.00 82.62 449 ARG A O 1
ATOM 3554 N N . ASN A 1 450 ? 48.899 -4.209 -53.120 1.00 83.75 450 ASN A N 1
ATOM 3555 C CA . ASN A 1 450 ? 50.301 -4.477 -53.445 1.00 83.75 450 ASN A CA 1
ATOM 3556 C C . ASN A 1 450 ? 50.443 -5.586 -54.503 1.00 83.75 450 ASN A C 1
ATOM 3558 O O . ASN A 1 450 ? 51.315 -5.486 -55.364 1.00 83.75 450 ASN A O 1
ATOM 3562 N N . ALA A 1 451 ? 49.565 -6.595 -54.494 1.00 81.00 451 ALA A N 1
ATOM 3563 C CA . ALA A 1 451 ? 49.504 -7.610 -55.543 1.00 81.00 451 ALA A CA 1
ATOM 3564 C C . ALA A 1 451 ? 49.088 -7.010 -56.901 1.00 81.00 451 ALA A C 1
ATOM 3566 O O . ALA A 1 451 ? 49.763 -7.258 -57.898 1.00 81.00 451 ALA A O 1
ATOM 3567 N N . ALA A 1 452 ? 48.061 -6.154 -56.939 1.00 77.56 452 ALA A N 1
ATOM 3568 C CA . ALA A 1 452 ? 47.618 -5.471 -58.163 1.00 77.56 452 ALA A CA 1
ATOM 3569 C C . ALA A 1 452 ? 48.670 -4.492 -58.732 1.00 77.56 452 ALA A C 1
ATOM 3571 O O . ALA A 1 452 ? 48.836 -4.363 -59.947 1.00 77.56 452 ALA A O 1
ATOM 3572 N N . VAL A 1 453 ? 49.440 -3.824 -57.865 1.00 81.31 453 VAL A N 1
ATOM 3573 C CA . VAL A 1 453 ? 50.596 -3.007 -58.283 1.00 81.31 453 VAL A CA 1
ATOM 3574 C C . VAL A 1 453 ? 51.727 -3.887 -58.836 1.00 81.31 453 VAL A C 1
ATOM 3576 O O . VAL A 1 453 ? 52.422 -3.482 -59.766 1.00 81.31 453 VAL A O 1
ATOM 3579 N N . ALA A 1 454 ? 51.909 -5.105 -58.317 1.00 79.06 454 ALA A N 1
ATOM 3580 C CA . ALA A 1 454 ? 52.907 -6.038 -58.836 1.00 79.06 454 ALA A CA 1
ATOM 3581 C C . ALA A 1 454 ? 52.514 -6.634 -60.203 1.00 79.06 454 ALA A C 1
ATOM 3583 O O . ALA A 1 454 ? 53.382 -6.753 -61.070 1.00 79.06 454 ALA A O 1
ATOM 3584 N N . THR A 1 455 ? 51.235 -6.968 -60.431 1.00 80.00 455 THR A N 1
ATOM 3585 C CA . THR A 1 455 ? 50.769 -7.472 -61.738 1.00 80.00 455 THR A CA 1
ATOM 3586 C C . THR A 1 455 ? 50.861 -6.398 -62.817 1.00 80.00 455 THR A C 1
ATOM 3588 O O . THR A 1 455 ? 51.508 -6.634 -63.835 1.00 80.00 455 THR A O 1
ATOM 3591 N N . THR A 1 456 ? 50.341 -5.193 -62.555 1.00 77.88 456 THR A N 1
ATOM 3592 C CA . THR A 1 456 ? 50.412 -4.065 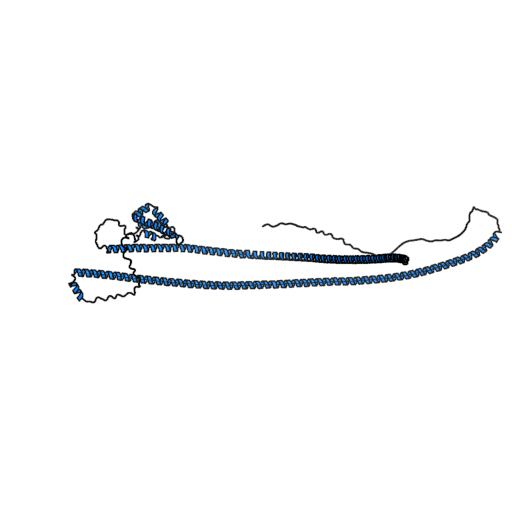-63.506 1.00 77.88 456 THR A CA 1
ATOM 3593 C C . THR A 1 456 ? 51.855 -3.680 -63.843 1.00 77.88 456 THR A C 1
ATOM 3595 O O . THR A 1 456 ? 52.166 -3.418 -65.004 1.00 77.88 456 THR A O 1
ATOM 3598 N N . LYS A 1 457 ? 52.784 -3.738 -62.877 1.00 80.19 457 LYS A N 1
ATOM 3599 C CA . LYS A 1 457 ? 54.219 -3.539 -63.146 1.00 80.19 457 LYS A CA 1
ATOM 3600 C C . LYS A 1 457 ? 54.796 -4.624 -64.068 1.00 80.19 457 LYS A C 1
ATOM 3602 O O . LYS A 1 457 ? 55.490 -4.298 -65.031 1.00 80.19 457 LYS A O 1
ATOM 3607 N N . GLY A 1 458 ? 54.471 -5.896 -63.826 1.00 77.88 458 GLY A N 1
ATOM 3608 C CA . GLY A 1 458 ? 54.871 -7.004 -64.703 1.00 77.88 458 GLY A CA 1
ATOM 3609 C C . GLY A 1 458 ? 54.259 -6.929 -66.109 1.00 77.88 458 GLY A C 1
ATOM 3610 O O . GLY A 1 458 ? 54.863 -7.398 -67.072 1.00 77.88 458 GLY A O 1
ATOM 3611 N N . GLU A 1 459 ? 53.089 -6.309 -66.254 1.00 77.44 459 GLU A N 1
ATOM 3612 C CA . GLU A 1 459 ? 52.460 -6.020 -67.547 1.00 77.44 459 GLU A CA 1
ATOM 3613 C C . GLU A 1 459 ? 53.159 -4.864 -68.273 1.00 77.44 459 GLU A C 1
ATOM 3615 O O . GLU A 1 459 ? 53.465 -5.006 -69.456 1.00 77.44 459 GLU A O 1
ATOM 3620 N N . THR A 1 460 ? 53.532 -3.780 -67.577 1.00 75.56 460 THR A N 1
ATOM 3621 C CA . THR A 1 460 ? 54.346 -2.708 -68.185 1.00 75.56 460 THR A CA 1
ATOM 3622 C C . THR A 1 460 ? 55.710 -3.209 -68.667 1.00 75.56 460 THR A C 1
ATOM 3624 O O . THR A 1 460 ? 56.099 -2.908 -69.789 1.00 75.56 460 THR A O 1
ATOM 3627 N N . GLU A 1 461 ? 56.390 -4.075 -67.909 1.00 80.31 461 GLU A N 1
ATOM 3628 C CA . GLU A 1 461 ? 57.677 -4.667 -68.321 1.00 80.31 461 GLU A CA 1
ATOM 3629 C C . GLU A 1 461 ? 57.541 -5.586 -69.557 1.00 80.31 461 GLU A C 1
ATOM 3631 O O . GLU A 1 461 ? 58.442 -5.660 -70.401 1.00 80.31 461 GLU A O 1
ATOM 3636 N N . ARG A 1 462 ? 56.393 -6.261 -69.717 1.00 80.50 462 ARG A N 1
ATOM 3637 C CA . ARG A 1 462 ? 56.060 -7.027 -70.935 1.00 80.50 462 ARG A CA 1
ATOM 3638 C C . ARG A 1 462 ? 55.770 -6.117 -72.129 1.00 80.50 462 ARG A C 1
ATOM 3640 O O . ARG A 1 462 ? 56.197 -6.427 -73.238 1.00 80.50 462 ARG A O 1
ATOM 3647 N N . LEU A 1 463 ? 55.068 -5.005 -71.915 1.00 78.25 463 LEU A N 1
ATOM 3648 C CA . LEU A 1 463 ? 54.798 -4.022 -72.963 1.00 78.25 463 LEU A CA 1
ATOM 3649 C C . LEU A 1 463 ? 56.089 -3.337 -73.430 1.00 78.25 463 LEU A C 1
ATOM 3651 O O . LEU A 1 463 ? 56.321 -3.280 -74.633 1.00 78.25 463 LEU A O 1
ATOM 3655 N N . ASP A 1 464 ? 56.972 -2.924 -72.518 1.00 79.31 464 ASP A N 1
ATOM 3656 C CA . ASP A 1 464 ? 58.269 -2.320 -72.858 1.00 79.31 464 ASP A CA 1
ATOM 3657 C C . ASP A 1 464 ? 59.163 -3.278 -73.665 1.00 79.31 464 ASP A C 1
ATOM 3659 O O . ASP A 1 464 ? 59.771 -2.884 -74.664 1.00 79.31 464 ASP A O 1
ATOM 3663 N N . THR A 1 465 ? 59.213 -4.562 -73.288 1.00 81.31 465 THR A N 1
ATOM 3664 C CA . THR A 1 465 ? 59.979 -5.573 -74.041 1.00 81.31 465 THR A CA 1
ATOM 3665 C C . THR A 1 465 ? 59.370 -5.879 -75.413 1.00 81.31 465 THR A C 1
ATOM 3667 O O . THR A 1 465 ? 60.116 -6.048 -76.382 1.00 81.31 465 THR A O 1
ATOM 3670 N N . ALA A 1 466 ? 58.040 -5.873 -75.548 1.00 78.31 466 ALA A N 1
ATOM 3671 C CA . ALA A 1 466 ? 57.372 -5.974 -76.846 1.00 78.31 466 ALA A CA 1
ATOM 3672 C C . ALA A 1 466 ? 57.635 -4.737 -77.729 1.00 78.31 466 ALA A C 1
ATOM 3674 O O . ALA A 1 466 ? 57.970 -4.879 -78.905 1.00 78.31 466 ALA A O 1
ATOM 3675 N N . LEU A 1 467 ? 57.560 -3.530 -77.162 1.00 81.94 467 LEU A N 1
ATOM 3676 C CA . LEU A 1 467 ? 57.797 -2.264 -77.862 1.00 81.94 467 LEU A CA 1
ATOM 3677 C C . LEU A 1 467 ? 59.256 -2.171 -78.346 1.00 81.94 467 LEU A C 1
ATOM 3679 O O . LEU A 1 467 ? 59.503 -1.818 -79.499 1.00 81.94 467 LEU A O 1
ATOM 3683 N N . SER A 1 468 ? 60.217 -2.596 -77.519 1.00 80.69 468 SER A N 1
ATOM 3684 C CA . SER A 1 468 ? 61.632 -2.713 -77.899 1.00 80.69 468 SER A CA 1
ATOM 3685 C C . SER A 1 468 ? 61.851 -3.695 -79.063 1.00 80.69 468 SER A C 1
ATOM 3687 O O . SER A 1 468 ? 62.581 -3.382 -80.006 1.00 80.69 468 SER A O 1
ATOM 3689 N N . LYS A 1 469 ? 61.159 -4.843 -79.070 1.00 83.06 469 LYS A N 1
ATOM 3690 C CA . LYS A 1 469 ? 61.199 -5.798 -80.191 1.00 83.06 469 LYS A CA 1
ATOM 3691 C C . LYS A 1 469 ? 60.622 -5.197 -81.480 1.00 83.06 469 LYS A C 1
ATOM 3693 O O . LYS A 1 469 ? 61.237 -5.329 -82.535 1.00 83.06 469 LYS A O 1
ATOM 3698 N N . CYS A 1 470 ? 59.507 -4.470 -81.400 1.00 78.25 470 CYS A N 1
ATOM 3699 C CA . CYS A 1 470 ? 58.924 -3.759 -82.545 1.00 78.25 470 CYS A CA 1
ATOM 3700 C C . CYS A 1 470 ? 59.853 -2.660 -83.100 1.00 78.25 470 CYS A C 1
ATOM 3702 O O . CYS A 1 470 ? 59.904 -2.451 -84.312 1.00 78.25 470 CYS A O 1
ATOM 3704 N N . GLN A 1 471 ? 60.623 -1.976 -82.243 1.00 81.06 471 GLN A N 1
ATOM 3705 C CA . GLN A 1 471 ? 61.665 -1.034 -82.677 1.00 81.06 471 GLN A CA 1
ATOM 3706 C C . GLN A 1 471 ? 62.797 -1.754 -83.424 1.00 81.06 471 GLN A C 1
ATOM 3708 O O . GLN A 1 471 ? 63.171 -1.332 -84.515 1.00 81.06 471 GLN A O 1
ATOM 3713 N N . GLN A 1 472 ? 63.283 -2.886 -82.904 1.00 82.50 472 GLN A N 1
ATOM 3714 C CA . GLN A 1 472 ? 64.318 -3.684 -83.569 1.00 82.50 472 GLN A CA 1
ATOM 3715 C C . GLN A 1 472 ? 63.856 -4.216 -84.942 1.00 82.50 472 GLN A C 1
ATOM 3717 O O . GLN A 1 472 ? 64.609 -4.184 -85.919 1.00 82.50 472 GLN A O 1
ATOM 3722 N N . GLU A 1 473 ? 62.602 -4.660 -85.050 1.00 82.69 473 GLU A N 1
ATOM 3723 C CA . GLU A 1 473 ? 62.001 -5.084 -86.321 1.00 82.69 473 GLU A CA 1
ATOM 3724 C C . GLU A 1 473 ? 61.894 -3.915 -87.312 1.00 82.69 473 GLU A C 1
ATOM 3726 O O . GLU A 1 473 ? 62.295 -4.054 -88.469 1.00 82.69 473 GLU A O 1
ATOM 3731 N N . ARG A 1 474 ? 61.477 -2.726 -86.855 1.00 83.44 474 ARG A N 1
ATOM 3732 C CA . ARG A 1 474 ? 61.481 -1.498 -87.667 1.00 83.44 474 ARG A CA 1
ATOM 3733 C C . ARG A 1 474 ? 62.878 -1.136 -88.183 1.00 83.44 474 ARG A C 1
ATOM 3735 O O . ARG A 1 474 ? 63.012 -0.805 -89.361 1.00 83.44 474 ARG A O 1
ATOM 3742 N N . ASP A 1 475 ? 63.906 -1.212 -87.345 1.00 82.62 475 ASP A N 1
ATOM 3743 C CA . ASP A 1 475 ? 65.276 -0.854 -87.734 1.00 82.62 475 ASP A CA 1
ATOM 3744 C C . ASP A 1 475 ? 65.855 -1.839 -88.763 1.00 82.62 475 ASP A C 1
ATOM 3746 O O . ASP A 1 475 ? 66.506 -1.424 -89.725 1.00 82.62 475 ASP A O 1
ATOM 3750 N N . THR A 1 476 ? 65.555 -3.138 -88.637 1.00 84.31 476 THR A N 1
ATOM 3751 C CA . THR A 1 476 ? 65.920 -4.129 -89.670 1.00 84.31 476 THR A CA 1
ATOM 3752 C C . THR A 1 476 ? 65.160 -3.917 -90.982 1.00 84.31 476 THR A C 1
ATOM 3754 O O . THR A 1 476 ? 65.761 -4.013 -92.054 1.00 84.31 476 THR A O 1
ATOM 3757 N N . ALA A 1 477 ? 63.877 -3.543 -90.934 1.00 77.88 477 ALA A N 1
ATOM 3758 C CA . ALA A 1 477 ? 63.120 -3.164 -92.126 1.00 77.88 477 ALA A CA 1
ATOM 3759 C C . ALA A 1 477 ? 63.715 -1.919 -92.813 1.00 77.88 477 ALA A C 1
ATOM 3761 O O . ALA A 1 477 ? 63.902 -1.923 -94.031 1.00 77.88 477 ALA A O 1
ATOM 3762 N N . GLN A 1 478 ? 64.095 -0.888 -92.050 1.00 85.44 478 GLN A N 1
ATOM 3763 C CA . GLN A 1 478 ? 64.749 0.308 -92.591 1.00 85.44 478 GLN A CA 1
ATOM 3764 C C . GLN A 1 478 ? 66.124 -0.013 -93.197 1.00 85.44 478 GLN A C 1
ATOM 3766 O O . GLN A 1 478 ? 66.461 0.504 -94.261 1.00 85.44 478 GLN A O 1
ATOM 3771 N N . ALA A 1 479 ? 66.909 -0.899 -92.575 1.00 81.31 479 ALA A N 1
ATOM 3772 C CA . ALA A 1 479 ? 68.179 -1.358 -93.136 1.00 81.31 479 ALA A CA 1
ATOM 3773 C C . ALA A 1 479 ? 67.994 -2.068 -94.492 1.00 81.31 479 ALA A C 1
ATOM 3775 O O . ALA A 1 479 ? 68.779 -1.834 -95.413 1.00 81.31 479 ALA A O 1
ATOM 3776 N N . ASN A 1 480 ? 66.931 -2.868 -94.640 1.00 82.00 480 ASN A N 1
ATOM 3777 C CA . ASN A 1 480 ? 66.582 -3.532 -95.898 1.00 82.00 480 ASN A CA 1
ATOM 3778 C C . ASN A 1 480 ? 66.128 -2.535 -96.981 1.00 82.00 480 ASN A C 1
ATOM 3780 O O . ASN A 1 480 ? 66.563 -2.651 -98.126 1.00 82.00 480 ASN A O 1
ATOM 3784 N N . VAL A 1 481 ? 65.329 -1.517 -96.634 1.00 82.81 481 VAL A N 1
ATOM 3785 C CA . VAL A 1 481 ? 64.975 -0.419 -97.562 1.00 82.81 481 VAL A CA 1
ATOM 3786 C C . VAL A 1 481 ? 66.239 0.290 -98.057 1.00 82.81 481 VAL A C 1
ATOM 3788 O O . VAL A 1 481 ? 66.459 0.386 -99.263 1.00 82.81 481 VAL A O 1
ATOM 3791 N N . ASN A 1 482 ? 67.134 0.672 -97.142 1.00 81.56 482 ASN A N 1
ATOM 3792 C CA . ASN A 1 482 ? 68.400 1.339 -97.464 1.00 81.56 482 ASN A CA 1
ATOM 3793 C C . ASN A 1 482 ? 69.370 0.456 -98.289 1.00 81.56 482 ASN A C 1
ATOM 3795 O O . ASN A 1 482 ? 70.346 0.968 -98.845 1.00 81.56 482 ASN A O 1
ATOM 3799 N N . ALA A 1 483 ? 69.164 -0.866 -98.330 1.00 82.88 483 ALA A N 1
ATOM 3800 C CA . ALA A 1 483 ? 69.903 -1.789 -99.192 1.00 82.88 483 ALA A CA 1
ATOM 3801 C C . ALA A 1 483 ? 69.288 -1.848 -100.601 1.00 82.88 483 ALA A C 1
ATOM 3803 O O . ALA A 1 483 ? 70.007 -1.668 -101.584 1.00 82.88 483 ALA A O 1
ATOM 3804 N N . LEU A 1 484 ? 67.962 -1.991 -100.696 1.00 81.12 484 LEU A N 1
ATOM 3805 C CA . LEU A 1 484 ? 67.225 -1.977 -101.965 1.00 81.12 484 LEU A CA 1
ATOM 3806 C C . LEU A 1 484 ? 67.397 -0.649 -102.720 1.00 81.12 484 LEU A C 1
ATOM 3808 O O . LEU A 1 484 ? 67.568 -0.650 -103.936 1.00 81.12 484 LEU A O 1
ATOM 3812 N N . GLU A 1 485 ? 67.437 0.488 -102.020 1.00 82.00 485 GLU A N 1
ATOM 3813 C CA . GLU A 1 485 ? 67.743 1.790 -102.632 1.00 82.00 485 GLU A CA 1
ATOM 3814 C C . GLU A 1 485 ? 69.127 1.814 -103.304 1.00 82.00 485 GLU A C 1
ATOM 3816 O O . GLU A 1 485 ? 69.274 2.371 -104.395 1.00 82.00 485 GLU A O 1
ATOM 3821 N N . LYS A 1 486 ? 70.133 1.160 -102.704 1.00 81.56 486 LYS A N 1
ATOM 3822 C CA . LYS A 1 486 ? 71.481 1.054 -103.287 1.00 81.56 486 LYS A CA 1
ATOM 3823 C C . LYS A 1 486 ? 71.489 0.153 -104.516 1.00 81.56 486 LYS A C 1
ATOM 3825 O O . LYS A 1 486 ? 72.081 0.525 -105.529 1.00 81.56 486 LYS A O 1
ATOM 3830 N N . GLU A 1 487 ? 70.796 -0.984 -104.471 1.00 82.75 487 GLU A N 1
ATOM 3831 C CA . GLU A 1 487 ? 70.624 -1.846 -105.647 1.00 82.75 487 GLU A CA 1
ATOM 3832 C C . GLU A 1 487 ? 69.917 -1.100 -106.789 1.00 82.75 487 GLU A C 1
ATOM 3834 O O . GLU A 1 487 ? 70.372 -1.156 -107.930 1.00 82.75 487 GLU A O 1
ATOM 3839 N N . ILE A 1 488 ? 68.889 -0.298 -106.487 1.00 81.50 488 ILE A N 1
ATOM 3840 C CA . ILE A 1 488 ? 68.214 0.567 -107.467 1.00 81.50 488 ILE A CA 1
ATOM 3841 C C . ILE A 1 488 ? 69.172 1.617 -108.055 1.00 81.50 488 ILE A C 1
ATOM 3843 O O . ILE A 1 488 ? 69.102 1.877 -109.258 1.00 81.50 488 ILE A O 1
ATOM 3847 N N . THR A 1 489 ? 70.085 2.210 -107.272 1.00 79.50 489 THR A N 1
ATOM 3848 C CA . THR A 1 489 ? 71.116 3.106 -107.841 1.00 79.50 489 THR A CA 1
ATOM 3849 C C . THR A 1 489 ? 72.093 2.366 -108.755 1.00 79.50 489 THR A C 1
ATOM 3851 O O . THR A 1 489 ? 72.311 2.812 -109.876 1.00 79.50 489 THR A O 1
ATOM 3854 N N . ILE A 1 490 ? 72.582 1.187 -108.359 1.00 84.00 490 ILE A N 1
ATOM 3855 C CA . ILE A 1 490 ? 73.494 0.374 -109.183 1.00 84.00 490 ILE A CA 1
ATOM 3856 C C . ILE A 1 490 ? 72.821 -0.046 -110.502 1.00 84.00 490 ILE A C 1
ATOM 3858 O O . ILE A 1 490 ? 73.445 0.004 -111.561 1.00 84.00 490 ILE A O 1
ATOM 3862 N N . LEU A 1 491 ? 71.537 -0.415 -110.467 1.00 80.56 491 LEU A N 1
ATOM 3863 C CA . LEU A 1 491 ? 70.762 -0.761 -111.663 1.00 80.56 491 LEU A CA 1
ATOM 3864 C C . LEU A 1 491 ? 70.514 0.450 -112.580 1.00 80.56 491 LEU A C 1
ATOM 3866 O O . LEU A 1 491 ? 70.508 0.291 -113.801 1.00 80.56 491 LEU A O 1
ATOM 3870 N N . ARG A 1 492 ? 70.358 1.662 -112.028 1.00 81.75 492 ARG A N 1
ATOM 3871 C CA . ARG A 1 492 ? 70.289 2.906 -112.821 1.00 81.75 492 ARG A CA 1
ATOM 3872 C C . ARG A 1 492 ? 71.616 3.209 -113.512 1.00 81.75 492 ARG A C 1
ATOM 3874 O O . ARG A 1 492 ? 71.606 3.471 -114.711 1.00 81.75 492 ARG A O 1
ATOM 3881 N N . ASP A 1 493 ? 72.735 3.099 -112.802 1.00 78.62 493 ASP A N 1
ATOM 3882 C CA . ASP A 1 493 ? 74.070 3.322 -113.371 1.00 78.62 493 ASP A CA 1
ATOM 3883 C C . ASP A 1 493 ? 74.375 2.305 -114.491 1.00 78.62 493 ASP A C 1
ATOM 3885 O O . ASP A 1 493 ? 74.925 2.659 -115.536 1.00 78.62 493 ASP A O 1
ATOM 3889 N N . GLN A 1 494 ? 73.953 1.044 -114.323 1.00 80.75 494 GLN A N 1
ATOM 3890 C CA . GLN A 1 494 ? 74.055 0.006 -115.358 1.00 80.75 494 GLN A CA 1
ATOM 3891 C C . GLN A 1 494 ? 73.180 0.297 -116.587 1.00 80.75 494 GLN A C 1
ATOM 3893 O O . GLN A 1 494 ? 73.647 0.126 -117.715 1.00 80.75 494 GLN A O 1
ATOM 3898 N N . LEU A 1 495 ? 71.939 0.763 -116.401 1.00 78.50 495 LEU A N 1
ATOM 3899 C CA . LEU A 1 495 ? 71.076 1.190 -117.509 1.00 78.50 495 LEU A CA 1
ATOM 3900 C C . LEU A 1 495 ? 71.691 2.371 -118.269 1.00 78.50 495 LEU A C 1
ATOM 3902 O O . LEU A 1 495 ? 71.794 2.320 -119.492 1.00 78.50 495 LEU A O 1
ATOM 3906 N N . GLN A 1 496 ? 72.182 3.385 -117.556 1.00 78.62 496 GLN A N 1
ATOM 3907 C CA . GLN A 1 496 ? 72.814 4.555 -118.165 1.00 78.62 496 GLN A CA 1
ATOM 3908 C C . GLN A 1 496 ? 74.098 4.177 -118.929 1.00 78.62 496 GLN A C 1
ATOM 3910 O O . GLN A 1 496 ? 74.347 4.676 -120.029 1.00 78.62 496 GLN A O 1
ATOM 3915 N N . ALA A 1 497 ? 74.885 3.225 -118.414 1.00 75.12 497 ALA A N 1
ATOM 3916 C CA . ALA A 1 497 ? 76.021 2.661 -119.140 1.00 75.12 497 ALA A CA 1
ATOM 3917 C C . ALA A 1 497 ? 75.587 1.970 -120.450 1.00 75.12 497 ALA A C 1
ATOM 3919 O O . ALA A 1 497 ? 76.198 2.206 -121.496 1.00 75.12 497 ALA A O 1
ATOM 3920 N N . LEU A 1 498 ? 74.510 1.175 -120.435 1.00 77.88 498 LEU A N 1
ATOM 3921 C CA . LEU A 1 498 ? 73.963 0.530 -121.638 1.00 77.88 498 LEU A CA 1
ATOM 3922 C C . LEU A 1 498 ? 73.427 1.549 -122.662 1.00 77.88 498 LEU A C 1
ATOM 3924 O O . LEU A 1 498 ? 73.644 1.372 -123.861 1.00 77.88 498 LEU A O 1
ATOM 3928 N N . GLU A 1 499 ? 72.818 2.653 -122.225 1.00 77.50 499 GLU A N 1
ATOM 3929 C CA . GLU A 1 499 ? 72.398 3.753 -123.109 1.00 77.50 499 GLU A CA 1
ATOM 3930 C C . GLU A 1 499 ? 73.596 4.429 -123.810 1.00 77.50 499 GLU A C 1
ATOM 3932 O O . GLU A 1 499 ? 73.536 4.721 -125.012 1.00 77.50 499 GLU A O 1
ATOM 3937 N N . THR A 1 500 ? 74.732 4.605 -123.119 1.00 73.69 500 THR A N 1
ATOM 3938 C CA . THR A 1 500 ? 75.967 5.113 -123.760 1.00 73.69 500 THR A CA 1
ATOM 3939 C C . THR A 1 500 ? 76.589 4.117 -124.748 1.00 73.69 500 THR A C 1
ATOM 3941 O O . THR A 1 500 ? 77.150 4.520 -125.771 1.00 73.69 500 THR A O 1
ATOM 3944 N N . GLN A 1 501 ? 76.438 2.808 -124.517 1.00 75.38 501 GLN A N 1
ATOM 3945 C CA . GLN A 1 501 ? 76.842 1.781 -125.487 1.00 75.38 501 GLN A CA 1
ATOM 3946 C C . GLN A 1 501 ? 75.926 1.777 -126.720 1.00 75.38 501 GLN A C 1
ATOM 3948 O O . GLN A 1 501 ? 76.402 1.646 -127.846 1.00 75.38 501 GLN A O 1
ATOM 3953 N N . LEU A 1 502 ? 74.619 1.981 -126.541 1.00 76.31 502 LEU A N 1
ATOM 3954 C CA . LEU A 1 502 ? 73.651 1.974 -127.640 1.00 76.31 502 LEU A CA 1
ATOM 3955 C C . LEU A 1 502 ? 73.804 3.205 -128.554 1.00 76.31 502 LEU A C 1
ATOM 3957 O O . LEU A 1 502 ? 73.783 3.072 -129.779 1.00 76.31 502 LEU A O 1
ATOM 3961 N N . THR A 1 503 ? 74.054 4.385 -127.984 1.00 72.12 503 THR A N 1
ATOM 3962 C CA . THR A 1 503 ? 74.317 5.628 -128.742 1.00 72.12 503 THR A CA 1
ATOM 3963 C C . THR A 1 503 ? 75.673 5.622 -129.464 1.00 72.12 503 THR A C 1
ATOM 3965 O O . THR A 1 503 ? 75.781 6.099 -130.600 1.00 72.12 503 THR A O 1
ATOM 3968 N N . THR A 1 504 ? 76.710 5.011 -128.878 1.00 71.62 504 THR A N 1
ATOM 3969 C CA . THR A 1 504 ? 77.983 4.777 -129.590 1.00 71.62 504 THR A CA 1
ATOM 3970 C C . THR A 1 504 ? 77.848 3.732 -130.706 1.00 71.62 504 THR A C 1
ATOM 3972 O O . THR A 1 504 ? 78.492 3.867 -131.746 1.00 71.62 504 THR A O 1
ATOM 3975 N N . PHE A 1 505 ? 76.947 2.752 -130.576 1.00 71.31 505 PHE A N 1
ATOM 3976 C CA . PHE A 1 505 ? 76.613 1.832 -131.671 1.00 71.31 505 PHE A CA 1
ATOM 3977 C C . PHE A 1 505 ? 75.870 2.537 -132.821 1.00 71.31 505 PHE A C 1
ATOM 3979 O O . PHE A 1 505 ? 76.204 2.342 -133.991 1.00 71.31 505 PHE A O 1
ATOM 3986 N N . GLN A 1 506 ? 74.897 3.399 -132.504 1.00 69.56 506 GLN A N 1
ATOM 3987 C CA . GLN A 1 506 ? 74.146 4.175 -133.501 1.00 69.56 506 GLN A CA 1
ATOM 3988 C C . GLN A 1 506 ? 75.070 5.068 -134.341 1.00 69.56 506 GLN A C 1
ATOM 3990 O O . GLN A 1 506 ? 75.065 4.966 -135.570 1.00 69.56 506 GLN A O 1
ATOM 3995 N N . THR A 1 507 ? 75.943 5.851 -133.704 1.00 66.19 507 THR A N 1
ATOM 3996 C CA . THR A 1 507 ? 76.903 6.718 -134.416 1.00 66.19 507 THR A CA 1
ATOM 3997 C C . THR A 1 507 ? 77.884 5.930 -135.301 1.00 66.19 507 THR A C 1
ATOM 3999 O O . THR A 1 507 ? 78.218 6.385 -136.398 1.00 66.19 507 THR A O 1
ATOM 4002 N N . GLN A 1 508 ? 78.279 4.703 -134.927 1.00 64.88 508 GLN A N 1
ATOM 4003 C CA . GLN A 1 508 ? 79.030 3.821 -135.837 1.00 64.88 508 GLN A CA 1
ATOM 4004 C C . GLN A 1 508 ? 78.213 3.397 -137.072 1.00 64.88 508 GLN A C 1
ATOM 4006 O O . GLN A 1 508 ? 78.759 3.357 -138.180 1.00 64.88 508 GLN A O 1
ATOM 4011 N N . THR A 1 509 ? 76.914 3.109 -136.927 1.00 64.12 509 THR A N 1
ATOM 4012 C CA . THR A 1 509 ? 76.064 2.759 -138.083 1.00 64.12 509 THR A CA 1
ATOM 4013 C C . THR A 1 509 ? 75.850 3.933 -139.043 1.00 64.12 509 THR A C 1
ATOM 4015 O O . THR A 1 509 ? 75.831 3.724 -140.259 1.00 64.12 509 THR A O 1
ATOM 4018 N N . GLU A 1 510 ? 75.801 5.171 -138.544 1.00 64.62 510 GLU A N 1
ATOM 4019 C CA . GLU A 1 510 ? 75.710 6.373 -139.383 1.00 64.62 510 GLU A CA 1
ATOM 4020 C C . GLU A 1 510 ? 76.968 6.552 -140.252 1.00 64.62 510 GLU A C 1
ATOM 4022 O O . GLU A 1 510 ? 76.856 6.730 -141.469 1.00 64.62 510 GLU A O 1
ATOM 4027 N N . VAL A 1 511 ? 78.167 6.379 -139.681 1.00 65.06 511 VAL A N 1
ATOM 4028 C CA . VAL A 1 511 ? 79.447 6.411 -140.422 1.00 65.06 511 VAL A CA 1
ATOM 4029 C C . VAL A 1 511 ? 79.515 5.314 -141.500 1.00 65.06 511 VAL A C 1
ATOM 4031 O O . VAL A 1 511 ? 79.990 5.556 -142.617 1.00 65.06 511 VAL A O 1
ATOM 4034 N N . GLN A 1 512 ? 78.978 4.120 -141.226 1.00 61.31 512 GLN A N 1
ATOM 4035 C CA . GLN A 1 512 ? 78.863 3.055 -142.233 1.00 61.31 512 GLN A CA 1
ATOM 4036 C C . GLN A 1 512 ? 77.833 3.362 -143.337 1.00 61.31 512 GLN A C 1
ATOM 4038 O O . GLN A 1 512 ? 77.955 2.850 -144.453 1.00 61.31 512 GLN A O 1
ATOM 4043 N N . SER A 1 513 ? 76.831 4.203 -143.070 1.00 62.31 513 SER A N 1
ATOM 4044 C CA . SER A 1 513 ? 75.885 4.664 -144.095 1.00 62.31 513 SER A CA 1
ATOM 4045 C C . SER A 1 513 ? 76.504 5.745 -144.995 1.00 62.31 513 SER A C 1
ATOM 4047 O O . SER A 1 513 ? 76.399 5.660 -146.221 1.00 62.31 513 SER A O 1
ATOM 4049 N N . ALA A 1 514 ? 77.247 6.695 -144.413 1.00 59.69 514 ALA A N 1
ATOM 4050 C CA . ALA A 1 514 ? 77.921 7.774 -145.135 1.00 59.69 514 ALA A CA 1
ATOM 4051 C C . ALA A 1 514 ? 78.999 7.246 -146.099 1.00 59.69 514 ALA A C 1
ATOM 4053 O O . ALA A 1 514 ? 79.076 7.669 -147.254 1.00 59.69 514 ALA A O 1
ATOM 4054 N N . THR A 1 515 ? 79.789 6.261 -145.663 1.00 61.66 515 THR A N 1
ATOM 4055 C CA . THR A 1 515 ? 80.800 5.603 -146.512 1.00 61.66 515 THR A CA 1
ATOM 4056 C C . THR A 1 515 ? 80.174 4.802 -147.661 1.00 61.66 515 THR A C 1
ATOM 4058 O O . THR A 1 515 ? 80.679 4.844 -148.784 1.00 61.66 515 THR A O 1
ATOM 4061 N N . LYS A 1 516 ? 79.018 4.152 -147.450 1.00 62.72 516 LYS A N 1
ATOM 4062 C CA . LYS A 1 516 ? 78.241 3.529 -148.541 1.00 62.72 516 LYS A CA 1
ATOM 4063 C C . LYS A 1 516 ? 77.688 4.559 -149.533 1.00 62.72 516 LYS A C 1
ATOM 4065 O O . LYS A 1 516 ? 77.715 4.299 -150.734 1.00 62.72 516 LYS A O 1
ATOM 4070 N N . ALA A 1 517 ? 77.242 5.728 -149.069 1.00 61.44 517 ALA A N 1
ATOM 4071 C CA . ALA A 1 517 ? 76.770 6.806 -149.943 1.00 61.44 517 ALA A CA 1
ATOM 4072 C C . ALA A 1 517 ? 77.890 7.395 -150.828 1.00 61.44 517 ALA A C 1
ATOM 4074 O O . ALA A 1 517 ? 77.656 7.711 -151.992 1.00 61.44 517 ALA A O 1
ATOM 4075 N N . GLN A 1 518 ? 79.124 7.484 -150.320 1.00 60.88 518 GLN A N 1
ATOM 4076 C CA . GLN A 1 518 ? 80.285 7.895 -151.123 1.00 60.88 518 GLN A CA 1
ATOM 4077 C C . GLN A 1 518 ? 80.686 6.851 -152.179 1.00 60.88 518 GLN A C 1
ATOM 4079 O O . GLN A 1 518 ? 81.218 7.211 -153.227 1.00 60.88 518 GLN A O 1
ATOM 4084 N N . LEU A 1 519 ? 80.401 5.564 -151.955 1.00 64.12 519 LEU A N 1
ATOM 4085 C CA . LEU A 1 519 ? 80.673 4.520 -152.946 1.00 64.12 519 LEU A CA 1
ATOM 4086 C C . LEU A 1 519 ? 79.689 4.573 -154.132 1.00 64.12 519 LEU A C 1
ATOM 4088 O O . LEU A 1 519 ? 80.083 4.326 -155.273 1.00 64.12 519 LEU A O 1
ATOM 4092 N N . THR A 1 520 ? 78.419 4.925 -153.890 1.00 61.66 520 THR A N 1
ATOM 4093 C CA . THR A 1 520 ? 77.385 4.961 -154.941 1.00 61.66 520 THR A CA 1
ATOM 4094 C C . THR A 1 520 ? 77.475 6.185 -155.854 1.00 61.66 520 THR A C 1
ATOM 4096 O O . THR A 1 520 ? 77.052 6.116 -157.008 1.00 61.66 520 THR A O 1
ATOM 4099 N N . THR A 1 521 ? 78.048 7.306 -155.409 1.00 65.50 521 THR A N 1
ATOM 4100 C CA . THR A 1 521 ? 78.295 8.459 -156.296 1.00 65.50 521 THR A CA 1
ATOM 4101 C C . THR A 1 521 ? 79.382 8.155 -157.331 1.00 65.50 521 THR A C 1
ATOM 4103 O O . THR A 1 521 ? 79.218 8.496 -158.504 1.00 65.50 521 THR A O 1
ATOM 4106 N N . VAL A 1 522 ? 80.441 7.438 -156.936 1.00 67.06 522 VAL A N 1
ATOM 4107 C CA . VAL A 1 522 ? 81.536 7.021 -157.829 1.00 67.06 522 VAL A CA 1
ATOM 4108 C C . VAL A 1 522 ? 81.056 6.027 -158.895 1.00 67.06 522 VAL A C 1
ATOM 4110 O O . VAL A 1 522 ? 81.395 6.180 -160.070 1.00 67.06 522 VAL A O 1
ATOM 4113 N N . THR A 1 523 ? 80.224 5.040 -158.538 1.00 66.00 523 THR A N 1
ATOM 4114 C CA . THR A 1 523 ? 79.680 4.085 -159.524 1.00 66.00 523 THR A CA 1
ATOM 4115 C C . THR A 1 523 ? 78.704 4.741 -160.501 1.00 66.00 523 THR A C 1
ATOM 4117 O O . THR A 1 523 ? 78.800 4.503 -161.704 1.00 66.00 523 THR A O 1
ATOM 4120 N N . ASN A 1 524 ? 77.835 5.643 -160.034 1.00 66.94 524 ASN A N 1
ATOM 4121 C CA . ASN A 1 524 ? 76.907 6.366 -160.911 1.00 66.94 524 ASN A CA 1
ATOM 4122 C C . ASN A 1 524 ? 77.624 7.238 -161.964 1.00 66.94 524 ASN A C 1
ATOM 4124 O O . ASN A 1 524 ? 77.127 7.376 -163.083 1.00 66.94 524 ASN A O 1
ATOM 4128 N N . HIS A 1 525 ? 78.805 7.788 -161.652 1.00 66.19 525 HIS A N 1
ATOM 4129 C CA . HIS A 1 525 ? 79.614 8.543 -162.620 1.00 66.19 525 HIS A CA 1
ATOM 4130 C C . HIS A 1 525 ? 80.196 7.652 -163.735 1.00 66.19 525 HIS A C 1
ATOM 4132 O O . HIS A 1 525 ? 80.237 8.055 -164.898 1.00 66.19 525 HIS A O 1
ATOM 4138 N N . ARG A 1 526 ? 80.590 6.414 -163.405 1.00 72.25 526 ARG A N 1
ATOM 4139 C CA . ARG A 1 526 ? 81.045 5.408 -164.381 1.00 72.25 526 ARG A CA 1
ATOM 4140 C C . ARG A 1 526 ? 79.917 4.981 -165.325 1.00 72.25 526 ARG A C 1
ATOM 4142 O O . ARG A 1 526 ? 80.120 4.928 -166.538 1.00 72.25 526 ARG A O 1
ATOM 4149 N N . ASP A 1 527 ? 78.734 4.699 -164.789 1.00 66.25 527 ASP A N 1
ATOM 4150 C CA . ASP A 1 527 ? 77.627 4.154 -165.584 1.00 66.25 527 ASP A CA 1
ATOM 4151 C C . ASP A 1 527 ? 76.969 5.209 -166.493 1.00 66.25 527 ASP A C 1
ATOM 4153 O O . ASP A 1 527 ? 76.433 4.869 -167.551 1.00 66.25 527 ASP A O 1
ATOM 4157 N N . ALA A 1 528 ? 77.076 6.498 -166.150 1.00 67.50 528 ALA A N 1
ATOM 4158 C CA . ALA A 1 528 ? 76.708 7.600 -167.040 1.00 67.50 528 ALA A CA 1
ATOM 4159 C C . ALA A 1 528 ? 77.567 7.636 -168.322 1.00 67.50 528 ALA A C 1
ATOM 4161 O O . ALA A 1 528 ? 77.029 7.790 -169.419 1.00 67.50 528 ALA A O 1
ATOM 4162 N N . LEU A 1 529 ? 78.885 7.426 -168.204 1.00 60.50 529 LEU A N 1
ATOM 4163 C CA . LEU A 1 529 ? 79.805 7.392 -169.350 1.00 60.50 529 LEU A CA 1
ATOM 4164 C C . LEU A 1 529 ? 79.584 6.163 -170.248 1.00 60.50 529 LEU A C 1
ATOM 4166 O O . LEU A 1 529 ? 79.739 6.253 -171.465 1.00 60.50 529 LEU A O 1
ATOM 4170 N N . LEU A 1 530 ? 79.180 5.026 -169.674 1.00 64.38 530 LEU A N 1
ATOM 4171 C CA . LEU A 1 530 ? 78.901 3.805 -170.439 1.00 64.38 530 LEU A CA 1
ATOM 4172 C C . LEU A 1 530 ? 77.585 3.878 -171.233 1.00 64.38 530 LEU A C 1
ATOM 4174 O O . LEU A 1 530 ? 77.519 3.326 -172.331 1.00 64.38 530 LEU A O 1
ATOM 4178 N N . ARG A 1 531 ? 76.560 4.592 -170.740 1.00 63.06 531 ARG A N 1
ATOM 4179 C CA . ARG A 1 531 ? 75.277 4.749 -171.457 1.00 63.06 531 ARG A CA 1
ATOM 4180 C C . ARG A 1 531 ? 75.408 5.541 -172.760 1.00 63.06 531 ARG A C 1
ATOM 4182 O O . ARG A 1 531 ? 74.872 5.104 -173.777 1.00 63.06 531 ARG A O 1
ATOM 4189 N N . LEU A 1 532 ? 76.196 6.620 -172.766 1.00 60.78 532 LEU A N 1
ATOM 4190 C CA . LEU A 1 532 ? 76.464 7.420 -173.974 1.00 60.78 532 LEU A CA 1
ATOM 4191 C C . LEU A 1 532 ? 77.118 6.610 -175.111 1.00 60.78 532 LEU A C 1
ATOM 4193 O O . LEU A 1 532 ? 76.927 6.931 -176.280 1.00 60.78 532 LEU A O 1
ATOM 4197 N N . LEU A 1 533 ? 77.846 5.535 -174.787 1.00 58.03 533 LEU A N 1
ATOM 4198 C CA . LEU A 1 533 ? 78.446 4.616 -175.765 1.00 58.03 533 LEU A CA 1
ATOM 4199 C C . LEU A 1 533 ? 77.512 3.467 -176.196 1.00 58.03 533 LEU A C 1
ATOM 4201 O O . LEU A 1 533 ? 77.851 2.718 -177.112 1.00 58.03 533 LEU A O 1
ATOM 4205 N N . GLN A 1 534 ? 76.350 3.308 -175.555 1.00 57.03 534 GLN A N 1
ATOM 4206 C CA . GLN A 1 534 ? 75.376 2.256 -175.867 1.00 57.03 534 GLN A CA 1
ATOM 4207 C C . GLN A 1 534 ? 74.149 2.778 -176.626 1.00 57.03 534 GLN A C 1
ATOM 4209 O O . GLN A 1 534 ? 73.639 2.063 -177.486 1.00 57.03 534 GLN A O 1
ATOM 4214 N N . GLU A 1 535 ? 73.721 4.028 -176.418 1.00 55.38 535 GLU A N 1
ATOM 4215 C CA . GLU A 1 535 ? 72.583 4.611 -177.158 1.00 55.38 535 GLU A CA 1
ATOM 4216 C C . GLU A 1 535 ? 72.847 4.791 -178.669 1.00 55.38 535 GLU A C 1
ATOM 4218 O O . GLU A 1 535 ? 71.903 4.870 -179.453 1.00 55.38 535 GLU A O 1
ATOM 4223 N N . GLN A 1 536 ? 74.110 4.758 -179.115 1.00 45.81 536 GLN A N 1
ATOM 4224 C CA . GLN A 1 536 ? 74.464 4.707 -180.543 1.00 45.81 536 GLN A CA 1
ATOM 4225 C C . GLN A 1 536 ? 74.306 3.316 -181.195 1.00 45.81 536 GLN A C 1
ATOM 4227 O O . GLN A 1 536 ? 74.424 3.212 -182.416 1.00 45.81 536 GLN A O 1
ATOM 4232 N N . ARG A 1 537 ? 74.077 2.237 -180.428 1.00 45.31 537 ARG A N 1
ATOM 4233 C CA . ARG A 1 537 ? 74.256 0.852 -180.902 1.00 45.31 537 ARG A CA 1
ATOM 4234 C C . ARG A 1 537 ? 72.987 -0.004 -180.793 1.00 45.31 537 ARG A C 1
ATOM 4236 O O . ARG A 1 537 ? 72.920 -0.908 -179.965 1.00 45.31 537 ARG A O 1
ATOM 4243 N N . ASN A 1 538 ? 72.070 0.203 -181.743 1.00 41.50 538 ASN A N 1
ATOM 4244 C CA . ASN A 1 538 ? 70.881 -0.621 -182.033 1.00 41.50 538 ASN A CA 1
ATOM 4245 C C . ASN A 1 538 ? 69.767 -0.479 -180.967 1.00 41.50 538 ASN A C 1
ATOM 4247 O O . ASN A 1 538 ? 69.938 -0.881 -179.826 1.00 41.50 538 ASN A O 1
ATOM 4251 N N . SER A 1 539 ? 68.556 0.024 -181.231 1.00 38.25 539 SER A N 1
ATOM 4252 C CA . SER A 1 539 ? 67.889 0.425 -182.486 1.00 38.25 539 SER A CA 1
ATOM 4253 C C . SER A 1 539 ? 67.673 -0.668 -183.549 1.00 38.25 539 SER A C 1
ATOM 4255 O O . SER A 1 539 ? 67.582 -0.380 -184.739 1.00 38.25 539 SER A O 1
ATOM 4257 N N . THR A 1 540 ? 67.494 -1.932 -183.142 1.00 43.00 540 THR A N 1
ATOM 4258 C CA . THR A 1 540 ? 66.878 -2.969 -184.006 1.00 43.00 540 THR A CA 1
ATOM 4259 C C . THR A 1 540 ? 66.282 -4.134 -183.194 1.00 43.00 540 THR A C 1
ATOM 4261 O O . THR A 1 540 ? 67.002 -4.729 -182.407 1.00 43.00 540 THR A O 1
ATOM 4264 N N . ILE A 1 541 ? 65.008 -4.497 -183.460 1.00 40.34 541 ILE A N 1
ATOM 4265 C CA . ILE A 1 541 ? 64.359 -5.813 -183.171 1.00 40.34 541 ILE A CA 1
ATOM 4266 C C . ILE A 1 541 ? 64.292 -6.204 -181.664 1.00 40.34 541 ILE A C 1
ATOM 4268 O O . ILE A 1 541 ? 65.296 -6.611 -181.104 1.00 40.34 541 ILE A O 1
ATOM 4272 N N . ARG A 1 542 ? 63.171 -6.223 -180.913 1.00 34.97 542 ARG A N 1
ATOM 4273 C CA . ARG A 1 542 ? 61.701 -6.000 -181.066 1.00 34.97 542 ARG A CA 1
ATOM 4274 C C . ARG A 1 542 ? 61.205 -5.359 -179.738 1.00 34.97 542 ARG A C 1
ATOM 4276 O O . ARG A 1 542 ? 61.784 -5.664 -178.706 1.00 34.97 542 ARG A O 1
ATOM 4283 N N . GLN A 1 543 ? 60.302 -4.370 -179.665 1.00 32.34 543 GLN A N 1
ATOM 4284 C CA . GLN A 1 543 ? 58.872 -4.266 -180.063 1.00 32.34 543 GLN A CA 1
ATOM 4285 C C . GLN A 1 543 ? 57.874 -4.987 -179.095 1.00 32.34 543 GLN A C 1
ATOM 4287 O O . GLN A 1 543 ? 58.208 -6.071 -178.625 1.00 32.34 543 GLN A O 1
ATOM 4292 N N . PRO A 1 544 ? 56.729 -4.359 -178.702 1.00 44.94 544 PRO A N 1
ATOM 4293 C CA . PRO A 1 544 ? 56.489 -4.114 -177.263 1.00 44.94 544 PRO A CA 1
ATOM 4294 C C . PRO A 1 544 ? 55.025 -4.135 -176.727 1.00 44.94 544 PRO A C 1
ATOM 4296 O O . PRO A 1 544 ? 54.059 -4.173 -177.479 1.00 44.94 544 PRO A O 1
ATOM 4299 N N . HIS A 1 545 ? 54.894 -3.947 -175.403 1.00 31.62 545 HIS A N 1
ATOM 4300 C CA . HIS A 1 545 ? 53.739 -3.396 -174.655 1.00 31.62 545 HIS A CA 1
ATOM 4301 C C . HIS A 1 545 ? 54.292 -2.691 -173.385 1.00 31.62 545 HIS A C 1
ATOM 4303 O O . HIS A 1 545 ? 55.279 -3.183 -172.845 1.00 31.62 545 HIS A O 1
ATOM 4309 N N . LEU A 1 546 ? 53.866 -1.536 -172.839 1.00 40.75 546 LEU A N 1
ATOM 4310 C CA . LEU A 1 546 ? 52.788 -0.542 -173.066 1.00 40.75 546 LEU A CA 1
ATOM 4311 C C . LEU A 1 546 ? 51.357 -0.927 -172.599 1.00 40.75 546 LEU A C 1
ATOM 4313 O O . LEU A 1 546 ? 50.977 -2.080 -172.797 1.00 40.75 546 LEU A O 1
ATOM 4317 N N . PRO A 1 547 ? 50.550 0.017 -172.028 1.00 45.94 547 PRO A N 1
ATOM 4318 C CA . PRO A 1 547 ? 50.683 1.485 -172.141 1.00 45.94 547 PRO A CA 1
ATOM 4319 C C . PRO A 1 547 ? 50.748 2.341 -170.837 1.00 45.94 547 PRO A C 1
ATOM 4321 O O . PRO A 1 547 ? 50.200 1.998 -169.800 1.00 45.94 547 PRO A O 1
ATOM 4324 N N . THR A 1 548 ? 51.379 3.521 -170.986 1.00 36.59 548 THR A N 1
ATOM 4325 C CA . THR A 1 548 ? 51.109 4.858 -170.367 1.00 36.59 548 THR A CA 1
ATOM 4326 C C . THR A 1 548 ? 50.873 5.017 -168.850 1.00 36.59 548 THR A C 1
ATOM 4328 O O . THR A 1 548 ? 49.893 4.524 -168.317 1.00 36.59 548 THR A O 1
ATOM 4331 N N . LYS A 1 549 ? 51.722 5.736 -168.090 1.00 37.75 549 LYS A N 1
ATOM 4332 C CA . LYS A 1 549 ? 52.082 7.191 -168.104 1.00 37.75 549 LYS A CA 1
ATOM 4333 C C . LYS A 1 549 ? 51.062 8.139 -167.428 1.00 37.75 549 LYS A C 1
ATOM 4335 O O . LYS A 1 549 ? 50.128 8.593 -168.080 1.00 37.75 549 LYS A O 1
ATOM 4340 N N . LYS A 1 550 ? 51.447 8.684 -166.268 1.00 37.81 550 LYS A N 1
ATOM 4341 C CA . LYS A 1 550 ? 52.010 10.053 -166.179 1.00 37.81 550 LYS A CA 1
ATOM 4342 C C . LYS A 1 550 ? 52.998 10.152 -165.002 1.00 37.81 550 LYS A C 1
ATOM 4344 O O . LYS A 1 550 ? 53.076 9.235 -164.191 1.00 37.81 550 LYS A O 1
ATOM 4349 N N . LYS A 1 551 ? 53.823 11.199 -164.996 1.00 46.50 551 LYS A N 1
ATOM 4350 C CA . LYS A 1 551 ? 54.916 11.478 -164.043 1.00 46.50 551 LYS A CA 1
ATOM 4351 C C . LYS A 1 551 ? 54.884 12.985 -163.718 1.00 46.50 551 LYS A C 1
ATOM 4353 O O . LYS A 1 551 ? 54.028 13.666 -164.274 1.00 46.50 551 LYS A O 1
ATOM 4358 N N . GLU A 1 552 ? 55.846 13.457 -162.916 1.00 38.44 552 GLU A N 1
ATOM 4359 C CA . GLU A 1 552 ? 56.004 14.842 -162.406 1.00 38.44 552 GLU A CA 1
ATOM 4360 C C . GLU A 1 552 ? 55.087 15.141 -161.187 1.00 38.44 552 GLU A C 1
ATOM 4362 O O . GLU A 1 552 ? 53.929 14.738 -161.191 1.00 38.44 552 GLU A O 1
ATOM 4367 N N . THR A 1 553 ? 55.556 15.746 -160.078 1.00 39.34 553 THR A N 1
ATOM 4368 C CA . THR A 1 553 ? 56.897 16.323 -159.801 1.00 39.34 553 THR A CA 1
ATOM 4369 C C . THR A 1 553 ? 57.291 16.346 -158.306 1.00 39.34 553 THR A C 1
ATOM 4371 O O . THR A 1 553 ? 56.445 16.475 -157.434 1.00 39.34 553 THR A O 1
ATOM 4374 N N . HIS A 1 554 ? 58.614 16.347 -158.074 1.00 38.28 554 HIS A N 1
ATOM 4375 C CA . HIS A 1 554 ? 59.372 16.818 -156.893 1.00 38.28 554 HIS A CA 1
ATOM 4376 C C . HIS A 1 554 ? 59.358 16.089 -155.524 1.00 38.28 554 HIS A C 1
ATOM 4378 O O . HIS A 1 554 ? 58.442 15.381 -155.126 1.00 38.28 554 HIS A O 1
ATOM 4384 N N . HIS A 1 555 ? 60.504 16.281 -154.853 1.00 42.72 555 HIS A N 1
ATOM 4385 C CA . HIS A 1 555 ? 60.929 15.862 -153.507 1.00 42.72 555 HIS A CA 1
ATOM 4386 C C . HIS A 1 555 ? 60.308 16.794 -152.423 1.00 42.72 555 HIS A C 1
ATOM 438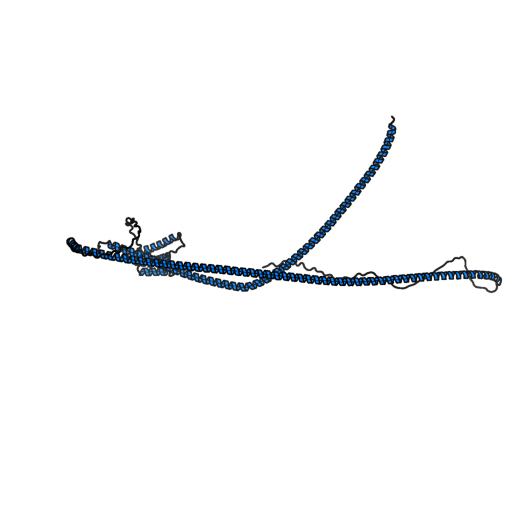8 O O . HIS A 1 555 ? 59.715 17.802 -152.794 1.00 42.72 555 HIS A O 1
ATOM 4394 N N . THR A 1 556 ? 60.393 16.572 -151.100 1.00 40.19 556 THR A N 1
ATOM 4395 C CA . THR A 1 556 ? 61.447 15.932 -150.270 1.00 40.19 556 THR A CA 1
ATOM 4396 C C . THR A 1 556 ? 60.930 15.093 -149.085 1.00 40.19 556 THR A C 1
ATOM 4398 O O . THR A 1 556 ? 59.792 15.235 -148.655 1.00 40.19 556 THR A O 1
ATOM 4401 N N . ALA A 1 557 ? 61.810 14.233 -148.547 1.00 45.00 557 ALA A N 1
ATOM 4402 C CA . ALA A 1 557 ? 61.677 13.537 -147.251 1.00 45.00 557 ALA A CA 1
ATOM 4403 C C . ALA A 1 557 ? 61.747 14.541 -146.063 1.00 45.00 557 ALA A C 1
ATOM 4405 O O . ALA A 1 557 ? 62.044 15.713 -146.298 1.00 45.00 557 ALA A O 1
ATOM 4406 N N . SER A 1 558 ? 61.454 14.215 -144.794 1.00 35.97 558 SER A N 1
ATOM 4407 C CA . SER A 1 558 ? 61.543 12.949 -144.015 1.00 35.97 558 SER A CA 1
ATOM 4408 C C . SER A 1 558 ? 60.390 12.882 -142.980 1.00 35.97 558 SER A C 1
ATOM 4410 O O . SER A 1 558 ? 59.912 13.938 -142.583 1.00 35.97 558 SER A O 1
ATOM 4412 N N . SER A 1 559 ? 59.766 11.769 -142.549 1.00 42.81 559 SER A N 1
ATOM 4413 C CA . SER A 1 559 ? 60.194 10.415 -142.104 1.00 42.81 559 SER A CA 1
ATOM 4414 C C . SER A 1 559 ? 60.929 10.382 -140.739 1.00 42.81 559 SER A C 1
ATOM 4416 O O . SER A 1 559 ? 61.882 11.134 -140.585 1.00 42.81 559 SER A O 1
ATOM 4418 N N . SER A 1 560 ? 60.610 9.525 -139.744 1.00 43.94 560 SER A N 1
ATOM 4419 C CA . SER A 1 560 ? 59.509 8.527 -139.594 1.00 43.94 560 SER A CA 1
ATOM 4420 C C . SER A 1 560 ? 59.537 7.748 -138.243 1.00 43.94 560 SER A C 1
ATOM 4422 O O . SER A 1 560 ? 60.625 7.349 -137.843 1.00 43.94 560 SER A O 1
ATOM 4424 N N . THR A 1 561 ? 58.352 7.387 -137.688 1.00 45.16 561 THR A N 1
ATOM 4425 C CA . THR A 1 561 ? 58.021 6.143 -136.892 1.00 45.16 561 THR A CA 1
ATOM 4426 C C . THR A 1 561 ? 58.818 5.863 -135.573 1.00 45.16 561 THR A C 1
ATOM 4428 O O . THR A 1 561 ? 59.660 6.679 -135.236 1.00 45.16 561 THR A O 1
ATOM 4431 N N . THR A 1 562 ? 58.645 4.851 -134.680 1.00 41.78 562 THR A N 1
ATOM 4432 C CA . THR A 1 562 ? 57.781 3.639 -134.394 1.00 41.78 562 THR A CA 1
ATOM 4433 C C . THR A 1 562 ? 58.041 3.207 -132.900 1.00 41.78 562 THR A C 1
ATOM 4435 O O . THR A 1 562 ? 59.003 3.723 -132.347 1.00 41.78 562 THR A O 1
ATOM 4438 N N . SER A 1 563 ? 57.379 2.294 -132.141 1.00 35.31 563 SER A N 1
ATOM 4439 C CA . SER A 1 563 ? 56.200 1.391 -132.267 1.00 35.31 563 SER A CA 1
ATOM 4440 C C . SER A 1 563 ? 55.685 0.863 -130.882 1.00 35.31 563 SER A C 1
ATOM 4442 O O . SER A 1 563 ? 56.427 0.868 -129.911 1.00 35.31 563 SER A O 1
ATOM 4444 N N . THR A 1 564 ? 54.441 0.348 -130.835 1.00 31.77 564 THR A N 1
ATOM 4445 C CA . THR A 1 564 ? 53.849 -0.778 -130.025 1.00 31.77 564 THR A CA 1
ATOM 4446 C C . THR A 1 564 ? 54.397 -1.276 -128.654 1.00 31.77 564 THR A C 1
ATOM 4448 O O . THR A 1 564 ? 55.484 -1.835 -128.610 1.00 31.77 564 THR A O 1
ATOM 4451 N N . SER A 1 565 ? 53.520 -1.284 -127.619 1.00 34.09 565 SER A N 1
ATOM 4452 C CA . SER A 1 565 ? 52.824 -2.445 -126.949 1.00 34.09 565 SER A CA 1
ATOM 4453 C C . SER A 1 565 ? 53.526 -3.805 -126.649 1.00 34.09 565 SER A C 1
ATOM 4455 O O . SER A 1 565 ? 54.355 -4.208 -127.458 1.00 34.09 565 SER A O 1
ATOM 4457 N N . PRO A 1 566 ? 53.025 -4.664 -125.699 1.00 52.72 566 PRO A N 1
ATOM 4458 C CA . PRO A 1 566 ? 52.157 -4.428 -124.508 1.00 52.72 566 PRO A CA 1
ATOM 4459 C C . PRO A 1 566 ? 52.404 -5.322 -123.227 1.00 52.72 566 PRO A C 1
ATOM 4461 O O . PRO A 1 566 ? 53.037 -6.366 -123.290 1.00 52.72 566 PRO A O 1
ATOM 4464 N N . HIS A 1 567 ? 51.699 -4.992 -122.122 1.00 33.03 567 HIS A N 1
ATOM 4465 C CA . HIS A 1 567 ? 51.117 -5.880 -121.064 1.00 33.03 567 HIS A CA 1
ATOM 4466 C C . HIS A 1 567 ? 51.914 -6.564 -119.895 1.00 33.03 567 HIS A C 1
ATOM 4468 O O . HIS A 1 567 ? 52.853 -7.318 -120.098 1.00 33.03 567 HIS A O 1
ATOM 4474 N N . PHE A 1 568 ? 51.286 -6.474 -118.694 1.00 30.62 568 PHE A N 1
ATOM 4475 C CA . PHE A 1 568 ? 51.153 -7.454 -117.568 1.00 30.62 568 PHE A CA 1
ATOM 4476 C C . PHE A 1 568 ? 52.149 -7.553 -116.361 1.00 30.62 568 PHE A C 1
ATOM 4478 O O . PHE A 1 568 ? 53.188 -8.184 -116.473 1.00 30.62 568 PHE A O 1
ATOM 4485 N N . ARG A 1 569 ? 51.644 -7.162 -115.155 1.00 31.62 569 ARG A N 1
ATOM 4486 C CA . ARG A 1 569 ? 51.920 -7.657 -113.755 1.00 31.62 569 ARG A CA 1
ATOM 4487 C C . ARG A 1 569 ? 53.353 -7.522 -113.156 1.00 31.62 569 ARG A C 1
ATOM 4489 O O . ARG A 1 569 ? 54.316 -7.488 -113.898 1.00 31.62 569 ARG A O 1
ATOM 4496 N N . ALA A 1 570 ? 53.584 -7.458 -111.827 1.00 31.02 570 ALA A N 1
ATOM 4497 C CA . ALA A 1 570 ? 52.736 -7.426 -110.604 1.00 31.02 570 ALA A CA 1
ATOM 4498 C C . ALA A 1 570 ? 53.507 -6.832 -109.379 1.00 31.02 570 ALA A C 1
ATOM 4500 O O . ALA A 1 570 ? 54.715 -6.659 -109.479 1.00 31.02 570 ALA A O 1
ATOM 4501 N N . LEU A 1 571 ? 52.821 -6.682 -108.218 1.00 30.89 571 LEU A N 1
ATOM 4502 C CA . LEU A 1 571 ? 53.339 -6.353 -106.856 1.00 30.89 571 LEU A CA 1
ATOM 4503 C C . LEU A 1 571 ? 53.874 -4.909 -106.680 1.00 30.89 571 LEU A C 1
ATOM 4505 O O . LEU A 1 571 ? 54.382 -4.340 -107.636 1.00 30.89 571 LEU A O 1
ATOM 4509 N N . ALA A 1 572 ? 53.831 -4.233 -105.520 1.00 33.50 572 ALA A N 1
ATOM 4510 C CA . ALA A 1 572 ? 53.039 -4.285 -104.264 1.00 33.50 572 ALA A CA 1
ATOM 4511 C C . ALA A 1 572 ? 52.999 -2.810 -103.714 1.00 33.50 572 ALA A C 1
ATOM 4513 O O . ALA A 1 572 ? 53.563 -1.943 -104.374 1.00 33.50 572 ALA A O 1
ATOM 4514 N N . SER A 1 573 ? 52.375 -2.377 -102.606 1.00 31.56 573 SER A N 1
ATOM 4515 C CA . SER A 1 573 ? 52.104 -2.981 -101.288 1.00 31.56 573 SER A CA 1
ATOM 4516 C C . SER A 1 573 ? 51.112 -2.131 -100.438 1.00 31.56 573 SER A C 1
ATOM 4518 O O . SER A 1 573 ? 50.749 -1.031 -100.836 1.00 31.56 573 SER A O 1
ATOM 4520 N N . LEU A 1 574 ? 50.671 -2.699 -99.299 1.00 32.44 574 LEU A N 1
ATOM 4521 C CA . LEU A 1 574 ? 50.443 -2.141 -97.934 1.00 32.44 574 LEU A CA 1
ATOM 4522 C C . LEU A 1 574 ? 50.256 -0.610 -97.697 1.00 32.44 574 LEU A C 1
ATOM 4524 O O . LEU A 1 574 ? 50.928 0.197 -98.322 1.00 32.44 574 LEU A O 1
ATOM 4528 N N . GLN A 1 575 ? 49.542 -0.117 -96.667 1.00 35.16 575 GLN A N 1
ATOM 4529 C CA . GLN A 1 575 ? 48.543 -0.668 -95.717 1.00 35.16 575 GLN A CA 1
ATOM 4530 C C . GLN A 1 575 ? 48.061 0.476 -94.790 1.00 35.16 575 GLN A C 1
ATOM 4532 O O . GLN A 1 575 ? 48.895 1.100 -94.140 1.00 35.16 575 GLN A O 1
ATOM 4537 N N . ALA A 1 576 ? 46.749 0.719 -94.675 1.00 34.09 576 ALA A N 1
ATOM 4538 C CA . ALA A 1 576 ? 46.116 1.537 -93.621 1.00 34.09 576 ALA A CA 1
ATOM 4539 C C . ALA A 1 576 ? 44.582 1.367 -93.674 1.00 34.09 576 ALA A C 1
ATOM 4541 O O . ALA A 1 576 ? 44.047 1.241 -94.773 1.00 34.09 576 ALA A O 1
ATOM 4542 N N . LEU A 1 577 ? 43.829 1.375 -92.571 1.00 37.75 577 LEU A N 1
ATOM 4543 C CA . LEU A 1 577 ? 44.194 1.078 -91.177 1.00 37.75 577 LEU A CA 1
ATOM 4544 C C . LEU A 1 577 ? 43.007 0.327 -90.526 1.00 37.75 577 LEU A C 1
ATOM 4546 O O . LEU A 1 577 ? 41.941 0.224 -91.127 1.00 37.75 577 LEU A O 1
ATOM 4550 N N . THR A 1 578 ? 43.213 -0.223 -89.334 1.00 37.44 578 THR A N 1
ATOM 4551 C CA . THR A 1 578 ? 42.184 -0.861 -88.495 1.00 37.44 578 THR A CA 1
ATOM 4552 C C . THR A 1 578 ? 41.103 0.116 -88.035 1.00 37.44 578 THR A C 1
ATOM 4554 O O . THR A 1 578 ? 41.450 1.228 -87.653 1.00 37.44 578 THR A O 1
ATOM 4557 N N . ASP A 1 579 ? 39.866 -0.369 -87.930 1.00 37.16 579 ASP A N 1
ATOM 4558 C CA . ASP A 1 579 ? 38.969 -0.077 -86.804 1.00 37.16 579 ASP A CA 1
ATOM 4559 C C . ASP A 1 579 ? 38.195 -1.366 -86.471 1.00 37.16 579 ASP A C 1
ATOM 4561 O O . ASP A 1 579 ? 37.693 -2.042 -87.374 1.00 37.16 579 ASP A O 1
ATOM 4565 N N . ASP A 1 580 ? 38.162 -1.718 -85.185 1.00 40.28 580 ASP A N 1
ATOM 4566 C CA . ASP A 1 580 ? 37.331 -2.782 -84.601 1.00 40.28 580 ASP A CA 1
ATOM 4567 C C . ASP A 1 580 ? 35.940 -2.183 -84.269 1.00 40.28 580 ASP A C 1
ATOM 4569 O O . ASP A 1 580 ? 35.830 -0.992 -83.990 1.00 40.28 580 ASP A O 1
ATOM 4573 N N . LEU A 1 581 ? 34.809 -2.869 -84.454 1.00 38.31 581 LEU A N 1
ATOM 4574 C CA . LEU A 1 581 ? 34.345 -4.071 -83.744 1.00 38.31 581 LEU A CA 1
ATOM 4575 C C . LEU A 1 581 ? 34.032 -3.784 -82.258 1.00 38.31 581 LEU A C 1
ATOM 4577 O O . LEU A 1 581 ? 34.880 -3.969 -81.390 1.00 38.31 581 LEU A O 1
ATOM 4581 N N . LEU A 1 582 ? 32.791 -3.353 -82.002 1.00 43.97 582 LEU A N 1
ATOM 4582 C CA . LEU A 1 582 ? 32.038 -3.528 -80.750 1.00 43.97 582 LEU A CA 1
ATOM 4583 C C . LEU A 1 582 ? 30.545 -3.252 -81.034 1.00 43.97 582 LEU A C 1
ATOM 4585 O O . LEU A 1 582 ? 30.106 -2.103 -81.031 1.00 43.97 582 LEU A O 1
ATOM 4589 N N . ASP A 1 583 ? 29.810 -4.321 -81.343 1.00 44.88 583 ASP A N 1
ATOM 4590 C CA . ASP A 1 583 ? 28.388 -4.447 -80.987 1.00 44.88 583 ASP A CA 1
ATOM 4591 C C . ASP A 1 583 ? 28.309 -4.985 -79.529 1.00 44.88 583 ASP A C 1
ATOM 4593 O O . ASP A 1 583 ? 29.356 -5.161 -78.899 1.00 44.88 583 ASP A O 1
ATOM 4597 N N . ASP A 1 584 ? 27.100 -5.281 -79.035 1.00 42.97 584 ASP A N 1
ATOM 4598 C CA . ASP A 1 584 ? 26.768 -5.793 -77.685 1.00 42.97 584 ASP A CA 1
ATOM 4599 C C . ASP A 1 584 ? 26.937 -4.731 -76.553 1.00 42.97 584 ASP A C 1
ATOM 4601 O O . ASP A 1 584 ? 27.990 -4.110 -76.405 1.00 42.97 584 ASP A O 1
ATOM 4605 N N . ASP A 1 585 ? 25.953 -4.423 -75.698 1.00 48.16 585 ASP A N 1
ATOM 4606 C CA . ASP A 1 585 ? 24.566 -4.907 -75.562 1.00 48.16 585 ASP A CA 1
ATOM 4607 C C . ASP A 1 585 ? 23.611 -3.745 -75.197 1.00 48.16 585 ASP A C 1
ATOM 4609 O O . ASP A 1 585 ? 24.004 -2.796 -74.509 1.00 48.16 585 ASP A O 1
ATOM 4613 N N . ASP A 1 586 ? 22.342 -3.855 -75.610 1.00 47.19 586 ASP A N 1
ATOM 4614 C CA . ASP A 1 586 ? 21.219 -3.144 -74.981 1.00 47.19 586 ASP A CA 1
ATOM 4615 C C . ASP A 1 586 ? 20.824 -3.890 -73.691 1.00 47.19 586 ASP A C 1
ATOM 4617 O O . ASP A 1 586 ? 20.636 -5.105 -73.728 1.00 47.19 586 ASP A O 1
ATOM 4621 N N . ASP A 1 587 ? 20.628 -3.183 -72.574 1.00 50.56 587 ASP A N 1
ATOM 4622 C CA . ASP A 1 587 ? 20.000 -3.756 -71.371 1.00 50.56 587 ASP A CA 1
ATOM 4623 C C . ASP A 1 587 ? 19.135 -2.676 -70.688 1.00 50.56 587 ASP A C 1
ATOM 4625 O O . ASP A 1 587 ? 19.608 -1.856 -69.893 1.00 50.56 587 ASP A O 1
ATOM 4629 N N . ASP A 1 588 ? 17.856 -2.628 -71.075 1.00 46.06 588 ASP A N 1
ATOM 4630 C CA . ASP A 1 588 ? 16.839 -1.773 -70.457 1.00 46.06 588 ASP A CA 1
ATOM 4631 C C . ASP A 1 588 ? 16.572 -2.222 -69.010 1.00 46.06 588 ASP A C 1
ATOM 4633 O O . ASP A 1 588 ? 16.296 -3.392 -68.755 1.00 46.06 588 ASP A O 1
ATOM 4637 N N . TYR A 1 589 ? 16.547 -1.271 -68.073 1.00 50.78 589 TYR A N 1
ATOM 4638 C CA . TYR A 1 589 ? 15.926 -1.452 -66.754 1.00 50.78 589 TYR A CA 1
ATOM 4639 C C . TYR A 1 589 ? 15.098 -0.217 -66.372 1.00 50.78 589 TYR A C 1
ATOM 4641 O O . TYR A 1 589 ? 15.410 0.525 -65.438 1.00 50.78 589 TYR A O 1
ATOM 4649 N N . ASP A 1 590 ? 14.003 -0.024 -67.111 1.00 49.25 590 ASP A N 1
ATOM 4650 C CA . ASP A 1 590 ? 12.762 0.438 -66.488 1.00 49.25 590 ASP A CA 1
ATOM 4651 C C . ASP A 1 590 ? 12.273 -0.687 -65.558 1.00 49.25 590 ASP A C 1
ATOM 4653 O O . ASP A 1 590 ? 11.979 -1.781 -66.035 1.00 49.25 590 ASP A O 1
ATOM 4657 N N . ASP A 1 591 ? 12.176 -0.436 -64.248 1.00 52.03 591 ASP A N 1
ATOM 4658 C CA . ASP A 1 591 ? 11.426 -1.303 -63.326 1.00 52.03 591 ASP A CA 1
ATOM 4659 C C . ASP A 1 591 ? 10.864 -0.478 -62.145 1.00 52.03 591 ASP A C 1
ATOM 4661 O O . ASP A 1 591 ? 11.571 -0.070 -61.221 1.00 52.03 591 ASP A O 1
ATOM 4665 N N . ASP A 1 592 ? 9.562 -0.208 -62.249 1.00 49.28 592 ASP A N 1
ATOM 4666 C CA . ASP A 1 592 ? 8.571 0.149 -61.228 1.00 49.28 592 ASP A CA 1
ATOM 4667 C C . ASP A 1 592 ? 8.842 1.228 -60.146 1.00 49.28 592 ASP A C 1
ATOM 4669 O O . ASP A 1 592 ? 9.316 0.980 -59.031 1.00 49.28 592 ASP A O 1
ATOM 4673 N N . GLU A 1 593 ? 8.234 2.402 -60.373 1.00 46.78 593 GLU A N 1
ATOM 4674 C CA . GLU A 1 593 ? 7.604 3.187 -59.299 1.00 46.78 593 GLU A CA 1
ATOM 4675 C C . GLU A 1 593 ? 6.413 2.410 -58.680 1.00 46.78 593 GLU A C 1
ATOM 4677 O O . GLU A 1 593 ? 5.262 2.599 -59.079 1.00 46.78 593 GLU A O 1
ATOM 4682 N N . VAL A 1 594 ? 6.644 1.570 -57.661 1.00 51.50 594 VAL A N 1
ATOM 4683 C CA . VAL A 1 594 ? 5.538 1.010 -56.849 1.00 51.50 594 VAL A CA 1
ATOM 4684 C C . VAL A 1 594 ? 5.104 1.999 -55.761 1.00 51.50 594 VAL A C 1
ATOM 4686 O O . VAL A 1 594 ? 5.545 1.942 -54.610 1.00 51.50 594 VAL A O 1
ATOM 4689 N N . ASP A 1 595 ? 4.195 2.902 -56.120 1.00 49.50 595 ASP A N 1
ATOM 4690 C CA . ASP A 1 595 ? 3.457 3.739 -55.169 1.00 49.50 595 ASP A CA 1
ATOM 4691 C C . ASP A 1 595 ? 2.292 2.940 -54.553 1.00 49.50 595 ASP A C 1
ATOM 4693 O O . ASP A 1 595 ? 1.202 2.881 -55.123 1.00 49.50 595 ASP A O 1
ATOM 4697 N N . GLU A 1 596 ? 2.489 2.309 -53.384 1.00 47.91 596 GLU A N 1
ATOM 4698 C CA . GLU A 1 596 ? 1.364 1.722 -52.634 1.00 47.91 596 GLU A CA 1
ATOM 4699 C C . GLU A 1 596 ? 1.337 2.083 -51.137 1.00 47.91 596 GLU A C 1
ATOM 4701 O O . GLU A 1 596 ? 1.805 1.382 -50.236 1.00 47.91 596 GLU A O 1
ATOM 4706 N N . ASN A 1 597 ? 0.674 3.206 -50.862 1.00 46.19 597 ASN A N 1
ATOM 4707 C CA . ASN A 1 597 ? 0.161 3.543 -49.540 1.00 46.19 597 ASN A CA 1
ATOM 4708 C C . ASN A 1 597 ? -0.953 2.562 -49.118 1.00 46.19 597 ASN A C 1
ATOM 4710 O O . ASN A 1 597 ? -2.111 2.834 -49.424 1.00 46.19 597 ASN A O 1
ATOM 4714 N N . ASN A 1 598 ? -0.657 1.492 -48.361 1.00 42.31 598 ASN A N 1
ATOM 4715 C CA . ASN A 1 598 ? -1.582 0.925 -47.352 1.00 42.31 598 ASN A CA 1
ATOM 4716 C C . ASN A 1 598 ? -1.000 -0.248 -46.530 1.00 42.31 598 ASN A C 1
ATOM 4718 O O . ASN A 1 598 ? -0.979 -1.379 -46.999 1.00 42.31 598 ASN A O 1
ATOM 4722 N N . PHE A 1 599 ? -0.735 -0.030 -45.234 1.00 38.19 599 PHE A N 1
ATOM 4723 C CA . PHE A 1 599 ? -1.498 -0.732 -44.184 1.00 38.19 599 PHE A CA 1
ATOM 4724 C C . PHE A 1 599 ? -1.328 -0.060 -42.811 1.00 38.19 599 PHE A C 1
ATOM 4726 O O . PHE A 1 599 ? -0.259 -0.097 -42.206 1.00 38.19 599 PHE A O 1
ATOM 4733 N N . ASN A 1 600 ? -2.402 0.539 -42.293 1.00 43.03 600 ASN A N 1
ATOM 4734 C CA . ASN A 1 600 ? -2.457 1.095 -40.939 1.00 43.03 600 ASN A CA 1
ATOM 4735 C C . ASN A 1 600 ? -3.808 0.739 -40.300 1.00 43.03 600 ASN A C 1
ATOM 4737 O O . ASN A 1 600 ? -4.786 1.467 -40.463 1.00 43.03 600 ASN A O 1
ATOM 4741 N N . MET A 1 601 ? -3.872 -0.414 -39.628 1.00 44.59 601 MET A N 1
ATOM 4742 C CA . MET A 1 601 ? -5.080 -0.941 -38.983 1.00 44.59 601 MET A CA 1
ATOM 4743 C C . MET A 1 601 ? -4.723 -1.857 -37.802 1.00 44.59 601 MET A C 1
ATOM 4745 O O . MET A 1 601 ? -4.080 -2.881 -38.012 1.00 44.59 601 MET A O 1
ATOM 4749 N N . SER A 1 602 ? -5.271 -1.520 -36.623 1.00 41.22 602 SER A N 1
ATOM 4750 C CA . SER A 1 602 ? -5.360 -2.323 -35.377 1.00 41.22 602 SER A CA 1
ATOM 4751 C C . SER A 1 602 ? -4.052 -2.717 -34.673 1.00 41.22 602 SER A C 1
ATOM 4753 O O . SER A 1 602 ? -3.562 -3.843 -34.898 1.00 41.22 602 SER A O 1
#

pLDDT: mean 71.81, std 18.09, range [30.62, 92.62]